Protein AF-A0A954YQR6-F1 (afdb_monomer_lite)

Sequence (458 aa):
KRAADSYFRGGKLDEAIRTYDRAYSIAIDGGDAASAFGLGFVAATIEHERERYGEAGRRYQELARKLSRHERAPQAHLLAIVDAAALARSGPSDERLQTIKVYETLLGEHLRTWPDTESAAQVAVWLGDLHRARRSWRMAIDAYRLVPLENSHLPEAARAAAECYARLIELEQAQDRASANVSAEAIAYVDQIIVGPQRQWPEEFSELQREMALASAKIRLGHRQGTLADAERLLREAIARSSGAPEDWRDEATILLVYNLAAQGRREDAARTLNDVASGSVDLLLSMLSSLAELSSQAEPAVRSELAELALGICSRLETQRPNLSPQAALQLDRMTAESLAAVGKRDSALEILNRLSKAFPQRGDIHEQRLNLLSQTEDRATLQLALAGWKTMEQKTRRGSERWFTARYAHAEALYRLGKSEETAKLIELTRVLYPGLGGDSMQRKFLRLLAAATEK

Radius of gyration: 31.02 Å; chains: 1; bounding box: 7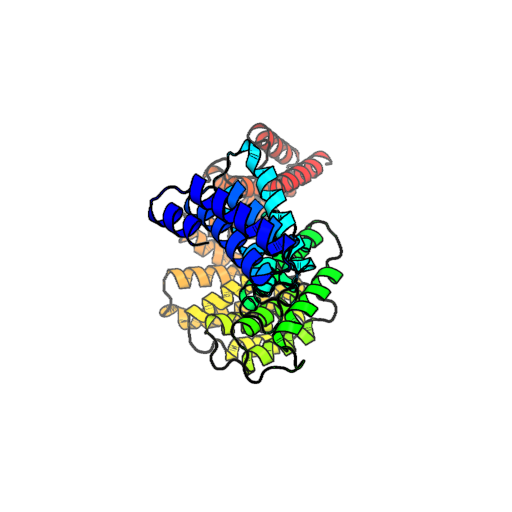4×51×88 Å

pLDDT: mean 91.06, std 6.48, range [57.0, 98.56]

Secondary structure (DSSP, 8-state):
-HHHHHHHHTT-HHHHHHHHHHHHHHHHHTT-HHHHHHHHHHHHHHHHHTT-HHHHHHHHHHHHHHTTTSTTHHHHHHHHHHHHHHHHHHS-TTTHHHHHHHHHHHHHHHHHH-TTSHHHHHHHHHHHHHHHHTT-HHHHHHHHTTS-TTSTTHHHHHHHHHHHHHHHHHHHHHTT--THHHHHHHHHHHHHHHHTTTTS--SS--HHHHHHHHHHHHHHHH-TTT-HHHHHHHHHHHHHT-TT--HHHHHHHHHHHHHHHHHTT-HHHHHHHHHHH-SS-HHHHHHHHHHHHHHHHHS-HHHHHHHHHHHHHHHHHHHHTGGGS-HHHHHHHHHHHHHHHHHTT-HHHHHHHHHHHHHH-TT-HHHHHHHHHHHHT---HHHHHHHHHHHHHHHHHSPTTSHHHHHHHHHHHHHHHHTT-HHHHHHHHHHHHHH-TTTTSHHHHHHHHHHHHHHH--

Foldseek 3Di:
DVVLVVCVVVVVLVSSLVVLVVQLVVCVVVVNLPSNLVSLLVSLVSCVVVLVLVSSLVSLQVNLVVSVVDPCSLVSLVSSLVSLVSCLVPPDPVCNVVSVVVSLVSLVVSCVSPLPDLCVQVSLCVNLVSCVVVLVLVSSLVSLVSHDLPHPCNLVSLVSNLVSLVVVLVVCVVVVHDSPVSLVVLLVSLLCSQCDPVNHHDLAGDPSNLVSLLSNLVSLLVPVPPCLVVNLVSLVVNLVRHPPDDLVSNLSSLLSNLLSCLSVVNLVVSLVSVCVSVPDDLVSLLVSLVSLVVVLVVDDLSSVLSSLVSSLVSLVVVVVVVVVDDPVSNLSSLQSNLVSCVSNVVLVVSLVSLVVVCVVCVPPVVSLVVNLVSLLVDLDLVSLVVSLVSLVVQLVVDDPPDLSNLVSLLSNLVSCVSNVNLVVSLVSLVVCCVVPVCSNHDVSVVSSVVSNVVSVVD

Structure (mmCIF, N/CA/C/O backbone):
data_AF-A0A954YQR6-F1
#
_entry.id   AF-A0A954YQR6-F1
#
loop_
_atom_site.group_PDB
_atom_site.id
_atom_site.type_symbol
_atom_site.label_atom_id
_atom_site.label_alt_id
_atom_site.label_comp_id
_atom_site.label_asym_id
_atom_site.label_entity_id
_atom_site.label_seq_id
_atom_site.pdbx_PDB_ins_code
_atom_site.Cartn_x
_atom_site.Cartn_y
_atom_site.Cartn_z
_atom_site.occupancy
_atom_site.B_iso_or_equiv
_atom_site.auth_seq_id
_atom_site.auth_comp_id
_atom_site.auth_asym_id
_atom_site.auth_atom_id
_atom_site.pdbx_PDB_model_num
ATOM 1 N N . LYS A 1 1 ? 28.429 7.579 -44.735 1.00 76.06 1 LYS A N 1
ATOM 2 C CA . LYS A 1 1 ? 29.009 7.634 -43.370 1.00 76.06 1 LYS A CA 1
ATOM 3 C C . LYS A 1 1 ? 30.037 8.760 -43.201 1.00 76.06 1 LYS A C 1
ATOM 5 O O . LYS A 1 1 ? 29.658 9.764 -42.630 1.00 76.06 1 LYS A O 1
ATOM 10 N N . ARG A 1 2 ? 31.246 8.705 -43.795 1.00 76.44 2 ARG A N 1
ATOM 11 C CA . ARG A 1 2 ? 32.307 9.733 -43.594 1.00 76.44 2 ARG A CA 1
ATOM 12 C C . ARG A 1 2 ? 31.860 11.197 -43.789 1.00 76.44 2 ARG A C 1
ATOM 14 O O . ARG A 1 2 ? 32.249 12.060 -43.014 1.00 76.44 2 ARG A O 1
ATOM 21 N N . ALA A 1 3 ? 31.022 11.473 -44.793 1.00 73.38 3 ALA A N 1
ATOM 22 C CA . ALA A 1 3 ? 30.461 12.812 -45.009 1.00 73.38 3 ALA A CA 1
ATOM 23 C C . ALA A 1 3 ? 29.491 13.249 -43.889 1.00 73.38 3 ALA A C 1
ATOM 25 O O . ALA A 1 3 ? 29.523 14.401 -43.472 1.00 73.38 3 ALA A O 1
ATOM 26 N N . ALA A 1 4 ? 28.677 12.329 -43.360 1.00 75.62 4 ALA A N 1
ATOM 27 C CA . ALA A 1 4 ? 27.760 12.598 -42.250 1.00 75.62 4 ALA A CA 1
ATOM 28 C C . ALA A 1 4 ? 28.525 12.866 -40.943 1.00 75.62 4 ALA A C 1
ATOM 30 O O . ALA A 1 4 ? 28.234 13.842 -40.258 1.00 75.62 4 ALA A O 1
ATOM 31 N N . ASP A 1 5 ? 29.569 12.075 -40.663 1.00 80.62 5 ASP A N 1
ATOM 32 C CA . ASP A 1 5 ? 30.450 12.278 -39.503 1.00 80.62 5 ASP A CA 1
ATOM 33 C C . ASP A 1 5 ? 31.134 13.657 -39.559 1.00 80.62 5 ASP A C 1
ATOM 35 O O . ASP A 1 5 ? 31.282 14.334 -38.542 1.00 80.62 5 ASP A O 1
ATOM 39 N N . SER A 1 6 ? 31.530 14.096 -40.761 1.00 80.88 6 SER A N 1
ATOM 40 C CA . SER A 1 6 ? 32.125 15.418 -40.977 1.00 80.88 6 SER A CA 1
ATOM 41 C C . SER A 1 6 ? 31.138 16.555 -40.707 1.00 80.88 6 SER A C 1
ATOM 43 O O . SER A 1 6 ? 31.533 17.562 -40.121 1.00 80.88 6 SER A O 1
ATOM 45 N N . TYR A 1 7 ? 29.873 16.420 -41.120 1.00 83.12 7 TYR A N 1
ATOM 46 C CA . TYR A 1 7 ? 28.843 17.421 -40.827 1.00 83.12 7 TYR A CA 1
ATOM 47 C C . TYR A 1 7 ? 28.494 17.465 -39.338 1.00 83.12 7 TYR A C 1
ATOM 49 O O . TYR A 1 7 ? 28.382 18.556 -38.783 1.00 83.12 7 TYR A O 1
ATOM 57 N N . PHE A 1 8 ? 28.415 16.303 -38.682 1.00 79.69 8 PHE A N 1
ATOM 58 C CA . PHE A 1 8 ? 28.152 16.208 -37.247 1.00 79.69 8 PHE A CA 1
ATOM 59 C C . PHE A 1 8 ? 29.244 16.906 -36.425 1.00 79.69 8 PHE A C 1
ATOM 61 O O . PHE A 1 8 ? 28.947 17.808 -35.646 1.00 79.69 8 PHE A O 1
ATOM 68 N N . ARG A 1 9 ? 30.524 16.592 -36.679 1.00 85.31 9 ARG A N 1
ATOM 69 C CA . ARG A 1 9 ? 31.660 17.259 -36.009 1.00 85.31 9 ARG A CA 1
ATOM 70 C C . ARG A 1 9 ? 31.736 18.759 -36.301 1.00 85.31 9 ARG A C 1
ATOM 72 O O . ARG A 1 9 ? 32.267 19.509 -35.494 1.00 85.31 9 ARG A O 1
ATOM 79 N N . GLY A 1 10 ? 31.226 19.186 -37.455 1.00 82.38 10 GLY A N 1
ATOM 80 C CA . GLY A 1 10 ? 31.158 20.590 -37.853 1.00 82.38 10 GLY A CA 1
ATOM 81 C C . GLY A 1 10 ? 29.941 21.353 -37.320 1.00 82.38 10 GLY A C 1
ATOM 82 O O . GLY A 1 10 ? 29.729 22.480 -37.760 1.00 82.38 10 GLY A O 1
ATOM 83 N N . GLY A 1 11 ? 29.111 20.754 -36.453 1.00 87.06 11 GLY A N 1
ATOM 84 C CA . GLY A 1 11 ? 27.898 21.376 -35.899 1.00 87.06 11 GLY A CA 1
ATOM 85 C C . GLY A 1 11 ? 26.746 21.548 -36.900 1.00 87.06 11 GLY A C 1
ATOM 86 O O . GLY A 1 11 ? 25.721 22.143 -36.576 1.00 87.06 11 GLY A O 1
ATOM 87 N N . LYS A 1 12 ? 26.887 21.020 -38.121 1.00 92.75 12 LYS A N 1
ATOM 88 C CA . LYS A 1 12 ? 25.884 21.084 -39.194 1.00 92.75 12 LYS A CA 1
ATOM 89 C C . LYS A 1 12 ? 24.901 19.922 -39.056 1.00 92.75 12 LYS A C 1
ATOM 91 O O . LYS A 1 12 ? 24.937 18.960 -39.824 1.00 92.75 12 LYS A O 1
ATOM 96 N N . LEU A 1 13 ? 24.085 19.973 -38.002 1.00 92.44 13 LEU A N 1
ATOM 97 C CA . LEU A 1 13 ? 23.265 18.839 -37.561 1.00 92.44 13 LEU A CA 1
ATOM 98 C C . LEU A 1 13 ? 22.175 18.456 -38.576 1.00 92.44 13 LEU A C 1
ATOM 100 O O . LEU A 1 13 ? 21.975 17.269 -38.824 1.00 92.44 13 LEU A O 1
ATOM 104 N N . ASP A 1 14 ? 21.533 19.424 -39.238 1.00 93.50 14 ASP A N 1
ATOM 105 C CA . ASP A 1 14 ? 20.493 19.141 -40.242 1.00 93.50 14 ASP A CA 1
ATOM 106 C C . ASP A 1 14 ? 21.082 18.513 -41.526 1.00 93.50 14 ASP A C 1
ATOM 108 O O . ASP A 1 14 ? 20.477 17.641 -42.156 1.00 93.50 14 ASP A O 1
ATOM 112 N N . GLU A 1 15 ? 22.288 18.915 -41.939 1.00 92.19 15 GLU A N 1
ATOM 113 C CA . GLU A 1 15 ? 23.043 18.267 -43.020 1.00 92.19 15 GLU A CA 1
ATOM 114 C C . GLU A 1 15 ? 23.508 16.863 -42.625 1.00 92.19 15 GLU A C 1
ATOM 116 O O . GLU A 1 15 ? 23.452 15.943 -43.450 1.00 92.19 15 GLU A O 1
ATOM 121 N N . ALA A 1 16 ? 23.943 16.687 -41.374 1.00 93.88 16 ALA A N 1
ATOM 122 C CA . ALA A 1 16 ? 24.349 15.393 -40.846 1.00 93.88 16 ALA A CA 1
ATOM 123 C C . ALA A 1 16 ? 23.179 14.404 -40.894 1.00 93.88 16 ALA A C 1
ATOM 125 O O . ALA A 1 16 ? 23.319 13.351 -41.517 1.00 93.88 16 ALA A O 1
ATOM 126 N N . ILE A 1 17 ? 22.014 14.772 -40.345 1.00 94.62 17 ILE A N 1
ATOM 127 C CA . ILE A 1 17 ? 20.798 13.942 -40.340 1.00 94.62 17 ILE A CA 1
ATOM 128 C C . ILE A 1 17 ? 20.392 13.555 -41.764 1.00 94.62 17 ILE A C 1
ATOM 130 O O . ILE A 1 17 ? 20.278 12.369 -42.058 1.00 94.62 17 ILE A O 1
ATOM 134 N N . ARG A 1 18 ? 20.278 14.515 -42.695 1.00 95.25 18 ARG A N 1
ATOM 135 C CA . ARG A 1 18 ? 19.928 14.215 -44.100 1.00 95.25 18 ARG A CA 1
ATOM 136 C C . ARG A 1 18 ? 20.916 13.251 -44.763 1.00 95.25 18 ARG A C 1
ATOM 138 O O . ARG A 1 18 ? 20.528 12.413 -45.579 1.00 95.25 18 ARG A O 1
ATOM 145 N N . THR A 1 19 ? 22.201 13.368 -44.430 1.00 94.06 19 THR A N 1
ATOM 146 C CA . THR A 1 19 ? 23.242 12.485 -44.970 1.00 94.06 19 THR A CA 1
ATOM 147 C C . THR A 1 19 ? 23.180 11.091 -44.340 1.00 94.06 19 THR A C 1
ATOM 149 O O . THR A 1 19 ? 23.392 10.101 -45.047 1.00 94.06 19 THR A O 1
ATOM 152 N N . TYR A 1 20 ? 22.862 10.992 -43.045 1.00 95.25 20 TYR A N 1
ATOM 153 C CA . TYR A 1 20 ? 22.583 9.720 -42.380 1.00 95.25 20 TYR A CA 1
ATOM 154 C C . TYR A 1 20 ? 21.331 9.048 -42.952 1.00 95.25 20 TYR A C 1
ATOM 156 O O . TYR A 1 20 ? 21.415 7.874 -43.291 1.00 95.25 20 TYR A O 1
ATOM 164 N N . ASP A 1 21 ? 20.237 9.781 -43.180 1.00 94.69 21 ASP A N 1
ATOM 165 C CA . ASP A 1 21 ? 18.980 9.259 -43.745 1.00 94.69 21 ASP A CA 1
ATOM 166 C C . ASP A 1 21 ? 19.170 8.693 -45.165 1.00 94.69 21 ASP A C 1
ATOM 168 O O . ASP A 1 21 ? 18.655 7.624 -45.514 1.00 94.69 21 ASP A O 1
ATOM 172 N N . ARG A 1 22 ? 19.979 9.366 -45.995 1.00 95.06 22 ARG A N 1
ATOM 173 C CA . ARG A 1 22 ? 20.337 8.852 -47.327 1.00 95.06 22 ARG A CA 1
ATOM 174 C C . ARG A 1 22 ? 21.170 7.577 -47.232 1.00 95.06 22 ARG A C 1
ATOM 176 O O . ARG A 1 22 ? 20.921 6.625 -47.964 1.00 95.06 22 ARG A O 1
ATOM 183 N N . ALA A 1 23 ? 22.162 7.555 -46.342 1.00 94.75 23 ALA A N 1
ATOM 184 C CA . ALA A 1 23 ? 23.005 6.381 -46.148 1.00 94.75 23 ALA A CA 1
ATOM 185 C C . ALA A 1 23 ? 22.215 5.201 -45.555 1.00 94.75 23 ALA A C 1
ATOM 187 O O . ALA A 1 23 ? 22.451 4.063 -45.948 1.00 94.75 23 ALA A O 1
ATOM 188 N N . TYR A 1 24 ? 21.268 5.479 -44.655 1.00 94.19 24 TYR A N 1
ATOM 189 C CA . TYR A 1 24 ? 20.311 4.518 -44.115 1.00 94.19 24 TYR A CA 1
ATOM 190 C C . TYR A 1 24 ? 19.497 3.867 -45.236 1.00 94.19 24 TYR A C 1
ATOM 192 O O . TYR A 1 24 ? 19.455 2.645 -45.319 1.00 94.19 24 TYR A O 1
ATOM 200 N N . SER A 1 25 ? 18.920 4.675 -46.131 1.00 94.44 25 SER A N 1
ATOM 201 C CA . SER A 1 25 ? 18.099 4.173 -47.243 1.00 94.44 25 SER A CA 1
ATOM 202 C C . SER A 1 25 ? 18.908 3.263 -48.174 1.00 94.44 25 SER A C 1
ATOM 204 O O . SER A 1 25 ? 18.486 2.151 -48.460 1.00 94.44 25 SER A O 1
ATOM 206 N N . ILE A 1 26 ? 20.130 3.676 -48.538 1.00 95.69 26 ILE A N 1
ATOM 207 C CA . ILE A 1 26 ? 21.046 2.855 -49.350 1.00 95.69 26 ILE A CA 1
ATOM 208 C C . ILE A 1 26 ? 21.383 1.527 -48.653 1.00 95.69 26 ILE A C 1
ATOM 210 O O . ILE A 1 26 ? 21.463 0.494 -49.310 1.00 95.69 26 ILE A O 1
ATOM 214 N N . ALA A 1 27 ? 21.592 1.539 -47.333 1.00 95.06 27 ALA A N 1
ATOM 215 C CA . ALA A 1 27 ? 21.898 0.326 -46.577 1.00 95.06 27 ALA A CA 1
ATOM 216 C C . ALA A 1 27 ? 20.695 -0.630 -46.494 1.00 95.06 27 ALA A C 1
ATOM 218 O O . ALA A 1 27 ? 20.882 -1.837 -46.622 1.00 95.06 27 ALA A O 1
ATOM 219 N N . ILE A 1 28 ? 19.472 -0.103 -46.345 1.00 93.75 28 ILE A N 1
ATOM 220 C CA . ILE A 1 28 ? 18.234 -0.896 -46.416 1.00 93.75 28 ILE A CA 1
ATOM 221 C C . ILE A 1 28 ? 18.082 -1.538 -47.798 1.00 93.75 28 ILE A C 1
ATOM 223 O O . ILE A 1 28 ? 17.898 -2.751 -47.877 1.00 93.75 28 ILE A O 1
ATOM 227 N N . ASP A 1 29 ? 18.216 -0.756 -48.872 1.00 94.06 29 ASP A N 1
ATOM 228 C CA . ASP A 1 29 ? 18.082 -1.249 -50.251 1.00 94.06 29 ASP A CA 1
ATOM 229 C C . ASP A 1 29 ? 19.167 -2.282 -50.599 1.00 94.06 29 ASP A C 1
ATOM 231 O O . ASP A 1 29 ? 18.933 -3.220 -51.359 1.00 94.06 29 ASP A O 1
ATOM 235 N N . GLY A 1 30 ? 20.356 -2.134 -50.008 1.00 93.75 30 GLY A N 1
ATOM 236 C CA . GLY A 1 30 ? 21.466 -3.079 -50.124 1.00 93.75 30 GLY A CA 1
ATOM 237 C C . GLY A 1 30 ? 21.364 -4.315 -49.223 1.00 93.75 30 GLY A C 1
ATOM 238 O O . GLY A 1 30 ? 22.257 -5.158 -49.277 1.00 93.75 30 GLY A O 1
ATOM 239 N N . GLY A 1 31 ? 20.326 -4.434 -48.385 1.00 92.94 31 GLY A N 1
ATOM 240 C CA . GLY A 1 31 ? 20.138 -5.558 -47.461 1.00 92.94 31 GLY A CA 1
ATOM 241 C C . GLY A 1 31 ? 21.072 -5.572 -46.240 1.00 92.94 31 GLY A C 1
ATOM 242 O O . GLY A 1 31 ? 21.092 -6.556 -45.500 1.00 92.94 31 GLY A O 1
ATOM 243 N N . ASP A 1 32 ? 21.829 -4.500 -45.990 1.00 94.81 32 ASP A N 1
ATOM 244 C CA . ASP A 1 32 ? 22.727 -4.377 -44.837 1.00 94.81 32 ASP A CA 1
ATOM 245 C C . ASP A 1 32 ? 21.977 -3.798 -43.628 1.00 94.81 32 ASP A C 1
ATOM 247 O O . ASP A 1 32 ? 22.041 -2.603 -43.313 1.00 94.81 32 ASP A O 1
ATOM 251 N N . ALA A 1 33 ? 21.243 -4.675 -42.938 1.00 93.56 33 ALA A N 1
ATOM 252 C CA . ALA A 1 33 ? 20.439 -4.314 -41.774 1.00 93.56 33 ALA A CA 1
ATOM 253 C C . ALA A 1 33 ? 21.269 -3.724 -40.620 1.00 93.56 33 ALA A C 1
ATOM 255 O O . ALA A 1 33 ? 20.771 -2.849 -39.913 1.00 93.56 33 ALA A O 1
ATOM 256 N N . ALA A 1 34 ? 22.521 -4.157 -40.435 1.00 94.25 34 ALA A N 1
ATOM 257 C CA . ALA A 1 34 ? 23.384 -3.677 -39.355 1.00 94.25 34 ALA A CA 1
ATOM 258 C C . ALA A 1 34 ? 23.853 -2.237 -39.612 1.00 94.25 34 ALA A C 1
ATOM 260 O O . ALA A 1 34 ? 23.730 -1.368 -38.740 1.00 94.25 34 ALA A O 1
ATOM 261 N N . SER A 1 35 ? 24.330 -1.946 -40.829 1.00 94.81 35 SER A N 1
ATOM 262 C CA . SER A 1 35 ? 24.693 -0.577 -41.208 1.00 94.81 35 SER A CA 1
ATOM 263 C C . SER A 1 35 ? 23.477 0.337 -41.232 1.00 94.81 35 SER A C 1
ATOM 265 O O . SER A 1 35 ? 23.560 1.463 -40.735 1.00 94.81 35 SER A O 1
ATOM 267 N N . ALA A 1 36 ? 22.344 -0.136 -41.762 1.00 96.00 36 ALA A N 1
ATOM 268 C CA . ALA A 1 36 ? 21.097 0.612 -41.726 1.00 96.00 36 ALA A CA 1
ATOM 269 C C . ALA A 1 36 ? 20.725 0.960 -40.280 1.00 96.00 36 ALA A C 1
ATOM 271 O O . ALA A 1 36 ? 20.540 2.134 -39.961 1.00 96.00 36 ALA A O 1
ATOM 272 N N . PHE A 1 37 ? 20.713 -0.023 -39.376 1.00 97.31 37 PHE A N 1
ATOM 273 C CA . PHE A 1 37 ? 20.375 0.222 -37.980 1.00 97.31 37 PHE A CA 1
ATOM 274 C C . PHE A 1 37 ? 21.282 1.282 -37.351 1.00 97.31 37 PHE A C 1
ATOM 276 O O . PHE A 1 37 ? 20.791 2.262 -36.795 1.00 97.31 37 PHE A O 1
ATOM 283 N N . GLY A 1 38 ? 22.604 1.141 -37.496 1.00 96.00 38 GLY A N 1
ATOM 284 C CA . GLY A 1 38 ? 23.563 2.093 -36.937 1.00 96.00 38 GLY A CA 1
ATOM 285 C C . GLY A 1 38 ? 23.389 3.523 -37.463 1.00 96.00 38 GLY A C 1
ATOM 286 O O . GLY A 1 38 ? 23.486 4.474 -36.692 1.00 96.00 38 GLY A O 1
ATOM 287 N N . LEU A 1 39 ? 23.107 3.691 -38.758 1.00 96.81 39 LEU A N 1
ATOM 288 C CA . LEU A 1 39 ? 22.925 5.009 -39.377 1.00 96.81 39 LEU A CA 1
ATOM 289 C C . LEU A 1 39 ? 21.614 5.676 -38.942 1.00 96.81 39 LEU A C 1
ATOM 291 O O . LEU A 1 39 ? 21.622 6.856 -38.593 1.00 96.81 39 LEU A O 1
ATOM 295 N N . GLY A 1 40 ? 20.512 4.920 -38.927 1.00 97.12 40 GLY A N 1
ATOM 296 C CA . GLY A 1 40 ? 19.219 5.419 -38.456 1.00 97.12 40 GLY A CA 1
ATOM 297 C C . GLY A 1 40 ? 19.243 5.761 -36.965 1.00 97.12 40 GLY A C 1
ATOM 298 O O . GLY A 1 40 ? 18.688 6.779 -36.558 1.00 97.12 40 GLY A O 1
ATOM 299 N N . PHE A 1 41 ? 19.946 4.955 -36.161 1.00 97.44 41 PHE A N 1
ATOM 300 C CA . PHE A 1 41 ? 20.087 5.180 -34.724 1.00 97.44 41 PHE A CA 1
ATOM 301 C C . PHE A 1 41 ? 20.802 6.504 -34.442 1.00 97.44 41 PHE A C 1
ATOM 303 O O . PHE A 1 41 ? 20.287 7.316 -33.685 1.00 97.44 41 PHE A O 1
ATOM 310 N N . VAL A 1 42 ? 21.934 6.769 -35.109 1.00 96.81 42 VAL A N 1
ATOM 311 C CA . VAL A 1 42 ? 22.672 8.035 -34.950 1.00 96.81 42 VAL A CA 1
ATOM 312 C C . VAL A 1 42 ? 21.818 9.236 -35.357 1.00 96.81 42 VAL A C 1
ATOM 314 O O . VAL A 1 42 ? 21.804 10.235 -34.645 1.00 96.81 42 VAL A O 1
ATOM 317 N N . ALA A 1 43 ? 21.072 9.149 -36.463 1.00 96.25 43 ALA A N 1
ATOM 318 C CA . ALA A 1 43 ? 20.182 10.234 -36.881 1.00 96.25 43 ALA A CA 1
ATOM 319 C C . ALA A 1 43 ? 19.110 10.550 -35.820 1.00 96.25 43 ALA A C 1
ATOM 321 O O . ALA A 1 43 ? 18.844 11.720 -35.554 1.00 96.25 43 ALA A O 1
ATOM 322 N N . ALA A 1 44 ? 18.529 9.524 -35.190 1.00 97.50 44 ALA A N 1
ATOM 323 C CA . ALA A 1 44 ? 17.581 9.694 -34.091 1.00 97.50 44 ALA A CA 1
ATOM 324 C C . ALA A 1 44 ? 18.245 10.282 -32.831 1.00 97.50 44 ALA A C 1
ATOM 326 O O . ALA A 1 44 ? 17.688 11.188 -32.214 1.00 97.50 44 ALA A O 1
ATOM 327 N N . THR A 1 45 ? 19.461 9.838 -32.487 1.00 96.69 45 THR A N 1
ATOM 328 C CA . THR A 1 45 ? 20.224 10.369 -31.345 1.00 96.69 45 THR A CA 1
ATOM 329 C C . THR A 1 45 ? 20.552 11.851 -31.500 1.00 96.69 45 THR A C 1
ATOM 331 O O . THR A 1 45 ? 20.421 12.591 -30.532 1.00 96.69 45 THR A O 1
ATOM 334 N N . ILE A 1 46 ? 20.887 12.317 -32.707 1.00 96.00 46 ILE A N 1
ATOM 335 C CA . ILE A 1 46 ? 21.128 13.749 -32.949 1.00 96.00 46 ILE A CA 1
ATOM 336 C C . ILE A 1 46 ? 19.875 14.580 -32.633 1.00 96.00 46 ILE A C 1
ATOM 338 O O . ILE A 1 46 ? 19.989 15.658 -32.058 1.00 96.00 46 ILE A O 1
ATOM 342 N N . GLU A 1 47 ? 18.676 14.107 -32.984 1.00 97.19 47 GLU A N 1
ATOM 343 C CA . GLU A 1 47 ? 17.438 14.831 -32.650 1.00 97.19 47 GLU A CA 1
ATOM 344 C C . GLU A 1 47 ? 17.119 14.773 -31.149 1.00 97.19 47 GLU A C 1
ATOM 346 O O . GLU A 1 47 ? 16.631 15.759 -30.594 1.00 97.19 47 GLU A O 1
ATOM 351 N N . HIS A 1 48 ? 17.449 13.664 -30.476 1.00 95.12 48 HIS A N 1
ATOM 352 C CA . HIS A 1 48 ? 17.332 13.542 -29.020 1.00 95.12 48 HIS A CA 1
ATOM 353 C C . HIS A 1 48 ? 18.231 14.558 -28.299 1.00 95.12 48 HIS A C 1
ATOM 355 O O . HIS A 1 48 ? 17.758 15.298 -27.442 1.00 95.12 48 HIS A O 1
ATOM 361 N N . GLU A 1 49 ? 19.503 14.664 -28.699 1.00 94.56 49 GLU A N 1
ATOM 362 C CA . GLU A 1 49 ? 20.468 15.628 -28.141 1.00 94.56 49 GLU A CA 1
ATOM 363 C C . GLU A 1 49 ? 20.059 17.092 -28.375 1.00 94.56 49 GLU A C 1
ATOM 365 O O . GLU A 1 49 ? 20.467 17.982 -27.632 1.00 94.56 49 GLU A O 1
ATOM 370 N N . ARG A 1 50 ? 19.229 17.356 -29.391 1.00 94.88 50 ARG A N 1
ATOM 371 C CA . ARG A 1 50 ? 18.644 18.678 -29.676 1.00 94.88 50 ARG A CA 1
ATOM 372 C C . ARG A 1 50 ? 17.345 18.945 -28.911 1.00 94.88 50 ARG A C 1
ATOM 374 O O . ARG A 1 50 ? 16.665 19.921 -29.225 1.00 94.88 50 ARG A O 1
ATOM 381 N N . GLU A 1 51 ? 16.964 18.061 -27.987 1.00 94.44 51 GLU A N 1
ATOM 382 C CA . GLU A 1 51 ? 15.702 18.090 -27.235 1.00 94.44 51 GLU A CA 1
ATOM 383 C C . GLU A 1 51 ? 14.451 18.086 -28.134 1.00 94.44 51 GLU A C 1
ATOM 385 O O . GLU A 1 51 ? 13.344 18.447 -27.724 1.00 94.44 51 GLU A O 1
ATOM 390 N N . ARG A 1 52 ? 14.592 17.633 -29.386 1.00 94.62 52 ARG A N 1
ATOM 391 C CA . ARG A 1 52 ? 13.485 17.474 -30.336 1.00 94.62 52 ARG A CA 1
ATOM 392 C C . ARG A 1 52 ? 12.817 16.119 -30.128 1.00 94.62 52 ARG A C 1
ATOM 394 O O . ARG A 1 52 ? 12.706 15.317 -31.055 1.00 94.62 52 ARG A O 1
ATOM 401 N N . TYR A 1 53 ? 12.342 15.880 -28.905 1.00 94.62 53 TYR A N 1
ATOM 402 C CA . TYR A 1 53 ? 11.840 14.582 -28.441 1.00 94.62 53 TYR A CA 1
ATOM 403 C C . TYR A 1 53 ? 10.756 13.978 -29.347 1.00 94.62 53 TYR A C 1
ATOM 405 O O . TYR A 1 53 ? 10.755 12.776 -29.590 1.00 94.62 53 TYR A O 1
ATOM 413 N N . GLY A 1 54 ? 9.861 14.796 -29.915 1.00 93.56 54 GLY A N 1
ATOM 414 C CA . GLY A 1 54 ? 8.835 14.301 -30.843 1.00 93.56 54 GLY A CA 1
ATOM 415 C C . GLY A 1 54 ? 9.413 13.674 -32.118 1.00 93.56 54 GLY A C 1
ATOM 416 O O . GLY A 1 54 ? 8.959 12.619 -32.555 1.00 93.56 54 GLY A O 1
ATOM 417 N N . GLU A 1 55 ? 10.445 14.293 -32.694 1.00 95.94 55 GLU A N 1
ATOM 418 C CA . GLU A 1 55 ? 11.094 13.805 -33.915 1.00 95.94 55 GLU A CA 1
ATOM 419 C C . GLU A 1 55 ? 12.058 12.650 -33.616 1.00 95.94 55 GLU A C 1
ATOM 421 O O . GLU A 1 55 ? 12.068 11.651 -34.338 1.00 95.94 55 GLU A O 1
ATOM 426 N N . ALA A 1 56 ? 12.817 12.750 -32.522 1.00 97.38 56 ALA A N 1
ATOM 427 C CA . ALA A 1 56 ? 13.695 11.685 -32.047 1.00 97.38 56 ALA A CA 1
ATOM 428 C C . ALA A 1 56 ? 12.911 10.393 -31.770 1.00 97.38 56 ALA A C 1
ATOM 430 O O . ALA A 1 56 ? 13.222 9.342 -32.340 1.00 97.38 56 ALA A O 1
ATOM 431 N N . GLY A 1 57 ? 11.820 10.494 -31.004 1.00 96.50 57 GLY A N 1
ATOM 432 C CA . GLY A 1 57 ? 10.974 9.357 -30.660 1.00 96.50 57 GLY A CA 1
ATOM 433 C C . GLY A 1 57 ? 10.346 8.697 -31.886 1.00 96.50 57 GLY A C 1
ATOM 434 O O . GLY A 1 57 ? 10.376 7.471 -32.008 1.00 96.50 57 GLY A O 1
ATOM 435 N N . ARG A 1 58 ? 9.863 9.492 -32.853 1.00 97.12 58 ARG A N 1
ATOM 436 C CA . ARG A 1 58 ? 9.343 8.981 -34.133 1.00 97.12 58 ARG A CA 1
ATOM 437 C C . ARG A 1 58 ? 10.410 8.201 -34.905 1.00 97.12 58 ARG A C 1
ATOM 439 O O . ARG A 1 58 ? 10.139 7.096 -35.373 1.00 97.12 58 ARG A O 1
ATOM 446 N N . ARG A 1 59 ? 11.628 8.742 -35.015 1.00 97.75 59 ARG A N 1
ATOM 447 C CA . ARG A 1 59 ? 12.745 8.095 -35.726 1.00 97.75 59 ARG A CA 1
ATOM 448 C C . ARG A 1 59 ? 13.163 6.786 -35.063 1.00 97.75 59 ARG A C 1
ATOM 450 O O . ARG A 1 59 ? 13.315 5.778 -35.753 1.00 97.75 59 ARG A O 1
ATOM 457 N N . TYR A 1 60 ? 13.298 6.773 -33.738 1.00 98.44 60 TYR A N 1
ATOM 458 C CA . TYR A 1 60 ? 13.599 5.558 -32.984 1.00 98.44 60 TYR A CA 1
ATOM 459 C C . TYR A 1 60 ? 12.508 4.489 -33.133 1.00 98.44 60 TYR A C 1
ATOM 461 O O . TYR A 1 60 ? 12.825 3.321 -33.369 1.00 98.44 60 TYR A O 1
ATOM 469 N N . GLN A 1 61 ? 11.231 4.880 -33.052 1.00 97.81 61 GLN A N 1
ATOM 470 C CA . GLN A 1 61 ? 10.099 3.969 -33.228 1.00 97.81 61 GLN A CA 1
ATOM 471 C C . GLN A 1 61 ? 10.085 3.361 -34.636 1.00 97.81 61 GLN A C 1
ATOM 473 O O . GLN A 1 61 ? 9.966 2.145 -34.786 1.00 97.81 61 GLN A O 1
ATOM 478 N N . GLU A 1 62 ? 10.222 4.185 -35.679 1.00 96.94 62 GLU A N 1
ATOM 479 C CA . GLU A 1 62 ? 10.259 3.717 -37.068 1.00 96.94 62 GLU A CA 1
ATOM 480 C C . GLU A 1 62 ? 11.425 2.759 -37.316 1.00 96.94 62 GLU A C 1
ATOM 482 O O . GLU A 1 62 ? 11.243 1.726 -37.967 1.00 96.94 62 GLU A O 1
ATOM 487 N N . LEU A 1 63 ? 12.604 3.073 -36.772 1.00 97.56 63 LEU A N 1
ATOM 488 C CA . LEU A 1 63 ? 13.786 2.225 -36.870 1.00 97.56 63 LEU A CA 1
ATOM 489 C C . LEU A 1 63 ? 13.547 0.857 -36.225 1.00 97.56 63 LEU A C 1
ATOM 491 O O . LEU A 1 63 ? 13.782 -0.173 -36.860 1.00 97.56 63 LEU A O 1
ATOM 495 N N . ALA A 1 64 ? 13.046 0.852 -34.988 1.00 97.62 64 ALA A N 1
ATOM 496 C CA . ALA A 1 64 ? 12.769 -0.369 -34.245 1.00 97.62 64 ALA A CA 1
ATOM 497 C C . ALA A 1 64 ? 11.676 -1.218 -34.909 1.00 97.62 64 ALA A C 1
ATOM 499 O O . ALA A 1 64 ? 11.802 -2.435 -34.961 1.00 97.62 64 ALA A O 1
ATOM 500 N N . ARG A 1 65 ? 10.633 -0.599 -35.478 1.00 96.56 65 ARG A N 1
ATOM 501 C CA . ARG A 1 65 ? 9.569 -1.311 -36.207 1.00 96.56 65 ARG A CA 1
ATOM 502 C C . ARG A 1 65 ? 10.069 -1.944 -37.500 1.00 96.56 65 ARG A C 1
ATOM 504 O O . ARG A 1 65 ? 9.801 -3.117 -37.752 1.00 96.56 65 ARG A O 1
ATOM 511 N N . LYS A 1 66 ? 10.786 -1.177 -38.329 1.00 96.00 66 LYS A N 1
ATOM 512 C CA . LYS A 1 66 ? 11.287 -1.652 -39.631 1.00 96.00 66 LYS A CA 1
ATOM 513 C C . LYS A 1 66 ? 12.307 -2.776 -39.478 1.00 96.00 66 LYS A C 1
ATOM 515 O O . LYS A 1 66 ? 12.339 -3.683 -40.302 1.00 96.00 66 LYS A O 1
ATOM 520 N N . LEU A 1 67 ? 13.126 -2.718 -38.430 1.00 96.12 67 LEU A N 1
ATOM 521 C CA . LEU A 1 67 ? 14.182 -3.688 -38.150 1.00 96.12 67 LEU A CA 1
ATOM 522 C C . LEU A 1 67 ? 13.918 -4.423 -36.828 1.00 96.12 67 LEU A C 1
ATOM 524 O O . LEU A 1 67 ? 14.823 -4.575 -36.015 1.00 96.12 67 LEU A O 1
ATOM 528 N N . SER A 1 68 ? 12.690 -4.905 -36.611 1.00 96.06 68 SER A N 1
ATOM 529 C CA . SER A 1 68 ? 12.237 -5.459 -35.319 1.00 96.06 68 SER A CA 1
ATOM 530 C C . SER A 1 68 ? 13.013 -6.671 -34.804 1.00 96.06 68 SER A C 1
ATOM 532 O O . SER A 1 68 ? 13.036 -6.913 -33.598 1.00 96.06 68 SER A O 1
ATOM 534 N N . ARG A 1 69 ? 13.677 -7.410 -35.700 1.00 94.44 69 ARG A N 1
ATOM 535 C CA . ARG A 1 69 ? 14.541 -8.557 -35.372 1.00 94.44 69 ARG A CA 1
ATOM 536 C C . ARG A 1 69 ? 16.002 -8.180 -35.110 1.00 94.44 69 ARG A C 1
ATOM 538 O O . ARG A 1 69 ? 16.801 -9.060 -34.809 1.00 94.44 69 ARG A O 1
ATOM 545 N N . HIS A 1 70 ? 16.375 -6.912 -35.273 1.00 95.94 70 HIS A N 1
ATOM 546 C CA . HIS A 1 70 ? 17.728 -6.455 -34.973 1.00 95.94 70 HIS A CA 1
ATOM 547 C C . HIS A 1 70 ? 17.965 -6.493 -33.457 1.00 95.94 70 HIS A C 1
ATOM 549 O O . HIS A 1 70 ? 17.101 -6.075 -32.690 1.00 95.94 70 HIS A O 1
ATOM 555 N N . GLU A 1 71 ? 19.149 -6.928 -33.018 1.00 95.19 71 GLU A N 1
ATOM 556 C CA . GLU A 1 71 ? 19.472 -7.134 -31.592 1.00 95.19 71 GLU A CA 1
ATOM 557 C C . GLU A 1 71 ? 19.252 -5.869 -30.733 1.00 95.19 71 GLU A C 1
ATOM 559 O O . GLU A 1 71 ? 18.819 -5.939 -29.588 1.00 95.19 71 GLU A O 1
ATOM 564 N N . ARG A 1 72 ? 19.491 -4.687 -31.318 1.00 96.31 72 ARG A N 1
ATOM 565 C CA . ARG A 1 72 ? 19.318 -3.371 -30.675 1.00 96.31 72 ARG A CA 1
ATOM 566 C C . ARG A 1 72 ? 17.947 -2.722 -30.902 1.00 96.31 72 ARG A C 1
ATOM 568 O O . ARG A 1 72 ? 17.726 -1.608 -30.429 1.00 96.31 72 ARG A O 1
ATOM 575 N N . ALA A 1 73 ? 17.022 -3.366 -31.617 1.00 97.56 73 ALA A N 1
ATOM 576 C CA . ALA A 1 73 ? 15.678 -2.821 -31.838 1.00 97.56 73 ALA A CA 1
ATOM 577 C C . ALA A 1 73 ? 14.900 -2.542 -30.534 1.00 97.56 73 ALA A C 1
ATOM 579 O O . ALA A 1 73 ? 14.324 -1.454 -30.444 1.00 97.56 73 ALA A O 1
ATOM 580 N N . PRO A 1 74 ? 14.947 -3.410 -29.497 1.00 97.81 74 PRO A N 1
ATOM 581 C CA . PRO A 1 74 ? 14.328 -3.113 -28.205 1.00 97.81 74 PRO A CA 1
ATOM 582 C C . PRO A 1 74 ? 14.902 -1.838 -27.578 1.00 97.81 74 PRO A C 1
ATOM 584 O O . PRO A 1 74 ? 14.147 -0.989 -27.112 1.00 97.81 74 PRO A O 1
ATOM 587 N N . GLN A 1 75 ? 16.226 -1.649 -27.649 1.00 97.44 75 GLN A N 1
ATOM 588 C CA . GLN A 1 75 ? 16.900 -0.453 -27.135 1.00 97.44 75 GLN A CA 1
ATOM 589 C C . GLN A 1 75 ? 16.446 0.819 -27.866 1.00 97.44 75 GLN A C 1
ATOM 591 O O . GLN A 1 75 ? 16.154 1.823 -27.221 1.00 97.44 75 GLN A O 1
ATOM 596 N N . ALA A 1 76 ? 16.363 0.795 -29.201 1.00 97.94 76 ALA A N 1
ATOM 597 C CA . ALA A 1 76 ? 15.842 1.934 -29.959 1.00 97.94 76 ALA A CA 1
ATOM 598 C C . ALA A 1 76 ? 14.387 2.231 -29.574 1.00 97.94 76 ALA A C 1
ATOM 600 O O . ALA A 1 76 ? 14.042 3.376 -29.305 1.00 97.94 76 ALA A O 1
ATOM 601 N N . HIS A 1 77 ? 13.540 1.207 -29.461 1.00 98.50 77 HIS A N 1
ATOM 602 C CA . HIS A 1 77 ? 12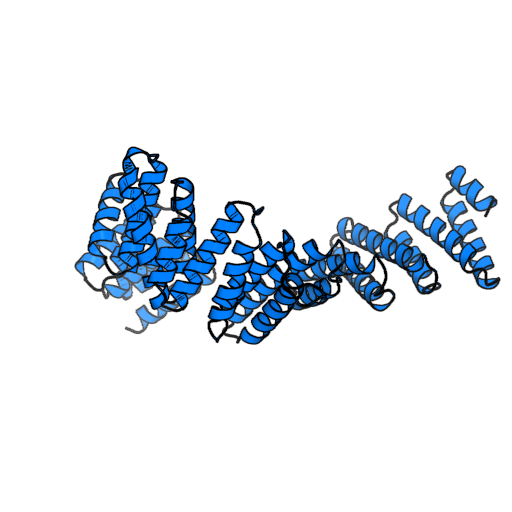.154 1.413 -29.056 1.00 98.50 77 HIS A CA 1
ATOM 603 C C . HIS A 1 77 ? 12.020 1.941 -27.618 1.00 98.50 77 HIS A C 1
ATOM 605 O O . HIS A 1 77 ? 11.137 2.749 -27.337 1.00 98.50 77 HIS A O 1
ATOM 611 N N . LEU A 1 78 ? 12.900 1.524 -26.706 1.00 98.06 78 LEU A N 1
ATOM 612 C CA . LEU A 1 78 ? 12.955 2.059 -25.347 1.00 98.06 78 LEU A CA 1
ATOM 613 C C . LEU A 1 78 ? 13.282 3.559 -25.352 1.00 98.06 78 LEU A C 1
ATOM 615 O O . LEU A 1 78 ? 12.644 4.323 -24.636 1.00 98.06 78 LEU A O 1
ATOM 619 N N . LEU A 1 79 ? 14.212 4.003 -26.202 1.00 98.12 79 LEU A N 1
ATOM 620 C CA . LEU A 1 79 ? 14.511 5.431 -26.361 1.00 98.12 79 LEU A CA 1
ATOM 621 C C . LEU A 1 79 ? 13.314 6.208 -26.925 1.00 98.12 79 LEU A C 1
ATOM 623 O O . LEU A 1 79 ? 13.021 7.295 -26.437 1.00 98.12 79 LEU A O 1
ATOM 627 N N . ALA A 1 80 ? 12.549 5.620 -27.851 1.00 98.38 80 ALA A N 1
ATOM 628 C CA . ALA A 1 80 ? 11.293 6.219 -28.308 1.00 98.38 80 ALA A CA 1
ATOM 629 C C . ALA A 1 80 ? 10.280 6.416 -27.165 1.00 98.38 80 ALA A C 1
ATOM 631 O O . ALA A 1 80 ? 9.609 7.447 -27.098 1.00 98.38 80 ALA A O 1
ATOM 632 N N . ILE A 1 81 ? 10.184 5.446 -26.249 1.00 98.44 81 ILE A N 1
ATOM 633 C CA . ILE A 1 81 ? 9.347 5.535 -25.043 1.00 98.44 81 ILE A CA 1
ATOM 634 C C . ILE A 1 81 ? 9.839 6.661 -24.123 1.00 98.44 81 ILE A C 1
ATOM 636 O O . ILE A 1 81 ? 9.027 7.455 -23.645 1.00 98.44 81 ILE A O 1
ATOM 640 N N . VAL A 1 82 ? 11.153 6.760 -23.893 1.00 97.75 82 VAL A N 1
ATOM 641 C CA . VAL A 1 82 ? 11.763 7.815 -23.064 1.00 97.75 82 VAL A CA 1
ATOM 642 C C . VAL A 1 82 ? 11.486 9.204 -23.643 1.00 97.75 82 VAL A C 1
ATOM 644 O O . VAL A 1 82 ? 11.069 10.097 -22.903 1.00 97.75 82 VAL A O 1
ATOM 647 N N . ASP A 1 83 ? 11.636 9.372 -24.957 1.00 97.12 83 ASP A N 1
ATOM 648 C CA . ASP A 1 83 ? 11.342 10.625 -25.657 1.00 97.12 83 ASP A CA 1
ATOM 649 C C . ASP A 1 83 ? 9.855 10.993 -25.576 1.00 97.12 83 ASP A C 1
ATOM 651 O O . ASP A 1 83 ? 9.504 12.139 -25.285 1.00 97.12 83 ASP A O 1
ATOM 655 N N . ALA A 1 84 ? 8.958 10.017 -25.747 1.00 96.38 84 ALA A N 1
ATOM 656 C CA . ALA A 1 84 ? 7.524 10.235 -25.573 1.00 96.38 84 ALA A CA 1
ATOM 657 C C . ALA A 1 84 ? 7.173 10.643 -24.131 1.00 96.38 84 ALA A C 1
ATOM 659 O O . ALA A 1 84 ? 6.335 11.523 -23.923 1.00 96.38 84 ALA A O 1
ATOM 660 N N . ALA A 1 85 ? 7.842 10.061 -23.130 1.00 95.06 85 ALA A N 1
ATOM 661 C CA . ALA A 1 85 ? 7.675 10.442 -21.731 1.00 95.06 85 ALA A CA 1
ATOM 662 C C . ALA A 1 85 ? 8.189 11.865 -21.456 1.00 95.06 85 ALA A C 1
ATOM 664 O O . ALA A 1 85 ? 7.544 12.623 -20.728 1.00 95.06 85 ALA A O 1
ATOM 665 N N . ALA A 1 86 ? 9.332 12.245 -22.037 1.00 93.69 86 ALA A N 1
ATOM 666 C CA . ALA A 1 86 ? 9.871 13.599 -21.939 1.00 93.69 86 ALA A CA 1
ATOM 667 C C . ALA A 1 86 ? 8.892 14.617 -22.536 1.00 93.69 86 ALA A C 1
ATOM 669 O O . ALA A 1 86 ? 8.537 15.582 -21.861 1.00 93.69 86 ALA A O 1
ATOM 670 N N . LEU A 1 87 ? 8.366 14.337 -23.731 1.00 92.12 87 LEU A N 1
ATOM 671 C CA . LEU A 1 87 ? 7.371 15.174 -24.398 1.00 92.12 87 LEU A CA 1
ATOM 672 C C . LEU A 1 87 ? 6.059 15.279 -23.603 1.00 92.12 87 LEU A C 1
ATOM 674 O O . LEU A 1 87 ? 5.462 16.350 -23.534 1.00 92.12 87 LEU A O 1
ATOM 678 N N . ALA A 1 88 ? 5.613 14.200 -22.955 1.00 91.50 88 ALA A N 1
ATOM 679 C CA . ALA A 1 88 ? 4.434 14.235 -22.089 1.00 91.50 88 ALA A CA 1
ATOM 680 C C . ALA A 1 88 ? 4.632 15.113 -20.839 1.00 91.50 88 ALA A C 1
ATOM 682 O O . ALA A 1 88 ? 3.678 15.741 -20.371 1.00 91.50 88 ALA A O 1
ATOM 683 N N . ARG A 1 89 ? 5.862 15.187 -20.311 1.00 90.19 89 ARG A N 1
ATOM 684 C CA . ARG A 1 89 ? 6.209 16.029 -19.154 1.00 90.19 89 ARG A CA 1
ATOM 685 C C . ARG A 1 89 ? 6.406 17.500 -19.522 1.00 90.19 89 ARG A C 1
ATOM 687 O O . ARG A 1 89 ? 5.954 18.360 -18.771 1.00 90.19 89 ARG A O 1
ATOM 694 N N . SER A 1 90 ? 7.074 17.788 -20.640 1.00 87.94 90 SER A N 1
ATOM 695 C CA . SER A 1 90 ? 7.433 19.155 -21.052 1.00 87.94 90 SER A CA 1
ATOM 696 C C . SER A 1 90 ? 6.421 19.817 -21.991 1.00 87.94 90 SER A C 1
ATOM 698 O O . SER A 1 90 ? 6.471 21.031 -22.179 1.00 87.94 90 SER A O 1
ATOM 700 N N . GLY A 1 91 ? 5.504 19.045 -22.579 1.00 78.56 91 GLY A N 1
ATOM 701 C CA . GLY A 1 91 ? 4.569 19.528 -23.588 1.00 78.56 91 GLY A CA 1
ATOM 702 C C . GLY A 1 91 ? 3.506 20.509 -23.061 1.00 78.56 91 GLY A C 1
ATOM 703 O O . GLY A 1 91 ? 3.173 20.491 -21.862 1.00 78.56 91 GLY A O 1
ATOM 704 N N . PRO A 1 92 ? 2.925 21.335 -23.959 1.00 81.00 92 PRO A N 1
ATOM 705 C CA . PRO A 1 92 ? 1.809 22.222 -23.638 1.00 81.00 92 PRO A CA 1
ATOM 706 C C . PRO A 1 92 ? 0.644 21.452 -23.009 1.00 81.00 92 PRO A C 1
ATOM 708 O O . PRO A 1 92 ? 0.350 20.320 -23.402 1.00 81.00 92 PRO A O 1
ATOM 711 N N . SER A 1 93 ? -0.049 22.069 -22.047 1.00 80.31 93 SER A N 1
ATOM 712 C CA . SER A 1 93 ? -1.174 21.436 -21.338 1.00 80.31 93 SER A CA 1
ATOM 713 C C . SER A 1 93 ? -2.256 20.906 -22.287 1.00 80.31 93 SER A C 1
ATOM 715 O O . SER A 1 93 ? -2.799 19.831 -22.034 1.00 80.31 93 SER A O 1
ATOM 717 N N . ASP A 1 94 ? -2.506 21.609 -23.394 1.00 83.69 94 ASP A N 1
ATOM 718 C CA . ASP A 1 94 ? -3.564 21.284 -24.359 1.00 83.69 94 ASP A CA 1
ATOM 719 C C . ASP A 1 94 ? -3.261 20.014 -25.177 1.00 83.69 94 ASP A C 1
ATOM 721 O O . ASP A 1 94 ? -4.174 19.300 -25.587 1.00 83.69 94 ASP A O 1
ATOM 725 N N . GLU A 1 95 ? -1.981 19.665 -25.351 1.00 86.69 95 GLU A N 1
ATOM 726 C CA . GLU A 1 95 ? -1.540 18.478 -26.102 1.00 86.69 95 GLU A CA 1
ATOM 727 C C . GLU A 1 95 ? -1.150 17.303 -25.193 1.00 86.69 95 GLU A C 1
ATOM 729 O O . GLU A 1 95 ? -0.959 16.175 -25.656 1.00 86.69 95 GLU A O 1
ATOM 734 N N . ARG A 1 96 ? -1.072 17.535 -23.878 1.00 86.94 96 ARG A N 1
ATOM 735 C CA . ARG A 1 96 ? -0.577 16.562 -22.896 1.00 86.94 96 ARG A CA 1
ATOM 736 C C . ARG A 1 96 ? -1.342 15.241 -22.909 1.00 86.94 96 ARG A C 1
ATOM 738 O O . ARG A 1 96 ? -0.752 14.173 -22.788 1.00 86.94 96 ARG A O 1
ATOM 745 N N . LEU A 1 97 ? -2.663 15.277 -23.075 1.00 87.81 97 LEU A N 1
ATOM 746 C CA . LEU A 1 97 ? -3.458 14.046 -23.151 1.00 87.81 97 LEU A CA 1
ATOM 747 C C . LEU A 1 97 ? -3.089 13.203 -24.376 1.00 87.81 97 LEU A C 1
ATOM 749 O O . LEU A 1 97 ? -3.083 11.975 -24.297 1.00 87.81 97 LEU A O 1
ATOM 753 N N . GLN A 1 98 ? -2.770 13.849 -25.498 1.00 90.31 98 GLN A N 1
ATOM 754 C CA . GLN A 1 98 ? -2.392 13.157 -26.723 1.00 90.31 98 GLN A CA 1
ATOM 755 C C . GLN A 1 98 ? -0.991 12.553 -26.606 1.00 90.31 98 GLN A C 1
ATOM 757 O O . GLN A 1 98 ? -0.795 11.398 -26.980 1.00 90.31 98 GLN A O 1
ATOM 762 N N . THR A 1 99 ? -0.035 13.280 -26.028 1.00 91.50 99 THR A N 1
ATOM 763 C CA . THR A 1 99 ? 1.329 12.769 -25.818 1.00 91.50 99 THR A CA 1
ATOM 764 C C . THR A 1 99 ? 1.356 11.612 -24.818 1.00 91.50 99 THR A C 1
ATOM 766 O O . THR A 1 99 ? 2.037 10.618 -25.062 1.00 91.50 99 THR A O 1
ATOM 769 N N . ILE A 1 100 ? 0.531 11.650 -23.764 1.00 93.31 100 ILE A N 1
ATOM 770 C CA . ILE A 1 100 ? 0.370 10.509 -22.848 1.00 93.31 100 ILE A CA 1
ATOM 771 C C . ILE A 1 100 ? -0.218 9.285 -23.579 1.00 93.31 100 ILE A C 1
ATOM 773 O O . ILE A 1 100 ? 0.232 8.168 -23.335 1.00 93.31 100 ILE A O 1
ATOM 777 N N . LYS A 1 101 ? -1.190 9.453 -24.489 1.00 94.44 101 LYS A N 1
ATOM 778 C CA . LYS A 1 101 ? -1.722 8.327 -25.290 1.00 94.44 101 LYS A CA 1
ATOM 779 C C . LYS A 1 101 ? -0.659 7.707 -26.200 1.00 94.44 101 LYS A C 1
ATOM 781 O O . LYS A 1 101 ? -0.627 6.487 -26.358 1.00 94.44 101 LYS A O 1
ATOM 786 N N . VAL A 1 102 ? 0.207 8.531 -26.795 1.00 94.88 102 VAL A N 1
ATOM 787 C CA . VAL A 1 102 ? 1.344 8.046 -27.596 1.00 94.88 102 VAL A CA 1
ATOM 788 C C . VAL A 1 102 ? 2.301 7.243 -26.718 1.00 94.88 102 VAL A C 1
ATOM 790 O O . VAL A 1 102 ? 2.650 6.121 -27.076 1.00 94.88 102 VAL A O 1
ATOM 793 N N . TYR A 1 103 ? 2.656 7.772 -25.547 1.00 97.25 103 TYR A N 1
ATOM 794 C CA . TYR A 1 103 ? 3.496 7.080 -24.571 1.00 97.25 103 TYR A CA 1
ATOM 795 C C . TYR A 1 103 ? 2.913 5.716 -24.164 1.00 97.25 103 TYR A C 1
ATOM 797 O O . TYR A 1 103 ? 3.591 4.699 -24.278 1.00 97.25 103 TYR A O 1
ATOM 805 N N . GLU A 1 104 ? 1.633 5.664 -23.795 1.00 97.38 104 GLU A N 1
ATOM 806 C CA . GLU A 1 104 ? 0.922 4.420 -23.461 1.00 97.38 104 GLU A CA 1
ATOM 807 C C . GLU A 1 104 ? 0.933 3.401 -24.606 1.00 97.38 104 GLU A C 1
ATOM 809 O O . GLU A 1 104 ? 1.181 2.214 -24.396 1.00 97.38 104 GLU A O 1
ATOM 814 N N . THR A 1 105 ? 0.710 3.874 -25.835 1.00 97.62 105 THR A N 1
ATOM 815 C CA . THR A 1 105 ? 0.724 3.024 -27.032 1.00 97.62 105 THR A CA 1
ATOM 816 C C . THR A 1 105 ? 2.100 2.398 -27.244 1.00 97.62 105 THR A C 1
ATOM 818 O O . THR A 1 105 ? 2.187 1.206 -27.535 1.00 97.62 105 THR A O 1
ATOM 821 N N . LEU A 1 106 ? 3.171 3.177 -27.066 1.00 98.31 106 LEU A N 1
ATOM 822 C CA . LEU A 1 106 ? 4.544 2.692 -27.190 1.00 98.31 106 LEU A CA 1
ATOM 823 C C . LEU A 1 106 ? 4.883 1.664 -26.104 1.00 98.31 106 LEU A C 1
ATOM 825 O O . LEU A 1 106 ? 5.455 0.622 -26.414 1.00 98.31 106 LEU A O 1
ATOM 829 N N . LEU A 1 107 ? 4.495 1.908 -24.850 1.00 98.44 107 LEU A N 1
ATOM 830 C CA . LEU A 1 107 ? 4.694 0.940 -23.766 1.00 98.44 107 LEU A CA 1
ATOM 831 C C . LEU A 1 107 ? 4.046 -0.414 -24.110 1.00 98.44 107 LEU A C 1
ATOM 833 O O . LEU A 1 107 ? 4.711 -1.451 -24.094 1.00 98.44 107 LEU A O 1
ATOM 837 N N . GLY A 1 108 ? 2.768 -0.402 -24.503 1.00 97.88 108 GLY A N 1
ATOM 838 C CA . GLY A 1 108 ? 2.043 -1.620 -24.876 1.00 97.88 108 GLY A CA 1
ATOM 839 C C . GLY A 1 108 ? 2.540 -2.275 -26.171 1.00 97.88 108 GLY A C 1
ATOM 840 O O . GLY A 1 108 ? 2.427 -3.486 -26.346 1.00 97.88 108 GLY A O 1
ATOM 841 N N . GLU A 1 109 ? 3.088 -1.508 -27.111 1.00 97.94 109 GLU A N 1
ATOM 842 C CA . GLU A 1 109 ? 3.736 -2.050 -28.308 1.00 97.94 109 GLU A CA 1
ATOM 843 C C . GLU A 1 109 ? 5.032 -2.790 -27.978 1.00 97.94 109 GLU A C 1
ATOM 845 O O . GLU A 1 109 ? 5.251 -3.891 -28.490 1.00 97.94 109 GLU A O 1
ATOM 850 N N . HIS A 1 110 ? 5.862 -2.218 -27.106 1.00 98.56 110 HIS A N 1
ATOM 851 C CA . HIS A 1 110 ? 7.138 -2.813 -26.734 1.00 98.56 110 HIS A CA 1
ATOM 852 C C . HIS A 1 110 ? 6.945 -4.169 -26.055 1.00 98.56 110 HIS A C 1
ATOM 854 O O . HIS A 1 110 ? 7.564 -5.146 -26.465 1.00 98.56 110 HIS A O 1
ATOM 860 N N . LEU A 1 111 ? 6.017 -4.252 -25.096 1.00 97.81 111 LEU A N 1
ATOM 861 C CA . LEU A 1 111 ? 5.713 -5.495 -24.378 1.00 97.81 111 LEU A CA 1
ATOM 862 C C . LEU A 1 111 ? 5.138 -6.590 -25.285 1.00 97.81 111 LEU A C 1
ATOM 864 O O . LEU A 1 111 ? 5.359 -7.769 -25.037 1.00 97.81 111 LEU A O 1
ATOM 868 N N . ARG A 1 112 ? 4.425 -6.224 -26.359 1.00 97.38 112 ARG A N 1
ATOM 869 C CA . ARG A 1 112 ? 3.920 -7.198 -27.344 1.00 97.38 112 ARG A CA 1
ATOM 870 C C . ARG A 1 112 ? 4.988 -7.667 -28.328 1.00 97.38 112 ARG A C 1
ATOM 872 O O . ARG A 1 112 ? 4.896 -8.785 -28.820 1.00 97.38 112 ARG A O 1
ATOM 879 N N . THR A 1 113 ? 5.945 -6.804 -28.662 1.00 97.50 113 THR A N 1
ATOM 880 C CA . THR A 1 113 ? 6.924 -7.064 -29.732 1.00 97.50 113 THR A CA 1
ATOM 881 C C . THR A 1 113 ? 8.211 -7.687 -29.196 1.00 97.50 113 THR A C 1
ATOM 883 O O . THR A 1 113 ? 8.801 -8.533 -29.864 1.00 97.50 113 THR A O 1
ATOM 886 N N . TRP A 1 114 ? 8.629 -7.302 -27.988 1.00 97.44 114 TRP A N 1
ATOM 887 C CA . TRP A 1 114 ? 9.871 -7.740 -27.349 1.00 97.44 114 TRP A CA 1
ATOM 888 C C . TRP A 1 114 ? 9.654 -8.186 -25.888 1.00 97.44 114 TRP A C 1
ATOM 890 O O . TRP A 1 114 ? 10.311 -7.650 -24.993 1.00 97.44 114 TRP A O 1
ATOM 900 N N . PRO A 1 115 ? 8.753 -9.156 -25.624 1.00 96.00 115 PRO A N 1
ATOM 901 C CA . PRO A 1 115 ? 8.400 -9.572 -24.261 1.00 96.00 115 PRO A CA 1
ATOM 902 C C . PRO A 1 115 ? 9.580 -10.157 -23.470 1.00 96.00 115 PRO A C 1
ATOM 904 O O . PRO A 1 115 ? 9.657 -9.954 -22.264 1.00 96.00 115 PRO A O 1
ATOM 907 N N . ASP A 1 116 ? 10.521 -10.824 -24.144 1.00 93.38 116 ASP A N 1
ATOM 908 C CA . ASP A 1 116 ? 11.622 -11.564 -23.503 1.00 93.38 116 ASP A CA 1
ATOM 909 C C . ASP A 1 116 ? 12.926 -10.753 -23.399 1.00 93.38 116 ASP A C 1
ATOM 911 O O . ASP A 1 116 ? 14.013 -11.308 -23.240 1.00 93.38 116 ASP A O 1
ATOM 915 N N . THR A 1 117 ? 12.849 -9.429 -23.551 1.00 94.38 117 THR A N 1
ATOM 916 C CA . THR A 1 117 ? 14.031 -8.556 -23.523 1.00 94.38 117 THR A CA 1
ATOM 917 C C . THR A 1 117 ? 14.260 -7.950 -22.148 1.00 94.38 117 THR A C 1
ATOM 919 O O . THR A 1 117 ? 13.323 -7.754 -21.379 1.00 94.38 117 THR A O 1
ATOM 922 N N . GLU A 1 118 ? 15.509 -7.592 -21.842 1.00 90.12 118 GLU A N 1
ATOM 923 C CA . GLU A 1 118 ? 15.872 -6.964 -20.563 1.00 90.12 118 GLU A CA 1
ATOM 924 C C . GLU A 1 118 ? 15.062 -5.681 -20.292 1.00 90.12 118 GLU A C 1
ATOM 926 O O . GLU A 1 118 ? 14.653 -5.419 -19.162 1.00 90.12 118 GLU A O 1
ATOM 931 N N . SER A 1 119 ? 14.739 -4.921 -21.346 1.00 95.38 119 SER A N 1
ATOM 932 C CA . SER A 1 119 ? 13.929 -3.703 -21.255 1.00 95.38 119 SER A CA 1
ATOM 933 C C . SER A 1 119 ? 12.444 -3.950 -20.977 1.00 95.38 119 SER A C 1
ATOM 935 O O . SER A 1 119 ? 11.762 -3.030 -20.524 1.00 95.38 119 SER A O 1
ATOM 937 N N . ALA A 1 120 ? 11.923 -5.159 -21.216 1.00 97.50 120 ALA A N 1
ATOM 938 C CA . ALA A 1 120 ? 10.500 -5.453 -21.059 1.00 97.50 120 ALA A CA 1
ATOM 939 C C . ALA A 1 120 ? 10.032 -5.268 -19.610 1.00 97.50 120 ALA A C 1
ATOM 941 O O . ALA A 1 120 ? 8.984 -4.670 -19.377 1.00 97.50 120 ALA A O 1
ATOM 942 N N . ALA A 1 121 ? 10.836 -5.694 -18.632 1.00 97.31 121 ALA A N 1
ATOM 943 C CA . ALA A 1 121 ? 10.500 -5.543 -17.219 1.00 97.31 121 ALA A CA 1
ATOM 944 C C . ALA A 1 121 ? 10.378 -4.067 -16.803 1.00 97.31 121 ALA A C 1
ATOM 946 O O . ALA A 1 121 ? 9.391 -3.676 -16.181 1.00 97.31 121 ALA A O 1
ATOM 947 N N . GLN A 1 122 ? 11.325 -3.219 -17.215 1.00 97.38 122 GLN A N 1
ATOM 948 C CA . GLN A 1 122 ? 11.260 -1.783 -16.938 1.00 97.38 122 GLN A CA 1
ATOM 949 C C . GLN A 1 122 ? 10.036 -1.128 -17.599 1.00 97.38 122 GLN A C 1
ATOM 951 O O . GLN A 1 122 ? 9.366 -0.293 -16.987 1.00 97.38 122 GLN A O 1
ATOM 956 N N . VAL A 1 123 ? 9.720 -1.514 -18.839 1.00 98.44 123 VAL A N 1
ATOM 957 C CA . VAL A 1 123 ? 8.547 -1.010 -19.567 1.00 98.44 123 VAL A CA 1
ATOM 958 C C . VAL A 1 123 ? 7.239 -1.455 -18.905 1.00 98.44 123 VAL A C 1
ATOM 960 O O . VAL A 1 123 ? 6.289 -0.674 -18.848 1.00 98.44 123 VAL A O 1
ATOM 963 N N . ALA A 1 124 ? 7.186 -2.675 -18.368 1.00 98.56 124 ALA A N 1
ATOM 964 C CA . ALA A 1 124 ? 6.041 -3.182 -17.620 1.00 98.56 124 ALA A CA 1
ATOM 965 C C . ALA A 1 124 ? 5.784 -2.357 -16.349 1.00 98.56 124 ALA A C 1
ATOM 967 O O . ALA A 1 124 ? 4.643 -1.962 -16.102 1.00 98.56 124 ALA A O 1
ATOM 968 N N . VAL A 1 125 ? 6.841 -2.010 -15.603 1.00 98.44 125 VAL A N 1
ATOM 969 C CA . VAL A 1 125 ? 6.752 -1.090 -14.454 1.00 98.44 125 VAL A CA 1
ATOM 970 C C . VAL A 1 125 ? 6.193 0.267 -14.879 1.00 98.44 125 VAL A C 1
ATOM 972 O O . VAL A 1 125 ? 5.223 0.741 -14.290 1.00 98.44 125 VAL A O 1
ATOM 975 N N . TRP A 1 126 ? 6.728 0.865 -15.947 1.00 98.50 126 TRP A N 1
ATOM 976 C CA . TRP A 1 126 ? 6.263 2.166 -16.440 1.00 98.50 126 TRP A CA 1
ATOM 977 C C . TRP A 1 126 ? 4.801 2.165 -16.895 1.00 98.50 126 TRP A C 1
ATOM 979 O O . TRP A 1 126 ? 4.084 3.148 -16.686 1.00 98.50 126 TRP A O 1
ATOM 989 N N . LEU A 1 127 ? 4.342 1.073 -17.511 1.00 98.56 127 LEU A N 1
ATOM 990 C CA . LEU A 1 127 ? 2.936 0.895 -17.868 1.00 98.56 127 LEU A CA 1
ATOM 991 C C . LEU A 1 127 ? 2.058 0.750 -16.621 1.00 98.56 127 LEU A C 1
ATOM 993 O O . LEU A 1 127 ? 1.006 1.389 -16.534 1.00 98.56 127 LEU A O 1
ATOM 997 N N . GLY A 1 128 ? 2.521 -0.023 -15.638 1.00 98.38 128 GLY A N 1
ATOM 998 C CA . GLY A 1 128 ? 1.880 -0.144 -14.334 1.00 98.38 128 GLY A CA 1
ATOM 999 C C . GLY A 1 128 ? 1.717 1.211 -13.647 1.00 98.38 128 GLY A C 1
ATOM 1000 O O . GLY A 1 128 ? 0.608 1.564 -13.246 1.00 98.38 128 GLY A O 1
ATOM 1001 N N . ASP A 1 129 ? 2.775 2.024 -13.604 1.00 98.12 129 ASP A N 1
ATOM 1002 C CA . ASP A 1 129 ? 2.756 3.355 -12.991 1.00 98.12 129 ASP A CA 1
ATOM 1003 C C . ASP A 1 129 ? 1.795 4.315 -13.688 1.00 98.12 129 ASP A C 1
ATOM 1005 O O . ASP A 1 129 ? 1.064 5.057 -13.025 1.00 98.12 129 ASP A O 1
ATOM 1009 N N . LEU A 1 130 ? 1.740 4.278 -15.022 1.00 97.12 130 LEU A N 1
ATOM 1010 C CA . LEU A 1 130 ? 0.792 5.081 -15.786 1.00 97.12 130 LEU A CA 1
ATOM 1011 C C . LEU A 1 130 ? -0.660 4.716 -15.439 1.00 97.12 130 LEU A C 1
ATOM 1013 O O . LEU A 1 130 ? -1.492 5.602 -15.213 1.00 97.12 130 LEU A O 1
ATOM 1017 N N . HIS A 1 131 ? -0.976 3.421 -15.369 1.00 98.00 131 HIS A N 1
ATOM 1018 C CA . HIS A 1 131 ? -2.309 2.956 -14.988 1.00 98.00 131 HIS A CA 1
ATOM 1019 C C . HIS A 1 131 ? -2.627 3.245 -13.517 1.00 98.00 131 HIS A C 1
ATOM 1021 O O . HIS A 1 131 ? -3.747 3.668 -13.210 1.00 98.00 131 HIS A O 1
ATOM 1027 N N . ARG A 1 132 ? -1.645 3.104 -12.619 1.00 97.56 132 ARG A N 1
ATOM 1028 C CA . ARG A 1 132 ? -1.759 3.430 -11.192 1.00 97.56 132 ARG A CA 1
ATOM 1029 C C . ARG A 1 132 ? -2.065 4.914 -10.989 1.00 97.56 132 ARG A C 1
ATOM 1031 O O . ARG A 1 132 ? -3.011 5.246 -10.276 1.00 97.56 132 ARG A O 1
ATOM 1038 N N . ALA A 1 133 ? -1.367 5.809 -11.692 1.00 95.25 133 ALA A N 1
ATOM 1039 C CA . ALA A 1 133 ? -1.619 7.254 -11.653 1.00 95.25 133 ALA A CA 1
ATOM 1040 C C . ALA A 1 133 ? -3.039 7.627 -12.121 1.00 95.25 133 ALA A C 1
ATOM 1042 O O . ALA A 1 133 ? -3.655 8.555 -11.595 1.00 95.25 133 ALA A O 1
ATOM 1043 N N . ARG A 1 134 ? -3.599 6.865 -13.068 1.00 94.75 134 ARG A N 1
ATOM 1044 C CA . ARG A 1 134 ? -4.988 7.004 -13.540 1.00 94.75 134 ARG A CA 1
ATOM 1045 C C . ARG A 1 134 ? -6.013 6.257 -12.680 1.00 94.75 134 ARG A C 1
ATOM 1047 O O . ARG A 1 134 ? -7.183 6.206 -13.055 1.00 94.75 134 ARG A O 1
ATOM 1054 N N . ARG A 1 135 ? -5.595 5.654 -11.559 1.00 96.12 135 ARG A N 1
ATOM 1055 C CA . ARG A 1 135 ? -6.427 4.806 -10.680 1.00 96.12 135 ARG A CA 1
ATOM 1056 C C . ARG A 1 135 ? -7.081 3.626 -11.409 1.00 96.12 135 ARG A C 1
ATOM 1058 O O . ARG A 1 135 ? -8.110 3.108 -10.985 1.00 96.12 135 ARG A O 1
ATOM 1065 N N . SER A 1 136 ? -6.485 3.192 -12.516 1.00 96.31 136 SER A N 1
ATOM 1066 C CA . SER A 1 136 ? -6.900 2.012 -13.275 1.00 96.31 136 SER A CA 1
ATOM 1067 C C . SER A 1 136 ? -6.252 0.771 -12.657 1.00 96.31 136 SER A C 1
ATOM 1069 O O . SER A 1 136 ? -5.396 0.140 -13.272 1.00 96.31 136 SER A O 1
ATOM 1071 N N . TRP A 1 137 ? -6.631 0.452 -11.412 1.00 97.19 137 TRP A N 1
ATOM 1072 C CA . TRP A 1 137 ? -5.937 -0.526 -10.558 1.00 97.19 137 TRP A CA 1
ATOM 1073 C C . TRP A 1 137 ? -5.732 -1.881 -11.229 1.00 97.19 137 TRP A C 1
ATOM 1075 O O . TRP A 1 137 ? -4.647 -2.444 -11.154 1.00 97.19 137 TRP A O 1
ATOM 1085 N N . ARG A 1 138 ? -6.753 -2.375 -11.939 1.00 96.62 138 ARG A N 1
ATOM 1086 C CA . ARG A 1 138 ? -6.691 -3.666 -12.626 1.00 96.62 138 ARG A CA 1
ATOM 1087 C C . ARG A 1 138 ? -5.631 -3.692 -13.727 1.00 96.62 138 ARG A C 1
ATOM 1089 O O . ARG A 1 138 ? -4.793 -4.579 -13.741 1.00 96.62 138 ARG A O 1
ATOM 1096 N N . MET A 1 139 ? -5.622 -2.669 -14.579 1.00 97.69 139 MET A N 1
ATOM 1097 C CA . MET A 1 139 ? -4.628 -2.546 -15.648 1.00 97.69 139 MET A CA 1
ATOM 1098 C C . MET A 1 139 ? -3.212 -2.366 -15.088 1.00 97.69 139 MET A C 1
ATOM 1100 O O . MET A 1 139 ? -2.256 -2.871 -15.667 1.00 97.69 139 MET A O 1
ATOM 1104 N N . ALA A 1 140 ? -3.073 -1.673 -13.952 1.00 98.44 140 ALA A N 1
ATOM 1105 C CA . ALA A 1 140 ? -1.786 -1.523 -13.280 1.00 98.44 140 ALA A CA 1
ATOM 1106 C C . ALA A 1 140 ? -1.256 -2.873 -12.775 1.00 98.44 140 ALA A C 1
ATOM 1108 O O . ALA A 1 140 ? -0.112 -3.222 -13.049 1.00 98.44 140 ALA A O 1
ATOM 1109 N N . ILE A 1 141 ? -2.108 -3.653 -12.100 1.00 98.31 141 ILE A N 1
ATOM 1110 C CA . ILE A 1 141 ? -1.794 -5.012 -11.640 1.00 98.31 141 ILE A CA 1
ATOM 1111 C C . ILE A 1 141 ? -1.367 -5.894 -12.814 1.00 98.31 141 ILE A C 1
ATOM 1113 O O . ILE A 1 141 ? -0.322 -6.538 -12.738 1.00 98.31 141 ILE A O 1
ATOM 1117 N N . ASP A 1 142 ? -2.147 -5.906 -13.897 1.00 97.69 142 ASP A N 1
ATOM 1118 C CA . ASP A 1 142 ? -1.857 -6.728 -15.074 1.00 97.69 142 ASP A CA 1
ATOM 1119 C C . ASP A 1 142 ? -0.490 -6.375 -15.678 1.00 97.69 142 ASP A C 1
ATOM 1121 O O . ASP A 1 142 ? 0.266 -7.274 -16.038 1.00 97.69 142 ASP A O 1
ATOM 1125 N N . ALA A 1 143 ? -0.134 -5.086 -15.723 1.00 98.12 143 ALA A N 1
ATOM 1126 C CA . ALA A 1 143 ? 1.169 -4.635 -16.200 1.00 98.12 143 ALA A CA 1
ATOM 1127 C C . ALA A 1 143 ? 2.317 -5.035 -15.258 1.00 98.12 143 ALA A C 1
ATOM 1129 O O . ALA A 1 143 ? 3.293 -5.621 -15.717 1.00 98.12 143 ALA A O 1
ATOM 1130 N N . TYR A 1 144 ? 2.207 -4.791 -13.946 1.00 98.38 144 TYR A N 1
ATOM 1131 C CA . TYR A 1 144 ? 3.261 -5.159 -12.988 1.00 98.38 144 TYR A CA 1
ATOM 1132 C C . TYR A 1 144 ? 3.531 -6.671 -12.959 1.00 98.38 144 TYR A C 1
ATOM 1134 O O . TYR A 1 144 ? 4.675 -7.090 -12.795 1.00 98.38 144 TYR A O 1
ATOM 1142 N N . ARG A 1 145 ? 2.504 -7.499 -13.188 1.00 97.19 145 ARG A N 1
ATOM 1143 C CA . ARG A 1 145 ? 2.625 -8.967 -13.254 1.00 97.19 145 ARG A CA 1
ATOM 1144 C C . ARG A 1 145 ? 3.396 -9.486 -14.466 1.00 97.19 145 ARG A C 1
ATOM 1146 O O . ARG A 1 145 ? 3.723 -10.669 -14.494 1.00 97.19 145 ARG A O 1
ATOM 1153 N N . LEU A 1 146 ? 3.681 -8.638 -15.455 1.00 96.56 146 LEU A N 1
ATOM 1154 C CA . LEU A 1 146 ? 4.544 -9.000 -16.580 1.00 96.56 146 LEU A CA 1
ATOM 1155 C C . LEU A 1 146 ? 6.028 -9.028 -16.189 1.00 96.56 146 LEU A C 1
ATOM 1157 O O . LEU A 1 146 ? 6.835 -9.558 -16.948 1.00 96.56 146 LEU A O 1
ATOM 1161 N N . VAL A 1 147 ? 6.403 -8.476 -15.029 1.00 96.94 147 VAL A N 1
ATOM 1162 C CA . VAL A 1 147 ? 7.788 -8.500 -14.547 1.00 96.94 147 VAL A CA 1
ATOM 1163 C C . VAL A 1 147 ? 8.152 -9.913 -14.062 1.00 96.94 147 VAL A C 1
ATOM 1165 O O . VAL A 1 147 ? 7.490 -10.433 -13.161 1.00 96.94 147 VAL A O 1
ATOM 1168 N N . PRO A 1 148 ? 9.200 -10.554 -14.619 1.00 94.50 148 PRO A N 1
ATOM 1169 C CA . PRO A 1 148 ? 9.611 -11.893 -14.197 1.00 94.50 148 PRO A CA 1
ATOM 1170 C C . PRO A 1 148 ? 10.075 -11.948 -12.735 1.00 94.50 148 PRO A C 1
ATOM 1172 O O . PRO A 1 148 ? 10.684 -11.005 -12.234 1.00 94.50 148 PRO A O 1
ATOM 1175 N N . LEU A 1 149 ? 9.879 -13.099 -12.078 1.00 92.38 149 LEU A N 1
ATOM 1176 C CA . LEU A 1 149 ? 10.233 -13.310 -10.662 1.00 92.38 149 LEU A CA 1
ATOM 1177 C C . LEU A 1 149 ? 11.737 -13.206 -10.348 1.00 92.38 149 LEU A C 1
ATOM 1179 O O . LEU A 1 149 ? 12.118 -13.071 -9.192 1.00 92.38 149 LEU A O 1
ATOM 1183 N N . GLU A 1 150 ? 12.598 -13.306 -11.355 1.00 91.25 150 GLU A N 1
ATOM 1184 C CA . GLU A 1 150 ? 14.056 -13.217 -11.189 1.00 91.25 150 GLU A CA 1
ATOM 1185 C C . GLU A 1 150 ? 14.606 -11.852 -11.642 1.00 91.25 150 GLU A C 1
ATOM 1187 O O . GLU A 1 150 ? 15.813 -11.621 -11.615 1.00 91.25 150 GLU A O 1
ATOM 1192 N N . ASN A 1 151 ? 13.738 -10.929 -12.073 1.00 94.38 151 ASN A N 1
ATOM 1193 C CA . ASN A 1 151 ? 14.150 -9.632 -12.596 1.00 94.38 151 ASN A CA 1
ATOM 1194 C C . ASN A 1 151 ? 14.429 -8.613 -11.475 1.00 94.38 151 ASN A C 1
ATOM 1196 O O . ASN A 1 151 ? 13.717 -8.557 -10.472 1.00 94.38 151 ASN A O 1
ATOM 1200 N N . SER A 1 152 ? 15.420 -7.741 -11.678 1.00 95.12 152 SER A N 1
ATOM 1201 C CA . SER A 1 152 ? 15.803 -6.685 -10.727 1.00 95.12 152 SER A CA 1
ATOM 1202 C C . SER A 1 152 ? 14.705 -5.648 -10.457 1.00 95.12 152 SER A C 1
ATOM 1204 O O . SER A 1 152 ? 14.717 -5.025 -9.398 1.00 95.12 152 SER A O 1
ATOM 1206 N N . HIS A 1 153 ? 13.740 -5.480 -11.367 1.00 95.88 153 HIS A N 1
ATOM 1207 C CA . HIS A 1 153 ? 12.579 -4.600 -11.199 1.00 95.88 153 HIS A CA 1
ATOM 1208 C C . HIS A 1 153 ? 11.416 -5.248 -10.435 1.00 95.88 153 HIS A C 1
ATOM 1210 O O . HIS A 1 153 ? 10.435 -4.567 -10.125 1.00 95.88 153 HIS A O 1
ATOM 1216 N N . LEU A 1 154 ? 11.495 -6.545 -10.102 1.00 96.81 154 LEU A N 1
ATOM 1217 C CA . LEU A 1 154 ? 10.423 -7.228 -9.377 1.00 96.81 154 LEU A CA 1
ATOM 1218 C C . LEU A 1 154 ? 10.069 -6.550 -8.045 1.00 96.81 154 LEU A C 1
ATOM 1220 O O . LEU A 1 154 ? 8.874 -6.397 -7.801 1.00 96.81 154 LEU A O 1
ATOM 1224 N N . PRO A 1 155 ? 11.017 -6.120 -7.183 1.00 97.25 155 PRO A N 1
ATOM 1225 C CA . PRO A 1 155 ? 10.650 -5.520 -5.902 1.00 97.25 155 PRO A CA 1
ATOM 1226 C C . PRO A 1 155 ? 9.768 -4.277 -6.051 1.00 97.25 155 PRO A C 1
ATOM 1228 O O . PRO A 1 155 ? 8.793 -4.119 -5.320 1.00 97.25 155 PRO A O 1
ATOM 1231 N N . GLU A 1 156 ? 10.071 -3.420 -7.026 1.00 97.44 156 GLU A N 1
ATOM 1232 C CA . GLU A 1 156 ? 9.270 -2.233 -7.337 1.00 97.44 156 GLU A CA 1
ATOM 1233 C C . GLU A 1 156 ? 7.870 -2.621 -7.839 1.00 97.44 156 GLU A C 1
ATOM 1235 O O . GLU A 1 156 ? 6.862 -2.160 -7.297 1.00 97.44 156 GLU A O 1
ATOM 1240 N N . ALA A 1 157 ? 7.803 -3.527 -8.818 1.00 97.94 157 ALA A N 1
ATOM 1241 C CA . ALA A 1 157 ? 6.547 -3.987 -9.406 1.00 97.94 157 ALA A CA 1
ATOM 1242 C C . ALA A 1 157 ? 5.643 -4.701 -8.388 1.00 97.94 157 ALA A C 1
ATOM 1244 O O . ALA A 1 157 ? 4.436 -4.470 -8.343 1.00 97.94 157 ALA A O 1
ATOM 1245 N N . ALA A 1 158 ? 6.220 -5.557 -7.545 1.00 97.88 158 ALA A N 1
ATOM 1246 C CA . ALA A 1 158 ? 5.513 -6.332 -6.535 1.00 97.88 158 ALA A CA 1
ATOM 1247 C C . ALA A 1 158 ? 4.882 -5.445 -5.457 1.00 97.88 158 ALA A C 1
ATOM 1249 O O . ALA A 1 158 ? 3.699 -5.612 -5.155 1.00 97.88 158 ALA A O 1
ATOM 1250 N N . ARG A 1 159 ? 5.631 -4.463 -4.936 1.00 97.38 159 ARG A N 1
ATOM 1251 C CA . ARG A 1 159 ? 5.115 -3.472 -3.978 1.00 97.38 159 ARG A CA 1
ATOM 1252 C C . ARG A 1 159 ? 3.959 -2.679 -4.578 1.00 97.38 159 ARG A C 1
ATOM 1254 O O . ARG A 1 159 ? 2.878 -2.622 -3.993 1.00 97.38 159 ARG A O 1
ATOM 1261 N N . ALA A 1 160 ? 4.147 -2.143 -5.784 1.00 97.69 160 ALA A N 1
ATOM 1262 C CA . ALA A 1 160 ? 3.117 -1.360 -6.457 1.00 97.69 160 ALA A CA 1
ATOM 1263 C C . ALA A 1 160 ? 1.868 -2.197 -6.799 1.00 97.69 160 ALA A C 1
ATOM 1265 O O . ALA A 1 160 ? 0.740 -1.712 -6.672 1.00 97.69 160 ALA A O 1
ATOM 1266 N N . ALA A 1 161 ? 2.038 -3.466 -7.178 1.00 98.12 161 ALA A N 1
ATOM 1267 C CA . ALA A 1 161 ? 0.930 -4.391 -7.398 1.00 98.12 161 ALA A CA 1
ATOM 1268 C C . ALA A 1 161 ? 0.167 -4.694 -6.099 1.00 98.12 161 ALA A C 1
ATOM 1270 O O . ALA A 1 161 ? -1.063 -4.651 -6.104 1.00 98.12 161 ALA A O 1
ATOM 1271 N N . ALA A 1 162 ? 0.865 -4.952 -4.987 1.00 96.56 162 ALA A N 1
ATOM 1272 C CA . ALA A 1 162 ? 0.245 -5.186 -3.681 1.00 96.56 162 ALA A CA 1
ATOM 1273 C C . ALA A 1 162 ? -0.581 -3.972 -3.213 1.00 96.56 162 ALA A C 1
ATOM 1275 O O . ALA A 1 162 ? -1.722 -4.134 -2.777 1.00 96.56 162 ALA A O 1
ATOM 1276 N N . GLU A 1 163 ? -0.062 -2.752 -3.391 1.00 95.94 163 GLU A N 1
ATOM 1277 C CA . GLU A 1 163 ? -0.813 -1.513 -3.149 1.00 95.94 163 GLU A CA 1
ATOM 1278 C C . GLU A 1 163 ? -2.068 -1.419 -4.029 1.00 95.94 163 GLU A C 1
ATOM 1280 O O . GLU A 1 163 ? -3.153 -1.093 -3.541 1.00 95.94 163 GLU A O 1
ATOM 1285 N N . CYS A 1 164 ? -1.948 -1.720 -5.327 1.00 97.62 164 CYS A N 1
ATOM 1286 C CA . CYS A 1 164 ? -3.083 -1.688 -6.249 1.00 97.62 164 CYS A CA 1
ATOM 1287 C C . CYS A 1 164 ? -4.159 -2.715 -5.872 1.00 97.62 164 CYS A C 1
ATOM 1289 O O . CYS A 1 164 ? -5.346 -2.393 -5.944 1.00 97.62 164 CYS A O 1
ATOM 1291 N N . TYR A 1 165 ? -3.770 -3.919 -5.439 1.00 96.38 165 TYR A N 1
ATOM 1292 C CA . TYR A 1 165 ? -4.710 -4.917 -4.924 1.00 96.38 165 TYR A CA 1
ATOM 1293 C C . TYR A 1 165 ? -5.432 -4.414 -3.677 1.00 96.38 165 TYR A C 1
ATOM 1295 O O . TYR A 1 165 ? -6.658 -4.492 -3.632 1.00 96.38 165 TYR A O 1
ATOM 1303 N N . ALA A 1 166 ? -4.712 -3.842 -2.706 1.00 92.44 166 ALA A N 1
ATOM 1304 C CA . ALA A 1 166 ? -5.323 -3.280 -1.503 1.00 92.44 166 ALA A CA 1
ATOM 1305 C C . ALA A 1 166 ? -6.373 -2.208 -1.851 1.00 92.44 166 ALA A C 1
ATOM 1307 O O . ALA A 1 166 ? -7.507 -2.277 -1.381 1.00 92.44 166 ALA A O 1
ATOM 1308 N N . ARG A 1 167 ? -6.048 -1.282 -2.767 1.00 94.00 167 ARG A N 1
ATOM 1309 C CA . ARG A 1 167 ? -6.995 -0.257 -3.243 1.00 94.00 167 ARG A CA 1
ATOM 1310 C C . ARG A 1 167 ? -8.197 -0.832 -3.981 1.00 94.00 167 ARG A C 1
ATOM 1312 O O . ARG A 1 167 ? -9.300 -0.301 -3.855 1.00 94.00 167 ARG A O 1
ATOM 1319 N N . LEU A 1 168 ? -8.001 -1.888 -4.766 1.00 93.25 168 LEU A N 1
ATOM 1320 C CA . LEU A 1 168 ? -9.091 -2.542 -5.483 1.00 93.25 168 LEU A CA 1
ATOM 1321 C C . LEU A 1 168 ? -10.040 -3.265 -4.514 1.00 93.25 168 LEU A C 1
ATOM 1323 O O . LEU A 1 168 ? -11.252 -3.134 -4.658 1.00 93.25 168 LEU A O 1
ATOM 1327 N N . ILE A 1 169 ? -9.499 -3.944 -3.499 1.00 90.50 169 ILE A N 1
ATOM 1328 C CA . ILE A 1 169 ? -10.278 -4.601 -2.439 1.00 90.50 169 ILE A CA 1
ATOM 1329 C C . ILE A 1 169 ? -11.090 -3.566 -1.651 1.00 90.50 169 ILE A C 1
ATOM 1331 O O . ILE A 1 169 ? -12.299 -3.735 -1.504 1.00 90.50 169 ILE A O 1
ATOM 1335 N N . GLU A 1 170 ? -10.462 -2.469 -1.210 1.00 88.56 170 GLU A N 1
ATOM 1336 C CA . GLU A 1 170 ? -11.145 -1.358 -0.525 1.00 88.56 170 GLU A CA 1
ATOM 1337 C C . GLU A 1 170 ? -12.312 -0.806 -1.361 1.00 88.56 170 GLU A C 1
ATOM 1339 O O . GLU A 1 170 ? -13.404 -0.561 -0.844 1.00 88.56 170 GLU A O 1
ATOM 1344 N N . LEU A 1 171 ? -12.096 -0.621 -2.669 1.00 88.94 171 LEU A N 1
ATOM 1345 C CA . LEU A 1 171 ? -13.109 -0.097 -3.582 1.00 88.94 171 LEU A CA 1
ATOM 1346 C C . LEU A 1 171 ? -14.290 -1.060 -3.756 1.00 88.94 171 LEU A C 1
ATOM 1348 O O . LEU A 1 171 ? -15.435 -0.610 -3.781 1.00 88.94 171 LEU A O 1
ATOM 1352 N N . GLU A 1 172 ? -14.032 -2.361 -3.892 1.00 87.56 172 GLU A N 1
ATOM 1353 C CA . GLU A 1 172 ? -15.091 -3.366 -4.025 1.00 87.56 172 GLU A CA 1
ATOM 1354 C C . GLU A 1 172 ? -15.906 -3.499 -2.738 1.00 87.56 172 GLU A C 1
ATOM 1356 O O . GLU A 1 172 ? -17.136 -3.496 -2.802 1.00 87.56 172 GLU A O 1
ATOM 1361 N N . GLN A 1 173 ? -15.245 -3.501 -1.578 1.00 84.19 173 GLN A N 1
ATOM 1362 C CA . GLN A 1 173 ? -15.909 -3.500 -0.273 1.00 84.19 173 GLN A CA 1
ATOM 1363 C C . GLN A 1 173 ? -16.779 -2.254 -0.077 1.00 84.19 173 GLN A C 1
ATOM 1365 O O . GLN A 1 173 ? -17.923 -2.362 0.353 1.00 84.19 173 GLN A O 1
ATOM 1370 N N . ALA A 1 174 ? -16.284 -1.069 -0.449 1.00 81.44 174 ALA A N 1
ATOM 1371 C CA . ALA A 1 174 ? -17.050 0.175 -0.360 1.00 81.44 174 ALA A CA 1
ATOM 1372 C C . ALA A 1 174 ? -18.274 0.219 -1.297 1.00 81.44 174 ALA A C 1
ATOM 1374 O O . ALA A 1 174 ? -19.162 1.051 -1.105 1.00 81.44 174 ALA A O 1
ATOM 1375 N N . GLN A 1 175 ? -18.311 -0.640 -2.319 1.00 82.94 175 GLN A N 1
ATOM 1376 C CA . GLN A 1 175 ? -19.421 -0.780 -3.265 1.00 82.94 175 GLN A CA 1
ATOM 1377 C C . GLN A 1 175 ? -20.324 -1.984 -2.952 1.00 82.94 175 GLN A C 1
ATOM 1379 O O . GLN A 1 175 ? -21.128 -2.359 -3.807 1.00 82.94 175 GLN A O 1
ATOM 1384 N N . ASP A 1 176 ? -20.176 -2.603 -1.774 1.00 76.06 176 ASP A N 1
ATOM 1385 C CA . ASP A 1 176 ? -20.864 -3.839 -1.372 1.00 76.06 176 ASP A CA 1
ATOM 1386 C C . ASP A 1 176 ? -20.713 -4.978 -2.405 1.00 76.06 176 ASP A C 1
ATOM 1388 O O . ASP A 1 176 ? -21.580 -5.843 -2.557 1.00 76.06 176 ASP A O 1
ATOM 1392 N N . ARG A 1 177 ? -19.600 -4.987 -3.152 1.00 78.62 177 ARG A N 1
ATOM 1393 C CA . ARG A 1 177 ? -19.261 -6.049 -4.104 1.00 78.62 177 ARG A CA 1
ATOM 1394 C C . ARG A 1 177 ? -18.421 -7.117 -3.418 1.00 78.62 177 ARG A C 1
ATOM 1396 O O . ARG A 1 177 ? -17.622 -6.842 -2.527 1.00 78.62 177 ARG A O 1
ATOM 1403 N N . ALA A 1 178 ? -18.580 -8.356 -3.871 1.00 76.75 178 ALA A N 1
ATOM 1404 C CA . ALA A 1 178 ? -17.804 -9.475 -3.359 1.00 76.75 178 ALA A CA 1
ATOM 1405 C C . ALA A 1 178 ? -16.328 -9.357 -3.780 1.00 76.75 178 ALA A C 1
ATOM 1407 O O . ALA A 1 178 ? -15.977 -9.713 -4.902 1.00 76.75 178 ALA A O 1
ATOM 1408 N N . SER A 1 179 ? -15.460 -8.943 -2.854 1.00 83.31 179 SER A N 1
ATOM 1409 C CA . SER A 1 179 ? -14.011 -8.820 -3.085 1.00 83.31 179 SER A CA 1
ATOM 1410 C C . SER A 1 179 ? -13.233 -10.138 -2.989 1.00 83.31 179 SER A C 1
ATOM 1412 O O . SER A 1 179 ? -12.007 -10.158 -3.068 1.00 83.31 179 SER A O 1
ATOM 1414 N N . ALA A 1 180 ? -13.929 -11.269 -2.820 1.00 84.06 180 ALA A N 1
ATOM 1415 C CA . ALA A 1 180 ? -13.310 -12.578 -2.609 1.00 84.06 180 ALA A CA 1
ATOM 1416 C C . ALA A 1 180 ? -12.399 -13.005 -3.773 1.00 84.06 180 ALA A C 1
ATOM 1418 O O . ALA A 1 180 ? -11.316 -13.536 -3.536 1.00 84.06 180 ALA A O 1
ATOM 1419 N N . ASN A 1 181 ? -12.805 -12.731 -5.018 1.00 87.62 181 ASN A N 1
ATOM 1420 C CA . ASN A 1 181 ? -12.019 -13.093 -6.200 1.00 87.62 181 ASN A CA 1
ATOM 1421 C C . ASN A 1 181 ? -10.728 -12.272 -6.299 1.00 87.62 181 ASN A C 1
ATOM 1423 O O . ASN A 1 181 ? -9.664 -12.838 -6.537 1.00 87.62 181 ASN A O 1
ATOM 1427 N N . VAL A 1 182 ? -10.811 -10.955 -6.074 1.00 91.56 182 VAL A N 1
ATOM 1428 C CA . VAL A 1 182 ? -9.640 -10.067 -6.105 1.00 91.56 182 VAL A CA 1
ATOM 1429 C C . VAL A 1 182 ? -8.661 -10.430 -4.994 1.00 91.56 182 VAL A C 1
ATOM 1431 O O . VAL A 1 182 ? -7.461 -10.501 -5.237 1.00 91.56 182 VAL A O 1
ATOM 1434 N N . SER A 1 183 ? -9.158 -10.733 -3.795 1.00 90.69 183 SER A N 1
ATOM 1435 C CA . SER A 1 183 ? -8.313 -11.155 -2.677 1.00 90.69 183 SER A CA 1
ATOM 1436 C C . SER A 1 183 ? -7.641 -12.501 -2.919 1.00 90.69 183 SER A C 1
ATOM 1438 O O . SER A 1 183 ? -6.453 -12.636 -2.643 1.00 90.69 183 SER A O 1
ATOM 1440 N N . ALA A 1 184 ? -8.356 -13.487 -3.472 1.00 90.88 184 ALA A N 1
ATOM 1441 C CA . ALA A 1 184 ? -7.770 -14.779 -3.825 1.00 90.88 184 ALA A CA 1
ATOM 1442 C C . ALA A 1 184 ? -6.657 -14.633 -4.874 1.00 90.88 184 ALA A C 1
ATOM 1444 O O . ALA A 1 184 ? -5.608 -15.265 -4.765 1.00 90.88 184 ALA A O 1
ATOM 1445 N N . GLU A 1 185 ? -6.859 -13.766 -5.865 1.00 94.19 185 GLU A N 1
ATOM 1446 C CA . GLU A 1 185 ? -5.848 -13.463 -6.874 1.00 94.19 185 GLU A CA 1
ATOM 1447 C C . GLU A 1 185 ? -4.635 -12.728 -6.294 1.00 94.19 185 GLU A C 1
ATOM 1449 O O . GLU A 1 185 ? -3.498 -13.088 -6.602 1.00 94.19 185 GLU A O 1
ATOM 1454 N N . ALA A 1 186 ? -4.865 -11.736 -5.430 1.00 94.81 186 ALA A N 1
ATOM 1455 C CA . ALA A 1 186 ? -3.804 -11.008 -4.745 1.00 94.81 186 ALA A CA 1
ATOM 1456 C C . ALA A 1 186 ? -2.948 -11.954 -3.893 1.00 94.81 186 ALA A C 1
ATOM 1458 O O . ALA A 1 186 ? -1.725 -11.941 -3.997 1.00 94.81 186 ALA A O 1
ATOM 1459 N N . ILE A 1 187 ? -3.595 -12.827 -3.114 1.00 93.81 187 ILE A N 1
ATOM 1460 C CA . ILE A 1 187 ? -2.929 -13.868 -2.326 1.00 93.81 187 ILE A CA 1
ATOM 1461 C C . ILE A 1 187 ? -2.105 -14.778 -3.238 1.00 93.81 187 ILE A C 1
ATOM 1463 O O . ILE A 1 187 ? -0.930 -14.986 -2.969 1.00 93.81 187 ILE A O 1
ATOM 1467 N N . ALA A 1 188 ? -2.677 -15.280 -4.336 1.00 93.88 188 ALA A N 1
ATOM 1468 C CA . ALA A 1 188 ? -1.962 -16.170 -5.250 1.00 93.88 188 ALA A CA 1
ATOM 1469 C C . ALA A 1 188 ? -0.711 -15.510 -5.855 1.00 93.88 188 ALA A C 1
ATOM 1471 O O . ALA A 1 188 ? 0.336 -16.148 -5.954 1.00 93.88 188 ALA A O 1
ATOM 1472 N N . TYR A 1 189 ? -0.809 -14.233 -6.235 1.00 95.62 189 TYR A N 1
ATOM 1473 C CA . TYR A 1 189 ? 0.317 -13.468 -6.767 1.00 95.62 189 TYR A CA 1
ATOM 1474 C C . TYR A 1 189 ? 1.421 -13.261 -5.723 1.00 95.62 189 TYR A C 1
ATOM 1476 O O . TYR A 1 189 ? 2.591 -13.535 -5.985 1.00 95.62 189 TYR A O 1
ATOM 1484 N N . VAL A 1 190 ? 1.052 -12.802 -4.529 1.00 95.12 190 VAL A N 1
ATOM 1485 C CA . VAL A 1 190 ? 2.002 -12.513 -3.451 1.00 95.12 190 VAL A CA 1
ATOM 1486 C C . VAL A 1 190 ? 2.650 -13.803 -2.935 1.00 95.12 190 VAL A C 1
ATOM 1488 O O . VAL A 1 190 ? 3.866 -13.852 -2.752 1.00 95.12 190 VAL A O 1
ATOM 1491 N N . ASP A 1 191 ? 1.875 -14.880 -2.792 1.00 94.38 191 ASP A N 1
ATOM 1492 C CA . ASP A 1 191 ? 2.376 -16.191 -2.379 1.00 94.38 191 ASP A CA 1
ATOM 1493 C C . ASP A 1 191 ? 3.386 -16.748 -3.392 1.00 94.38 191 ASP A C 1
ATOM 1495 O O . ASP A 1 191 ? 4.398 -17.310 -2.978 1.00 94.38 191 ASP A O 1
ATOM 1499 N N . GLN A 1 192 ? 3.178 -16.535 -4.699 1.00 95.56 192 GLN A N 1
ATOM 1500 C CA . GLN A 1 192 ? 4.137 -16.924 -5.739 1.00 95.56 192 GLN A CA 1
ATOM 1501 C C . GLN A 1 192 ? 5.501 -16.235 -5.565 1.00 95.56 192 GLN A C 1
ATOM 1503 O O . GLN A 1 192 ? 6.534 -16.861 -5.801 1.00 95.56 192 GLN A O 1
ATOM 1508 N N . ILE A 1 193 ? 5.522 -14.973 -5.128 1.00 95.88 193 ILE A N 1
ATOM 1509 C CA . ILE A 1 193 ? 6.765 -14.239 -4.848 1.00 95.88 193 ILE A CA 1
ATOM 1510 C C . ILE A 1 193 ? 7.429 -14.777 -3.575 1.00 95.88 193 ILE A C 1
ATOM 1512 O O . ILE A 1 193 ? 8.645 -14.957 -3.542 1.00 95.88 193 ILE A O 1
ATOM 1516 N N . ILE A 1 194 ? 6.639 -15.083 -2.541 1.00 94.94 194 ILE A N 1
ATOM 1517 C CA . ILE A 1 194 ? 7.144 -15.625 -1.271 1.00 94.94 194 ILE A CA 1
ATOM 1518 C C . ILE A 1 194 ? 7.873 -16.954 -1.496 1.00 94.94 194 ILE A C 1
ATOM 1520 O O . ILE A 1 194 ? 8.995 -17.118 -1.025 1.00 94.94 194 ILE A O 1
ATOM 1524 N N . VAL A 1 195 ? 7.266 -17.886 -2.236 1.00 93.12 195 VAL A N 1
ATOM 1525 C CA . VAL A 1 195 ? 7.830 -19.233 -2.456 1.00 93.12 195 VAL A CA 1
ATOM 1526 C C . VAL A 1 195 ? 8.799 -19.327 -3.639 1.00 93.12 195 VAL A C 1
ATOM 1528 O O . VAL A 1 195 ? 9.385 -20.385 -3.882 1.00 93.12 195 VAL A O 1
ATOM 1531 N N . GLY A 1 196 ? 8.934 -18.248 -4.411 1.00 89.75 196 GLY A N 1
ATOM 1532 C CA . GLY A 1 196 ? 9.800 -18.185 -5.582 1.00 89.75 196 GLY A CA 1
ATOM 1533 C C . GLY A 1 196 ? 9.476 -19.220 -6.678 1.00 89.75 196 GLY A C 1
ATOM 1534 O O . GLY A 1 196 ? 8.448 -19.910 -6.645 1.00 89.75 196 GLY A O 1
ATOM 1535 N N . PRO A 1 197 ? 10.360 -19.360 -7.682 1.00 84.75 197 PRO A N 1
ATOM 1536 C CA . PRO A 1 197 ? 10.139 -20.259 -8.815 1.00 84.75 197 PRO A CA 1
ATOM 1537 C C . PRO A 1 197 ? 10.136 -21.747 -8.424 1.00 84.75 197 PRO A C 1
ATOM 1539 O O . PRO A 1 197 ? 9.440 -22.542 -9.058 1.00 84.75 197 PRO A O 1
ATOM 1542 N N . GLN A 1 198 ? 10.842 -22.134 -7.355 1.00 84.75 198 GLN A N 1
ATOM 1543 C CA . GLN A 1 198 ? 10.892 -23.518 -6.860 1.00 84.75 198 GLN A CA 1
ATOM 1544 C C . GLN A 1 198 ? 9.628 -23.939 -6.094 1.00 84.75 198 GLN A C 1
ATOM 1546 O O . GLN A 1 198 ? 9.479 -25.120 -5.779 1.00 84.75 198 GLN A O 1
ATOM 1551 N N . ARG A 1 199 ? 8.706 -23.007 -5.807 1.00 88.31 199 ARG A N 1
ATOM 1552 C CA . ARG A 1 199 ? 7.482 -23.252 -5.022 1.00 88.31 199 ARG A CA 1
ATOM 1553 C C . ARG A 1 199 ? 7.759 -23.850 -3.642 1.00 88.31 199 ARG A C 1
ATOM 1555 O O . ARG A 1 199 ? 6.992 -24.674 -3.143 1.00 88.31 199 ARG A O 1
ATOM 1562 N N . GLN A 1 200 ? 8.857 -23.429 -3.030 1.00 91.25 200 GLN A N 1
ATOM 1563 C CA . GLN A 1 200 ? 9.276 -23.859 -1.704 1.00 91.25 200 GLN A CA 1
ATOM 1564 C C . GLN A 1 200 ? 9.568 -22.643 -0.846 1.00 91.25 200 GLN A C 1
ATOM 1566 O O . GLN A 1 200 ? 9.921 -21.577 -1.337 1.00 91.25 200 GLN A O 1
ATOM 1571 N N . TRP A 1 201 ? 9.390 -22.793 0.458 1.00 90.69 201 TRP A N 1
ATOM 1572 C CA . TRP A 1 201 ? 9.687 -21.700 1.367 1.00 90.69 201 TRP A CA 1
ATOM 1573 C C . TRP A 1 201 ? 11.192 -21.489 1.411 1.00 90.69 201 TRP A C 1
ATOM 1575 O O . TRP A 1 201 ? 11.915 -22.480 1.557 1.00 90.69 201 TRP A O 1
ATOM 1585 N N . PRO A 1 202 ? 11.664 -20.238 1.297 1.00 91.69 202 PRO A N 1
ATOM 1586 C CA . PRO A 1 202 ? 13.088 -19.975 1.328 1.00 91.69 202 PRO A CA 1
ATOM 1587 C C . PRO A 1 202 ? 13.660 -20.376 2.693 1.00 91.69 202 PRO A C 1
ATOM 1589 O O . PRO A 1 202 ? 12.938 -20.435 3.697 1.00 91.69 202 PRO A O 1
ATOM 1592 N N . GLU A 1 203 ? 14.956 -20.676 2.727 1.00 91.19 203 GLU A N 1
ATOM 1593 C CA . GLU A 1 203 ? 15.674 -20.905 3.987 1.00 91.19 203 GLU A CA 1
ATOM 1594 C C . GLU A 1 203 ? 15.688 -19.628 4.837 1.00 91.19 203 GLU A C 1
ATOM 1596 O O . GLU A 1 203 ? 15.443 -19.690 6.039 1.00 91.19 203 GLU A O 1
ATOM 1601 N N . GLU A 1 204 ? 15.870 -18.475 4.186 1.00 93.81 204 GLU A N 1
ATOM 1602 C CA . GLU A 1 204 ? 15.774 -17.145 4.782 1.00 93.81 204 GLU A CA 1
ATOM 1603 C C . GLU A 1 204 ? 14.927 -16.224 3.894 1.00 93.81 204 GLU A C 1
ATOM 1605 O O . GLU A 1 204 ? 15.125 -16.153 2.680 1.00 93.81 204 GLU A O 1
ATOM 1610 N N . PHE A 1 205 ? 13.968 -15.511 4.488 1.00 94.19 205 PHE A N 1
ATOM 1611 C CA . PHE A 1 205 ? 13.126 -14.577 3.742 1.00 94.19 205 PHE A CA 1
ATOM 1612 C C . PHE A 1 205 ? 13.911 -13.301 3.421 1.00 94.19 205 PHE A C 1
ATOM 1614 O O . PHE A 1 205 ? 14.336 -12.570 4.320 1.00 94.19 205 PHE A O 1
ATOM 1621 N N . SER A 1 206 ? 14.021 -12.978 2.132 1.00 93.88 206 SER A N 1
ATOM 1622 C CA . SER A 1 206 ? 14.511 -11.678 1.655 1.00 93.88 206 SER A CA 1
ATOM 1623 C C . SER A 1 206 ? 13.598 -10.516 2.077 1.00 93.88 206 SER A C 1
ATOM 1625 O O . SER A 1 206 ? 12.453 -10.719 2.480 1.00 93.88 206 SER A O 1
ATOM 1627 N N . GLU A 1 207 ? 14.080 -9.276 1.941 1.00 94.94 207 GLU A N 1
ATOM 1628 C CA . GLU A 1 207 ? 13.295 -8.061 2.223 1.00 94.94 207 GLU A CA 1
ATOM 1629 C C . GLU A 1 207 ? 11.950 -8.048 1.487 1.00 94.94 207 GLU A C 1
ATOM 1631 O O . GLU A 1 207 ? 10.904 -7.900 2.117 1.00 94.94 207 GLU A O 1
ATOM 1636 N N . LEU A 1 208 ? 11.962 -8.311 0.177 1.00 95.00 208 LEU A N 1
ATOM 1637 C CA . LEU A 1 208 ? 10.736 -8.362 -0.612 1.00 95.00 208 LEU A CA 1
ATOM 1638 C C . LEU A 1 208 ? 9.787 -9.463 -0.119 1.00 95.00 208 LEU A C 1
ATOM 1640 O O . LEU A 1 208 ? 8.593 -9.223 0.034 1.00 95.00 208 LEU A O 1
ATOM 1644 N N . GLN A 1 209 ? 10.294 -10.669 0.152 1.00 95.88 209 GLN A N 1
ATOM 1645 C CA . GLN A 1 209 ? 9.457 -11.783 0.617 1.00 95.88 209 GLN A CA 1
ATOM 1646 C C . GLN A 1 209 ? 8.832 -11.497 1.985 1.00 95.88 209 GLN A C 1
ATOM 1648 O O . GLN A 1 209 ? 7.690 -11.881 2.228 1.00 95.88 209 GLN A O 1
ATOM 1653 N N . ARG A 1 210 ? 9.548 -10.793 2.866 1.00 96.12 210 ARG A N 1
ATOM 1654 C CA . ARG A 1 210 ? 9.043 -10.338 4.165 1.00 96.12 210 ARG A CA 1
ATOM 1655 C C . ARG A 1 210 ? 7.906 -9.328 4.027 1.00 96.12 210 ARG A C 1
ATOM 1657 O O . ARG A 1 210 ? 6.893 -9.457 4.713 1.00 96.12 210 ARG A O 1
ATOM 1664 N N . GLU A 1 211 ? 8.035 -8.355 3.132 1.00 95.69 211 GLU A N 1
ATOM 1665 C CA . GLU A 1 211 ? 6.958 -7.399 2.840 1.00 95.69 211 GLU A CA 1
ATOM 1666 C C . GLU A 1 211 ? 5.742 -8.083 2.208 1.00 95.69 211 GLU A C 1
ATOM 1668 O O . GLU A 1 211 ? 4.600 -7.840 2.602 1.00 95.69 211 GLU A O 1
ATOM 1673 N N . MET A 1 212 ? 5.985 -8.990 1.261 1.00 96.94 212 MET A N 1
ATOM 1674 C CA . MET A 1 212 ? 4.944 -9.793 0.627 1.00 96.94 212 MET A CA 1
ATOM 1675 C C . MET A 1 212 ? 4.229 -10.689 1.648 1.00 96.94 212 MET A C 1
ATOM 1677 O O . MET A 1 212 ? 3.005 -10.793 1.620 1.00 96.94 212 MET A O 1
ATOM 1681 N N . ALA A 1 213 ? 4.943 -11.265 2.619 1.00 96.31 213 ALA A N 1
ATOM 1682 C CA . ALA A 1 213 ? 4.326 -12.039 3.694 1.00 96.31 213 ALA A CA 1
ATOM 1683 C C . ALA A 1 213 ? 3.351 -11.195 4.535 1.00 96.31 213 ALA A C 1
ATOM 1685 O O . ALA A 1 213 ? 2.235 -11.645 4.804 1.00 96.31 213 ALA A O 1
ATOM 1686 N N . LEU A 1 214 ? 3.721 -9.955 4.883 1.00 94.88 214 LEU A N 1
ATOM 1687 C CA . LEU A 1 214 ? 2.822 -9.027 5.580 1.00 94.88 214 LEU A CA 1
ATOM 1688 C C . LEU A 1 214 ? 1.602 -8.666 4.722 1.00 94.88 214 LEU A C 1
ATOM 1690 O O . LEU A 1 214 ? 0.476 -8.674 5.222 1.00 94.88 214 LEU A O 1
ATOM 1694 N N . ALA A 1 215 ? 1.801 -8.387 3.431 1.00 94.50 215 ALA A N 1
ATOM 1695 C CA . ALA A 1 215 ? 0.710 -8.076 2.509 1.00 94.50 215 ALA A CA 1
ATOM 1696 C C . ALA A 1 215 ? -0.279 -9.251 2.371 1.00 94.50 215 ALA A C 1
ATOM 1698 O O . ALA A 1 215 ? -1.486 -9.058 2.535 1.00 94.50 215 ALA A O 1
ATOM 1699 N N . SER A 1 216 ? 0.221 -10.474 2.152 1.00 94.75 216 SER A N 1
ATOM 1700 C CA . SER A 1 216 ? -0.600 -11.695 2.068 1.00 94.75 216 SER A CA 1
ATOM 1701 C C . SER A 1 216 ? -1.357 -11.939 3.378 1.00 94.75 216 SER A C 1
ATOM 1703 O O . SER A 1 216 ? -2.568 -12.171 3.361 1.00 94.75 216 SER A O 1
ATOM 1705 N N . ALA A 1 217 ? -0.695 -11.787 4.532 1.00 94.12 217 ALA A N 1
ATOM 1706 C CA . ALA A 1 217 ? -1.338 -11.919 5.837 1.00 94.12 217 ALA A CA 1
ATOM 1707 C C . ALA A 1 217 ? -2.475 -10.904 6.038 1.00 94.12 217 ALA A C 1
ATOM 1709 O O . ALA A 1 217 ? -3.576 -11.300 6.421 1.00 94.12 217 ALA A O 1
ATOM 1710 N N . LYS A 1 218 ? -2.260 -9.618 5.727 1.00 90.94 218 LYS A N 1
ATOM 1711 C CA . LYS A 1 218 ? -3.296 -8.572 5.839 1.00 90.94 218 LYS A CA 1
ATOM 1712 C C . LYS A 1 218 ? -4.520 -8.883 4.972 1.00 90.94 218 LYS A C 1
ATOM 1714 O O . LYS A 1 218 ? -5.648 -8.799 5.456 1.00 90.94 218 LYS A O 1
ATOM 1719 N N . ILE A 1 219 ? -4.312 -9.313 3.725 1.00 89.94 219 ILE A N 1
ATOM 1720 C CA . ILE A 1 219 ? -5.410 -9.672 2.811 1.00 89.94 219 ILE A CA 1
ATOM 1721 C C . ILE A 1 219 ? -6.196 -10.875 3.353 1.00 89.94 219 ILE A C 1
ATOM 1723 O O . ILE A 1 219 ? -7.429 -10.851 3.387 1.00 89.94 219 ILE A O 1
ATOM 1727 N N . ARG A 1 220 ? -5.496 -11.913 3.831 1.00 90.44 220 ARG A N 1
ATOM 1728 C CA . ARG A 1 220 ? -6.116 -13.108 4.428 1.00 90.44 220 ARG A CA 1
ATOM 1729 C C . ARG A 1 220 ? -6.923 -12.763 5.682 1.00 90.44 220 ARG A C 1
ATOM 1731 O O . ARG A 1 220 ? -8.034 -13.253 5.843 1.00 90.44 220 ARG A O 1
ATOM 1738 N N . LEU A 1 221 ? -6.416 -11.873 6.532 1.00 85.62 221 LEU A N 1
ATOM 1739 C CA . LEU A 1 221 ? -7.101 -11.416 7.744 1.00 85.62 221 LEU A CA 1
ATOM 1740 C C . LEU A 1 221 ? -8.374 -10.605 7.463 1.00 85.62 221 LEU A C 1
ATOM 1742 O O . LEU A 1 221 ? -9.328 -10.687 8.239 1.00 85.62 221 LEU A O 1
ATOM 1746 N N . GLY A 1 222 ? -8.414 -9.867 6.350 1.00 79.06 222 GLY A N 1
ATOM 1747 C CA . GLY A 1 222 ? -9.623 -9.184 5.882 1.00 79.06 222 GLY A CA 1
ATOM 1748 C C . GLY A 1 222 ? -10.704 -10.137 5.351 1.00 79.06 222 GLY A C 1
ATOM 1749 O O . GLY A 1 222 ? -11.887 -9.807 5.385 1.00 79.06 222 GLY A O 1
ATOM 1750 N N . HIS A 1 223 ? -10.327 -11.340 4.903 1.00 72.31 223 HIS A N 1
ATOM 1751 C CA . HIS A 1 223 ? -11.223 -12.337 4.311 1.00 72.31 223 HIS A CA 1
ATOM 1752 C C . HIS A 1 223 ? -11.322 -13.601 5.172 1.00 72.31 223 HIS A C 1
ATOM 1754 O O . HIS A 1 223 ? -10.606 -14.570 4.959 1.00 72.31 223 HIS A O 1
ATOM 1760 N N . ARG A 1 224 ? -12.272 -13.637 6.114 1.00 62.41 224 ARG A N 1
ATOM 1761 C CA . ARG A 1 224 ? -12.390 -14.705 7.133 1.00 62.41 224 ARG A CA 1
ATOM 1762 C C . ARG A 1 224 ? -12.748 -16.109 6.623 1.00 62.41 224 ARG A C 1
ATOM 1764 O O . ARG A 1 224 ? -12.753 -17.049 7.416 1.00 62.41 224 ARG A O 1
ATOM 1771 N N . GLN A 1 225 ? -13.064 -16.295 5.341 1.00 58.34 225 GLN A N 1
ATOM 1772 C CA . GLN A 1 225 ? -13.416 -17.620 4.819 1.00 58.34 225 GLN A CA 1
ATOM 1773 C C . GLN A 1 225 ? -12.163 -18.487 4.623 1.00 58.34 225 GLN A C 1
ATOM 1775 O O . GLN A 1 225 ? -11.536 -18.463 3.571 1.00 58.34 225 GLN A O 1
ATOM 1780 N N . GLY A 1 226 ? -11.804 -19.265 5.648 1.00 64.75 226 GLY A N 1
ATOM 1781 C CA . GLY A 1 226 ? -10.861 -20.389 5.545 1.00 64.75 226 GLY A CA 1
ATOM 1782 C C . GLY A 1 226 ? -9.370 -20.042 5.452 1.00 64.75 226 GLY A C 1
ATOM 1783 O O . GLY A 1 226 ? -8.549 -20.951 5.430 1.00 64.75 226 GLY A O 1
ATOM 1784 N N . THR A 1 227 ? -8.990 -18.764 5.441 1.00 82.81 227 THR A N 1
ATOM 1785 C CA . THR A 1 227 ? -7.595 -18.319 5.235 1.00 82.81 227 THR A CA 1
ATOM 1786 C C . THR A 1 227 ? -6.830 -18.003 6.524 1.00 82.81 227 THR A C 1
ATOM 1788 O O . THR A 1 227 ? -5.623 -17.764 6.464 1.00 82.81 227 THR A O 1
ATOM 1791 N N . LEU A 1 228 ? -7.493 -17.991 7.690 1.00 86.44 228 LEU A N 1
ATOM 1792 C CA . LEU A 1 228 ? -6.858 -17.611 8.960 1.00 86.44 228 LEU A CA 1
ATOM 1793 C C . LEU A 1 228 ? -5.714 -18.563 9.335 1.00 86.44 228 LEU A C 1
ATOM 1795 O O . LEU A 1 228 ? -4.638 -18.089 9.690 1.00 86.44 228 LEU A O 1
ATOM 1799 N N . ALA A 1 229 ? -5.912 -19.875 9.180 1.00 90.00 229 ALA A N 1
ATOM 1800 C CA . ALA A 1 229 ? -4.884 -20.880 9.459 1.00 90.00 229 ALA A CA 1
ATOM 1801 C C . ALA A 1 229 ? -3.672 -20.759 8.516 1.00 90.00 229 ALA A C 1
ATOM 1803 O O . ALA A 1 229 ? -2.527 -20.924 8.935 1.00 90.00 229 ALA A O 1
ATOM 1804 N N . ASP A 1 230 ? -3.907 -20.419 7.246 1.00 91.06 230 ASP A N 1
ATOM 1805 C CA . ASP A 1 230 ? -2.823 -20.159 6.297 1.00 91.06 230 ASP A CA 1
ATOM 1806 C C . ASP A 1 230 ? -2.023 -18.911 6.668 1.00 91.06 230 ASP A C 1
ATOM 1808 O O . ASP A 1 230 ? -0.797 -18.928 6.582 1.00 91.06 230 ASP A O 1
ATOM 1812 N N . ALA A 1 231 ? -2.700 -17.838 7.090 1.00 93.56 231 ALA A N 1
ATOM 1813 C CA . ALA A 1 231 ? -2.035 -16.617 7.531 1.00 93.56 231 ALA A CA 1
ATOM 1814 C C . ALA A 1 231 ? -1.211 -16.852 8.805 1.00 93.56 231 ALA A C 1
ATOM 1816 O O . ALA A 1 231 ? -0.093 -16.353 8.894 1.00 93.56 231 ALA A O 1
ATOM 1817 N N . GLU A 1 232 ? -1.708 -17.659 9.751 1.00 94.50 232 GLU A N 1
ATOM 1818 C CA . GLU A 1 232 ? -0.925 -18.078 10.919 1.00 94.50 232 GLU A CA 1
ATOM 1819 C C . GLU A 1 232 ? 0.357 -18.796 10.496 1.00 94.50 232 GLU A C 1
ATOM 1821 O O . GLU A 1 232 ? 1.449 -18.425 10.927 1.00 94.50 232 GLU A O 1
ATOM 1826 N N . ARG A 1 233 ? 0.222 -19.815 9.639 1.00 94.38 233 ARG A N 1
ATOM 1827 C CA . ARG A 1 233 ? 1.350 -20.611 9.149 1.00 94.38 233 ARG A CA 1
ATOM 1828 C C . ARG A 1 233 ? 2.383 -19.721 8.456 1.00 94.38 233 ARG A C 1
ATOM 1830 O O . ARG A 1 233 ? 3.567 -19.825 8.761 1.00 94.38 233 ARG A O 1
ATOM 1837 N N . LEU A 1 234 ? 1.930 -18.831 7.571 1.00 95.50 234 LEU A N 1
ATOM 1838 C CA . LEU A 1 234 ? 2.785 -17.881 6.862 1.00 95.50 234 LEU A CA 1
ATOM 1839 C C . LEU A 1 234 ? 3.542 -16.962 7.827 1.00 95.50 234 LEU A C 1
ATOM 1841 O O . LEU A 1 234 ? 4.760 -16.853 7.726 1.00 95.50 234 LEU A O 1
ATOM 1845 N N . LEU A 1 235 ? 2.843 -16.323 8.769 1.00 95.50 235 LEU A N 1
ATOM 1846 C CA . LEU A 1 235 ? 3.457 -15.378 9.705 1.00 95.50 235 LEU A CA 1
ATOM 1847 C C . LEU A 1 235 ? 4.473 -16.060 10.621 1.00 95.50 235 LEU A C 1
ATOM 1849 O O . LEU A 1 235 ? 5.575 -15.544 10.792 1.00 95.50 235 LEU A O 1
ATOM 1853 N N . ARG A 1 236 ? 4.141 -17.235 11.173 1.00 94.94 236 ARG A N 1
ATOM 1854 C CA . ARG A 1 236 ? 5.055 -17.981 12.054 1.00 94.94 236 ARG A CA 1
ATOM 1855 C C . ARG A 1 236 ? 6.379 -18.284 11.374 1.00 94.94 236 ARG A C 1
ATOM 1857 O O . ARG A 1 236 ? 7.430 -18.157 11.993 1.00 94.94 236 ARG A O 1
ATOM 1864 N N . GLU A 1 237 ? 6.336 -18.665 10.109 1.00 95.19 237 GLU A N 1
ATOM 1865 C CA . GLU A 1 237 ? 7.549 -19.060 9.406 1.00 95.19 237 GLU A CA 1
ATOM 1866 C C . GLU A 1 237 ? 8.277 -17.920 8.736 1.00 95.19 237 GLU A C 1
ATOM 1868 O O . GLU A 1 237 ? 9.503 -17.952 8.712 1.00 95.19 237 GLU A O 1
ATOM 1873 N N . ALA A 1 238 ? 7.570 -16.872 8.316 1.00 95.25 238 ALA A N 1
ATOM 1874 C CA . ALA A 1 238 ? 8.221 -15.614 7.999 1.00 95.25 238 ALA A CA 1
ATOM 1875 C C . ALA A 1 238 ? 9.043 -15.139 9.209 1.00 95.25 238 ALA A C 1
ATOM 1877 O O . ALA A 1 238 ? 10.220 -14.831 9.050 1.00 95.25 238 ALA A O 1
ATOM 1878 N N . ILE A 1 239 ? 8.474 -15.144 10.423 1.00 93.31 239 ILE A N 1
ATOM 1879 C CA . ILE A 1 239 ? 9.183 -14.755 11.656 1.00 93.31 239 ILE A CA 1
ATOM 1880 C C . ILE A 1 239 ? 10.362 -15.699 11.937 1.00 93.31 239 ILE A C 1
ATOM 1882 O O . ILE A 1 239 ? 11.480 -15.233 12.155 1.00 93.31 239 ILE A O 1
ATOM 1886 N N . ALA A 1 240 ? 10.139 -17.018 11.904 1.00 92.75 240 ALA A N 1
ATOM 1887 C CA . ALA A 1 240 ? 11.171 -18.008 12.220 1.00 92.75 240 ALA A CA 1
ATOM 1888 C C . ALA A 1 240 ? 12.359 -17.980 11.243 1.00 92.75 240 ALA A C 1
ATOM 1890 O O . ALA A 1 240 ? 13.499 -18.191 11.653 1.00 92.75 240 ALA A O 1
ATOM 1891 N N . ARG A 1 241 ? 12.104 -17.692 9.961 1.00 93.88 241 ARG A N 1
ATOM 1892 C CA . ARG A 1 241 ? 13.103 -17.675 8.880 1.00 93.88 241 ARG A CA 1
ATOM 1893 C C . ARG A 1 241 ? 13.577 -16.264 8.521 1.00 93.88 241 ARG A C 1
ATOM 1895 O O . ARG A 1 241 ? 13.977 -16.013 7.388 1.00 93.88 241 ARG A O 1
ATOM 1902 N N . SER A 1 242 ? 13.512 -15.338 9.478 1.00 92.25 242 SER A N 1
ATOM 1903 C CA . SER A 1 242 ? 13.948 -13.944 9.319 1.00 92.25 242 SER A CA 1
ATOM 1904 C C . SER A 1 242 ? 14.785 -13.474 10.511 1.00 92.25 242 SER A C 1
ATOM 1906 O O . SER A 1 242 ? 14.495 -12.453 11.144 1.00 92.25 242 SER A O 1
ATOM 1908 N N . SER A 1 243 ? 15.839 -14.222 10.845 1.00 83.38 243 SER A N 1
ATOM 1909 C CA . SER A 1 243 ? 16.716 -13.905 11.981 1.00 83.38 243 SER A CA 1
ATOM 1910 C C . SER A 1 243 ? 17.356 -12.514 11.850 1.00 83.38 243 SER A C 1
ATOM 1912 O O . SER A 1 243 ? 17.441 -11.797 12.847 1.00 83.38 243 SER A O 1
ATOM 1914 N N . GLY A 1 244 ? 17.697 -12.077 10.632 1.00 84.44 244 GLY A N 1
ATOM 1915 C CA . GLY A 1 244 ? 18.267 -10.756 10.335 1.00 84.44 244 GLY A CA 1
ATOM 1916 C C . GLY A 1 244 ? 17.271 -9.613 10.085 1.00 84.44 244 GLY A C 1
ATOM 1917 O O . GLY A 1 244 ? 17.697 -8.535 9.676 1.00 84.44 244 GLY A O 1
ATOM 1918 N N . ALA A 1 245 ? 15.959 -9.803 10.278 1.00 88.00 245 ALA A N 1
ATOM 1919 C CA . ALA A 1 245 ? 14.980 -8.756 9.965 1.00 88.00 245 ALA A CA 1
ATOM 1920 C C . ALA A 1 245 ? 15.081 -7.503 10.868 1.00 88.00 245 ALA A C 1
ATOM 1922 O O . ALA A 1 245 ? 15.514 -7.599 12.019 1.00 88.00 245 ALA A O 1
ATOM 1923 N N . PRO A 1 246 ? 14.636 -6.326 10.387 1.00 88.81 246 PRO A N 1
ATOM 1924 C CA . PRO A 1 246 ? 14.427 -5.154 11.239 1.00 88.81 246 PRO A CA 1
ATOM 1925 C C . PRO A 1 246 ? 13.447 -5.443 12.388 1.00 88.81 246 PRO A C 1
ATOM 1927 O O . PRO A 1 246 ? 12.528 -6.248 12.225 1.00 88.81 246 PRO A O 1
ATOM 1930 N N . GLU A 1 247 ? 13.632 -4.782 13.534 1.00 84.38 247 GLU A N 1
ATOM 1931 C CA . GLU A 1 247 ? 12.757 -4.923 14.713 1.00 84.38 247 GLU A CA 1
ATOM 1932 C C . GLU A 1 247 ? 11.312 -4.535 14.380 1.00 84.38 247 GLU A C 1
ATOM 1934 O O . GLU A 1 247 ? 10.430 -5.379 14.508 1.00 84.38 247 GLU A O 1
ATOM 1939 N N . ASP A 1 248 ? 11.111 -3.364 13.766 1.00 83.44 248 ASP A N 1
ATOM 1940 C CA . ASP A 1 248 ? 9.795 -2.873 13.335 1.00 83.44 248 ASP A CA 1
ATOM 1941 C C . ASP A 1 248 ? 9.021 -3.891 12.476 1.00 83.44 248 ASP A C 1
ATOM 1943 O O . ASP A 1 248 ? 7.811 -4.065 12.629 1.00 83.44 248 ASP A O 1
ATOM 1947 N N . TRP A 1 249 ? 9.716 -4.615 11.588 1.00 90.44 249 TRP A N 1
ATOM 1948 C CA . TRP A 1 249 ? 9.086 -5.656 10.773 1.00 90.44 249 TRP A CA 1
ATOM 1949 C C . TRP A 1 249 ? 8.663 -6.866 11.614 1.00 90.44 249 TRP A C 1
ATOM 1951 O O . TRP A 1 249 ? 7.577 -7.413 11.406 1.00 90.44 249 TRP A O 1
ATOM 1961 N N . ARG A 1 250 ? 9.510 -7.305 12.559 1.00 88.69 250 ARG A N 1
ATOM 1962 C CA . ARG A 1 250 ? 9.172 -8.429 13.449 1.00 88.69 250 ARG A CA 1
ATOM 1963 C C . ARG A 1 250 ? 7.987 -8.073 14.336 1.00 88.69 250 ARG A C 1
ATOM 1965 O O . ARG A 1 250 ? 7.127 -8.929 14.554 1.00 88.69 250 ARG A O 1
ATOM 1972 N N . ASP A 1 251 ? 7.924 -6.833 14.804 1.00 84.06 251 ASP A N 1
ATOM 1973 C CA . ASP A 1 251 ? 6.822 -6.336 15.619 1.00 84.06 251 ASP A CA 1
ATOM 1974 C C . ASP A 1 251 ? 5.519 -6.359 14.831 1.00 84.06 251 ASP A C 1
ATOM 1976 O O . ASP A 1 251 ? 4.537 -6.949 15.282 1.00 84.06 251 ASP A O 1
ATOM 1980 N N . GLU A 1 252 ? 5.522 -5.812 13.613 1.00 86.94 252 GLU A N 1
ATOM 1981 C CA . GLU A 1 252 ? 4.351 -5.825 12.738 1.00 86.94 252 GLU A CA 1
ATOM 1982 C C . GLU A 1 252 ? 3.880 -7.258 12.435 1.00 86.94 252 GLU A C 1
ATOM 1984 O O . GLU A 1 252 ? 2.695 -7.571 12.590 1.00 86.94 252 GLU A O 1
ATOM 1989 N N . ALA A 1 253 ? 4.798 -8.162 12.075 1.00 92.25 253 ALA A N 1
ATOM 1990 C CA . ALA A 1 253 ? 4.480 -9.569 11.822 1.00 92.25 253 ALA A CA 1
ATOM 1991 C C . ALA A 1 253 ? 3.890 -10.260 13.064 1.00 92.25 253 ALA A C 1
ATOM 1993 O O . ALA A 1 253 ? 2.910 -11.007 12.965 1.00 92.25 253 ALA A O 1
ATOM 1994 N N . THR A 1 254 ? 4.452 -9.986 14.242 1.00 90.19 254 THR A N 1
ATOM 1995 C CA . THR A 1 254 ? 3.973 -10.527 15.520 1.00 90.19 254 THR A CA 1
ATOM 1996 C C . THR A 1 254 ? 2.582 -10.001 15.848 1.00 90.19 254 THR A C 1
ATOM 1998 O O . THR A 1 254 ? 1.711 -10.774 16.242 1.00 90.19 254 THR A O 1
ATOM 2001 N N . ILE A 1 255 ? 2.329 -8.707 15.658 1.00 87.88 255 ILE A N 1
ATOM 2002 C CA . ILE A 1 255 ? 1.024 -8.094 15.925 1.00 87.88 255 ILE A CA 1
ATOM 2003 C C . ILE A 1 255 ? -0.045 -8.684 15.000 1.00 87.88 255 ILE A C 1
ATOM 2005 O O . ILE A 1 255 ? -1.138 -9.017 15.463 1.00 87.88 255 ILE A O 1
ATOM 2009 N N . LEU A 1 256 ? 0.272 -8.898 13.718 1.00 91.12 256 LEU A N 1
ATOM 2010 C CA . LEU A 1 256 ? -0.630 -9.593 12.795 1.00 91.12 256 LEU A CA 1
ATOM 2011 C C . LEU A 1 256 ? -0.885 -11.045 13.223 1.00 91.12 256 LEU A C 1
ATOM 2013 O O . LEU A 1 256 ? -2.007 -11.530 13.071 1.00 91.12 256 LEU A O 1
ATOM 2017 N N . LEU A 1 257 ? 0.110 -11.733 13.793 1.00 93.69 257 LEU A N 1
ATOM 2018 C CA . LEU A 1 257 ? -0.050 -13.092 14.316 1.00 93.69 257 LEU A CA 1
ATOM 2019 C C . LEU A 1 257 ? -0.944 -13.111 15.565 1.00 93.69 257 LEU A C 1
ATOM 2021 O O . LEU A 1 257 ? -1.845 -13.942 15.660 1.00 93.69 257 LEU A O 1
ATOM 2025 N N . VAL A 1 258 ? -0.755 -12.168 16.490 1.00 90.75 258 VAL A N 1
ATOM 2026 C CA . VAL A 1 258 ? -1.620 -11.983 17.668 1.00 90.75 258 VAL A CA 1
ATOM 2027 C C . VAL A 1 258 ? -3.058 -11.704 17.232 1.00 90.75 258 VAL A C 1
ATOM 2029 O O . VAL A 1 258 ? -3.986 -12.342 17.731 1.00 90.75 258 VAL A O 1
ATOM 2032 N N . TYR A 1 259 ? -3.249 -10.814 16.254 1.00 88.81 259 TYR A N 1
ATOM 2033 C CA . TYR A 1 259 ? -4.561 -10.540 15.674 1.00 88.81 259 TYR A CA 1
ATOM 2034 C C . TYR A 1 259 ? -5.178 -11.788 15.043 1.00 88.81 259 TYR A C 1
ATOM 2036 O O . TYR A 1 259 ? -6.347 -12.083 15.277 1.00 88.81 259 TYR A O 1
ATOM 2044 N N . ASN A 1 260 ? -4.396 -12.544 14.271 1.00 91.81 260 ASN A N 1
ATOM 2045 C CA . ASN A 1 260 ? -4.849 -13.775 13.641 1.00 91.81 260 ASN A CA 1
ATOM 2046 C C . ASN A 1 260 ? -5.337 -14.803 14.676 1.00 91.81 260 ASN A C 1
ATOM 2048 O O . ASN A 1 260 ? -6.429 -15.349 14.529 1.00 91.81 260 ASN A O 1
ATOM 2052 N N . LEU A 1 261 ? -4.568 -15.016 15.746 1.00 92.00 261 LEU A N 1
ATOM 2053 C CA . LEU A 1 261 ? -4.923 -15.926 16.835 1.00 92.00 261 LEU A CA 1
ATOM 2054 C C . LEU A 1 261 ? -6.189 -15.461 17.569 1.00 92.00 261 LEU A C 1
ATOM 2056 O O . LEU A 1 261 ? -7.079 -16.272 17.824 1.00 92.00 261 LEU A O 1
ATOM 2060 N N . ALA A 1 262 ? -6.319 -14.158 17.839 1.00 88.19 262 ALA A N 1
ATOM 2061 C CA . ALA A 1 262 ? -7.531 -13.582 18.421 1.00 88.19 262 ALA A CA 1
ATOM 2062 C C . ALA A 1 262 ? -8.751 -13.753 17.495 1.00 88.19 262 ALA A C 1
ATOM 2064 O O . ALA A 1 262 ? -9.826 -14.133 17.952 1.00 88.19 262 ALA A O 1
ATOM 2065 N N . ALA A 1 263 ? -8.584 -13.556 16.183 1.00 86.06 263 ALA A N 1
ATOM 2066 C CA . ALA A 1 263 ? -9.638 -13.763 15.189 1.00 86.06 263 ALA A CA 1
ATOM 2067 C C . ALA A 1 263 ? -10.087 -15.232 15.080 1.00 86.06 263 ALA A C 1
ATOM 2069 O O . ALA A 1 263 ? -11.232 -15.495 14.718 1.00 86.06 263 ALA A O 1
ATOM 2070 N N . GLN A 1 264 ? -9.212 -16.181 15.427 1.00 88.81 264 GLN A N 1
ATOM 2071 C CA . GLN A 1 264 ? -9.538 -17.604 15.564 1.00 88.81 264 GLN A CA 1
ATOM 2072 C C . GLN A 1 264 ? -10.149 -17.969 16.937 1.00 88.81 264 GLN A C 1
ATOM 2074 O O . GLN A 1 264 ? -10.444 -19.138 17.176 1.00 88.81 264 GLN A O 1
ATOM 2079 N N . GLY A 1 265 ? -10.310 -17.015 17.863 1.00 86.50 265 GLY A N 1
ATOM 2080 C CA . GLY A 1 265 ? -10.759 -17.270 19.240 1.00 86.50 265 GLY A CA 1
ATOM 2081 C C . GLY A 1 265 ? -9.695 -17.913 20.143 1.00 86.50 265 GLY A C 1
ATOM 2082 O O . GLY A 1 265 ? -9.997 -18.355 21.249 1.00 86.50 265 GLY A O 1
ATOM 2083 N N . ARG A 1 266 ? -8.432 -17.972 19.702 1.00 90.19 266 ARG A N 1
ATOM 2084 C CA . ARG A 1 266 ? -7.304 -18.581 20.429 1.00 90.19 266 ARG A CA 1
ATOM 2085 C C . ARG A 1 266 ? -6.604 -17.557 21.323 1.00 90.19 266 ARG A C 1
ATOM 2087 O O . ARG A 1 266 ? -5.413 -17.279 21.177 1.00 90.19 266 ARG A O 1
ATOM 2094 N N . ARG A 1 267 ? -7.353 -16.984 22.267 1.00 86.44 267 ARG A N 1
ATOM 2095 C CA . ARG A 1 267 ? -6.895 -15.888 23.137 1.00 86.44 267 ARG A CA 1
ATOM 2096 C C . ARG A 1 267 ? -5.618 -16.206 23.913 1.00 86.44 267 ARG A C 1
ATOM 2098 O O . ARG A 1 267 ? -4.719 -15.374 23.985 1.00 86.44 267 ARG A O 1
ATOM 2105 N N . GLU A 1 268 ? -5.522 -17.397 24.495 1.00 88.19 268 GLU A N 1
ATOM 2106 C CA . GLU A 1 268 ? -4.352 -17.787 25.293 1.00 88.19 268 GLU A CA 1
ATOM 2107 C C . GLU A 1 268 ? -3.079 -17.882 24.444 1.00 88.19 268 GLU A C 1
ATOM 2109 O O . GLU A 1 268 ? -1.997 -17.508 24.893 1.00 88.19 268 GLU A O 1
ATOM 2114 N N . ASP A 1 269 ? -3.201 -18.339 23.196 1.00 91.19 269 ASP A N 1
ATOM 2115 C CA . ASP A 1 269 ? -2.082 -18.374 22.253 1.00 91.19 269 ASP A CA 1
ATOM 2116 C C . ASP A 1 269 ? -1.682 -16.965 21.815 1.00 91.19 269 ASP A C 1
ATOM 2118 O O . ASP A 1 269 ? -0.489 -16.666 21.723 1.00 91.19 269 ASP A O 1
ATOM 2122 N N . ALA A 1 270 ? -2.665 -16.089 21.589 1.00 90.38 270 ALA A N 1
ATOM 2123 C CA . ALA A 1 270 ? -2.428 -14.685 21.277 1.00 90.38 270 ALA A CA 1
ATOM 2124 C C . ALA A 1 270 ? -1.682 -13.984 22.427 1.00 90.38 270 ALA A C 1
ATOM 2126 O O . ALA A 1 270 ? -0.677 -13.316 22.195 1.00 90.38 270 ALA A O 1
ATOM 2127 N N . ALA A 1 271 ? -2.111 -14.206 23.674 1.00 86.50 271 ALA A N 1
ATOM 2128 C CA . ALA A 1 271 ? -1.475 -13.650 24.866 1.00 86.50 271 ALA A CA 1
ATOM 2129 C C . ALA A 1 271 ? -0.046 -14.176 25.077 1.00 86.50 271 ALA A C 1
ATOM 2131 O O . ALA A 1 271 ? 0.845 -13.400 25.417 1.00 86.50 271 ALA A O 1
ATOM 2132 N N . ARG A 1 272 ? 0.196 -15.476 24.855 1.00 88.50 272 ARG A N 1
ATOM 2133 C CA . ARG A 1 272 ? 1.549 -16.058 24.914 1.00 88.50 272 ARG A CA 1
ATOM 2134 C C . ARG A 1 272 ? 2.473 -15.450 23.862 1.00 88.50 272 ARG A C 1
ATOM 2136 O O . ARG A 1 272 ? 3.510 -14.910 24.222 1.00 88.50 272 ARG A O 1
ATOM 2143 N N . THR A 1 273 ? 2.038 -15.440 22.602 1.00 89.00 273 THR A N 1
ATOM 2144 C CA . THR A 1 273 ? 2.798 -14.859 21.480 1.00 89.00 273 THR A CA 1
ATOM 2145 C C . THR A 1 273 ? 3.155 -13.394 21.740 1.00 89.00 273 THR A C 1
ATOM 2147 O O . THR A 1 273 ? 4.277 -12.963 21.497 1.00 89.00 273 THR A O 1
ATOM 2150 N N . LEU A 1 274 ? 2.205 -12.630 22.282 1.00 83.19 274 LEU A N 1
ATOM 2151 C CA . LEU A 1 274 ? 2.408 -11.238 22.661 1.00 83.19 274 LEU A CA 1
ATOM 2152 C C . LEU A 1 274 ? 3.452 -11.084 23.780 1.00 83.19 274 LEU A C 1
ATOM 2154 O O . LEU A 1 274 ? 4.298 -10.194 23.716 1.00 83.19 274 LEU A O 1
ATOM 2158 N N . ASN A 1 275 ? 3.416 -11.949 24.796 1.00 79.62 275 ASN A N 1
ATOM 2159 C CA . ASN A 1 275 ? 4.338 -11.894 25.932 1.00 79.62 275 ASN A CA 1
ATOM 2160 C C . ASN A 1 275 ? 5.785 -12.237 25.562 1.00 79.62 275 ASN A C 1
ATOM 2162 O O . ASN A 1 275 ? 6.694 -11.641 26.144 1.00 79.62 275 ASN A O 1
ATOM 2166 N N . ASP A 1 276 ? 5.980 -13.150 24.609 1.00 78.50 276 ASP A N 1
ATOM 2167 C CA . ASP A 1 276 ? 7.304 -13.587 24.151 1.00 78.50 276 ASP A CA 1
ATOM 2168 C C . ASP A 1 276 ? 8.080 -12.461 23.443 1.00 78.50 276 ASP A C 1
ATOM 2170 O O . ASP A 1 276 ? 9.306 -12.429 23.500 1.00 78.50 276 ASP A O 1
ATOM 2174 N N . VAL A 1 277 ? 7.375 -11.507 22.820 1.00 71.12 277 VAL A N 1
ATOM 2175 C CA . VAL A 1 277 ? 7.975 -10.351 22.120 1.00 71.12 277 VAL A CA 1
ATOM 2176 C C . VAL A 1 277 ? 8.064 -9.115 23.019 1.00 71.12 277 VAL A C 1
ATOM 2178 O O . VAL A 1 277 ? 9.033 -8.362 22.983 1.00 71.12 277 VAL A O 1
ATOM 2181 N N . ALA A 1 278 ? 7.097 -8.940 23.917 1.00 62.44 278 ALA A N 1
ATOM 2182 C CA . ALA A 1 278 ? 6.981 -7.810 24.838 1.00 62.44 278 ALA A CA 1
ATOM 2183 C C . ALA A 1 278 ? 8.033 -7.763 25.974 1.00 62.44 278 ALA A C 1
ATOM 2185 O O . ALA A 1 278 ? 7.854 -7.048 26.966 1.00 62.44 278 ALA A O 1
ATOM 2186 N N . SER A 1 279 ? 9.105 -8.554 25.922 1.00 58.75 279 SER A N 1
ATOM 2187 C CA . SER A 1 279 ? 9.941 -8.865 27.086 1.00 58.75 279 SER A CA 1
ATOM 2188 C C . SER A 1 279 ? 10.913 -7.774 27.569 1.00 58.75 279 SER A C 1
ATOM 2190 O O . SER A 1 279 ? 11.650 -8.054 28.512 1.00 58.75 279 SER A O 1
ATOM 2192 N N . GLY A 1 280 ? 10.903 -6.528 27.066 1.00 60.12 280 GLY A N 1
ATOM 2193 C CA . GLY A 1 280 ? 11.823 -5.524 27.638 1.00 60.12 280 GLY A CA 1
ATOM 2194 C C . GLY A 1 280 ? 11.608 -4.033 27.379 1.00 60.12 280 GLY A C 1
ATOM 2195 O O . GLY A 1 280 ? 11.925 -3.249 28.271 1.00 60.12 280 GLY A O 1
ATOM 2196 N N . SER A 1 281 ? 11.086 -3.608 26.226 1.00 77.19 281 SER A N 1
ATOM 2197 C CA . SER A 1 281 ? 11.039 -2.174 25.888 1.00 77.19 281 SER A CA 1
ATOM 2198 C C . SER A 1 281 ? 9.661 -1.548 26.133 1.00 77.19 281 SER A C 1
ATOM 2200 O O . SER A 1 281 ? 8.643 -2.036 25.643 1.00 77.19 281 SER A O 1
ATOM 2202 N N . VAL A 1 282 ? 9.630 -0.437 26.878 1.00 82.75 282 VAL A N 1
ATOM 2203 C CA . VAL A 1 282 ? 8.430 0.397 27.084 1.00 82.75 282 VAL A CA 1
ATOM 2204 C C . VAL A 1 282 ? 7.893 0.929 25.755 1.00 82.75 282 VAL A C 1
ATOM 2206 O O . VAL A 1 282 ? 6.682 0.911 25.532 1.00 82.75 282 VAL A O 1
ATOM 2209 N N . ASP A 1 283 ? 8.785 1.382 24.875 1.00 81.06 283 ASP A N 1
ATOM 2210 C CA . ASP A 1 283 ? 8.405 1.979 23.593 1.00 81.06 283 ASP A CA 1
ATOM 2211 C C . ASP A 1 283 ? 7.784 0.932 22.666 1.00 81.06 283 ASP A C 1
ATOM 2213 O O . ASP A 1 283 ? 6.758 1.194 22.035 1.00 81.06 283 ASP A O 1
ATOM 2217 N N . LEU A 1 284 ? 8.326 -0.290 22.682 1.00 79.31 284 LEU A N 1
ATOM 2218 C CA . LEU A 1 284 ? 7.752 -1.429 21.971 1.00 79.31 284 LEU A CA 1
ATOM 2219 C C . LEU A 1 284 ? 6.328 -1.722 22.460 1.00 79.31 284 LEU A C 1
ATOM 2221 O O . LEU A 1 284 ? 5.402 -1.812 21.660 1.00 79.31 284 LEU A O 1
ATOM 2225 N N . LEU A 1 285 ? 6.115 -1.790 23.776 1.00 84.19 285 LEU A N 1
ATOM 2226 C CA . LEU A 1 285 ? 4.789 -2.041 24.349 1.00 84.19 285 LEU A CA 1
ATOM 2227 C C . LEU A 1 285 ? 3.758 -0.964 23.967 1.00 84.19 285 LEU A C 1
ATOM 2229 O O . LEU A 1 285 ? 2.600 -1.287 23.694 1.00 84.19 285 LEU A O 1
ATOM 2233 N N . LEU A 1 286 ? 4.162 0.308 23.923 1.00 84.75 286 LEU A N 1
ATOM 2234 C CA . LEU A 1 286 ? 3.300 1.413 23.485 1.00 84.75 286 LEU A CA 1
ATOM 2235 C C . LEU A 1 286 ? 3.013 1.369 21.976 1.00 84.75 286 LEU A C 1
ATOM 2237 O O . LEU A 1 286 ? 1.885 1.650 21.553 1.00 84.75 286 LEU A O 1
ATOM 2241 N N . SER A 1 287 ? 4.004 0.989 21.167 1.00 83.88 287 SER A N 1
ATOM 2242 C CA . SER A 1 287 ? 3.843 0.769 19.726 1.00 83.88 287 SER A CA 1
ATOM 2243 C C . SER A 1 287 ? 2.867 -0.381 19.443 1.00 83.88 287 SER A C 1
ATOM 2245 O O . SER A 1 287 ? 1.906 -0.225 18.681 1.00 83.88 287 SER A O 1
ATOM 2247 N N . MET A 1 288 ? 3.020 -1.502 20.155 1.00 82.56 288 MET A N 1
ATOM 2248 C CA . MET A 1 288 ? 2.119 -2.654 20.067 1.00 82.56 288 MET A CA 1
ATOM 2249 C C . MET A 1 288 ? 0.688 -2.292 20.468 1.00 82.56 288 MET A C 1
ATOM 2251 O O . MET A 1 288 ? -0.249 -2.651 19.758 1.00 82.56 288 MET A O 1
ATOM 2255 N N . LEU A 1 289 ? 0.497 -1.542 21.561 1.00 87.12 289 LEU A N 1
ATOM 2256 C CA . LEU A 1 289 ? -0.830 -1.053 21.949 1.00 87.12 289 LEU A CA 1
ATOM 2257 C C . LEU A 1 289 ? -1.477 -0.211 20.844 1.00 87.12 289 LEU A C 1
ATOM 2259 O O . LEU A 1 289 ? -2.678 -0.331 20.606 1.00 87.12 289 LEU A O 1
ATOM 2263 N N . SER A 1 290 ? -0.692 0.633 20.171 1.00 85.81 290 SER A N 1
ATOM 2264 C CA . SER A 1 290 ? -1.202 1.541 19.133 1.00 85.81 290 SER A CA 1
ATOM 2265 C C . SER A 1 290 ? -1.667 0.745 17.922 1.00 85.81 290 SER A C 1
ATOM 2267 O O . SER A 1 290 ? -2.773 0.948 17.425 1.00 85.81 290 SER A O 1
ATOM 2269 N N . SER A 1 291 ? -0.863 -0.239 17.534 1.00 82.81 291 SER A N 1
ATOM 2270 C CA . SER A 1 291 ? -1.158 -1.147 16.431 1.00 82.81 291 SER A CA 1
ATOM 2271 C C . SER A 1 291 ? -2.363 -2.052 16.726 1.00 82.81 291 SER A C 1
ATOM 2273 O O . SER A 1 291 ? -3.223 -2.251 15.870 1.00 82.81 291 SER A O 1
ATOM 2275 N N . LEU A 1 292 ? -2.487 -2.567 17.957 1.00 85.81 292 LEU A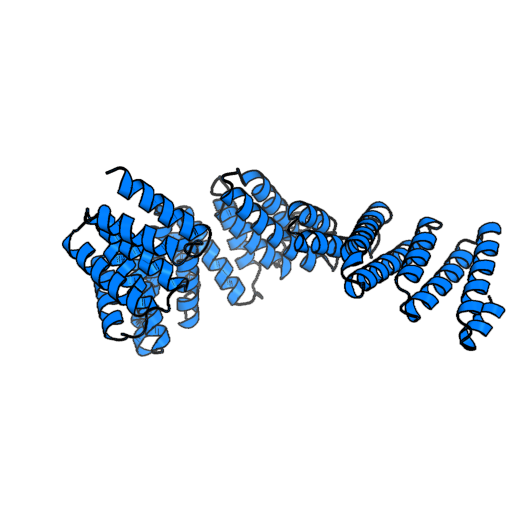 N 1
ATOM 2276 C CA . LEU A 1 292 ? -3.656 -3.348 18.377 1.00 85.81 292 LEU A CA 1
ATOM 2277 C C . LEU A 1 292 ? -4.934 -2.503 18.378 1.00 85.81 292 LEU A C 1
ATOM 2279 O O . LEU A 1 292 ? -5.978 -2.989 17.946 1.00 85.81 292 LEU A O 1
ATOM 2283 N N . ALA A 1 293 ? -4.866 -1.249 18.833 1.00 83.81 293 ALA A N 1
ATOM 2284 C CA . ALA A 1 293 ? -6.003 -0.332 18.802 1.00 83.81 293 ALA A CA 1
ATOM 2285 C C . ALA A 1 293 ? -6.453 -0.036 17.360 1.00 83.81 293 ALA A C 1
ATOM 2287 O O . ALA A 1 293 ? -7.653 -0.053 17.073 1.00 83.81 293 ALA A O 1
ATOM 2288 N N . GLU A 1 294 ? -5.504 0.164 16.440 1.00 83.31 294 GLU A N 1
ATOM 2289 C CA . GLU A 1 294 ? -5.792 0.357 15.018 1.00 83.31 294 GLU A CA 1
ATOM 2290 C C . GLU A 1 294 ? -6.501 -0.863 14.413 1.00 83.31 294 GLU A C 1
ATOM 2292 O O . GLU A 1 294 ? -7.592 -0.723 13.854 1.00 83.31 294 GLU A O 1
ATOM 2297 N N . LEU A 1 295 ? -5.962 -2.070 14.611 1.00 81.25 295 LEU A N 1
ATOM 2298 C CA . LEU A 1 295 ? -6.583 -3.312 14.132 1.00 81.25 295 LEU A CA 1
ATOM 2299 C C . LEU A 1 295 ? -7.964 -3.557 14.761 1.00 81.25 295 LEU A C 1
ATOM 2301 O O . LEU A 1 295 ? -8.910 -3.956 14.082 1.00 81.25 295 LEU A O 1
ATOM 2305 N N . SER A 1 296 ? -8.108 -3.269 16.054 1.00 83.56 296 SER A N 1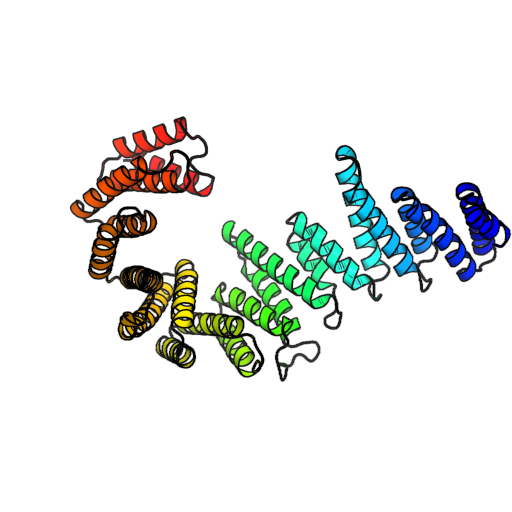
ATOM 2306 C CA . SER A 1 296 ? -9.362 -3.408 16.802 1.00 83.56 296 SER A CA 1
ATOM 2307 C C . SER A 1 296 ? -10.475 -2.498 16.259 1.00 83.56 296 SER A C 1
ATOM 2309 O O . SER A 1 296 ? -11.647 -2.893 16.212 1.00 83.56 296 SER A O 1
ATOM 2311 N N . SER A 1 297 ? -10.120 -1.306 15.763 1.00 81.50 297 SER A N 1
ATOM 2312 C CA . SER A 1 297 ? -11.077 -0.364 15.165 1.00 81.50 297 SER A CA 1
ATOM 2313 C C . SER A 1 297 ? -11.745 -0.903 13.891 1.00 81.50 297 SER A C 1
ATOM 2315 O O . SER A 1 297 ? -12.908 -0.588 13.626 1.00 81.50 297 SER A O 1
ATOM 2317 N N . GLN A 1 298 ? -11.042 -1.763 13.149 1.00 76.62 298 GLN A N 1
ATOM 2318 C CA . GLN A 1 298 ? -11.503 -2.379 11.901 1.00 76.62 298 GLN A CA 1
ATOM 2319 C C . GLN A 1 298 ? -12.108 -3.776 12.122 1.00 76.62 298 GLN A C 1
ATOM 2321 O O . GLN A 1 298 ? -12.758 -4.327 11.235 1.00 76.62 298 GLN A O 1
ATOM 2326 N N . ALA A 1 299 ? -11.927 -4.349 13.314 1.00 80.00 299 ALA A N 1
ATOM 2327 C CA . ALA A 1 299 ? -12.402 -5.681 13.654 1.00 80.00 299 ALA A CA 1
ATOM 2328 C C . ALA A 1 299 ? -13.911 -5.724 13.959 1.00 80.00 299 ALA A C 1
ATOM 2330 O O . ALA A 1 299 ? -14.511 -4.761 14.455 1.00 80.00 299 ALA A O 1
ATOM 2331 N N . GLU A 1 300 ? -14.519 -6.891 13.728 1.00 81.38 300 GLU A N 1
ATOM 2332 C CA . GLU A 1 300 ? -15.870 -7.210 14.203 1.00 81.38 300 GLU A CA 1
ATOM 2333 C C . GLU A 1 300 ? -15.957 -7.199 15.741 1.00 81.38 300 GLU A C 1
ATOM 2335 O O . GLU A 1 300 ? -14.950 -7.454 16.405 1.00 81.38 300 GLU A O 1
ATOM 2340 N N . PRO A 1 301 ? -17.154 -6.996 16.328 1.00 83.44 301 PRO A N 1
ATOM 2341 C CA . PRO A 1 301 ? -17.317 -6.827 17.774 1.00 83.44 301 PRO A CA 1
ATOM 2342 C C . PRO A 1 301 ? -16.694 -7.927 18.647 1.00 83.44 301 PRO A C 1
ATOM 2344 O O . PRO A 1 301 ? -16.079 -7.606 19.661 1.00 83.44 301 PRO A O 1
ATOM 2347 N N . ALA A 1 302 ? -16.807 -9.202 18.256 1.00 83.25 302 ALA A N 1
ATOM 2348 C CA . ALA A 1 302 ? -16.240 -10.313 19.026 1.00 83.25 302 ALA A CA 1
ATOM 2349 C C . ALA A 1 302 ? -14.702 -10.248 19.073 1.00 83.25 302 ALA A C 1
ATOM 2351 O O . ALA A 1 302 ? -14.112 -10.231 20.148 1.00 83.25 302 ALA A O 1
ATOM 2352 N N . VAL A 1 303 ? -14.058 -10.104 17.911 1.00 85.06 303 VAL A N 1
ATOM 2353 C CA . VAL A 1 303 ? -12.591 -9.987 17.807 1.00 85.06 303 VAL A CA 1
ATOM 2354 C C . VAL A 1 303 ? -12.094 -8.692 18.452 1.00 85.06 303 VAL A C 1
ATOM 2356 O O . VAL A 1 303 ? -11.059 -8.685 19.108 1.00 85.06 303 VAL A O 1
ATOM 2359 N N . ARG A 1 304 ? -12.852 -7.597 18.328 1.00 86.75 304 ARG A N 1
ATOM 2360 C CA . ARG A 1 304 ? -12.560 -6.322 18.994 1.00 86.75 304 ARG A CA 1
ATOM 2361 C C . ARG A 1 304 ? -12.465 -6.479 20.512 1.00 86.75 304 ARG A C 1
ATOM 2363 O O . ARG A 1 304 ? -11.555 -5.915 21.113 1.00 86.75 304 ARG A O 1
ATOM 2370 N N . SER A 1 305 ? -13.381 -7.239 21.115 1.00 86.62 305 SER A N 1
ATOM 2371 C CA . SER A 1 305 ? -13.355 -7.529 22.552 1.00 86.62 305 SER A CA 1
ATOM 2372 C C . SER A 1 305 ? -12.101 -8.316 22.937 1.00 86.62 305 SER A C 1
ATOM 2374 O O . SER A 1 305 ? -11.394 -7.910 23.853 1.00 86.62 305 SER A O 1
ATOM 2376 N N . GLU A 1 306 ? -11.775 -9.378 22.194 1.00 87.88 306 GLU A N 1
ATOM 2377 C CA . GLU A 1 306 ? -10.572 -10.193 22.430 1.00 87.88 306 GLU A CA 1
ATOM 2378 C C . GLU A 1 306 ? -9.284 -9.353 22.359 1.00 87.88 306 GLU A C 1
ATOM 2380 O O . GLU A 1 306 ? -8.432 -9.406 23.248 1.00 87.88 306 GLU A O 1
ATOM 2385 N N . LEU A 1 307 ? -9.154 -8.506 21.331 1.00 88.94 307 LEU A N 1
ATOM 2386 C CA . LEU A 1 307 ? -8.007 -7.604 21.172 1.00 88.94 307 LEU A CA 1
ATOM 2387 C C . LEU A 1 307 ? -7.927 -6.561 22.288 1.00 88.94 307 LEU A C 1
ATOM 2389 O O . LEU A 1 307 ? -6.834 -6.249 22.760 1.00 88.94 307 LEU A O 1
ATOM 2393 N N . ALA A 1 308 ? -9.067 -6.023 22.721 1.00 90.19 308 ALA A N 1
ATOM 2394 C CA . ALA A 1 308 ? -9.111 -5.065 23.816 1.00 90.19 308 ALA A CA 1
ATOM 2395 C C . ALA A 1 308 ? -8.690 -5.700 25.149 1.00 90.19 308 ALA A C 1
ATOM 2397 O O . ALA A 1 308 ? -8.014 -5.063 25.954 1.00 90.19 308 ALA A O 1
ATOM 2398 N N . GLU A 1 309 ? -9.018 -6.969 25.382 1.00 90.31 309 GLU A N 1
ATOM 2399 C CA . GLU A 1 309 ? -8.536 -7.686 26.560 1.00 90.31 309 GLU A CA 1
ATOM 2400 C C . GLU A 1 309 ? -7.027 -7.951 26.519 1.00 90.31 309 GLU A C 1
ATOM 2402 O O . GLU A 1 309 ? -6.358 -7.814 27.546 1.00 90.31 309 GLU A O 1
ATOM 2407 N N . LEU A 1 310 ? -6.476 -8.282 25.347 1.00 90.50 310 LEU A N 1
ATOM 2408 C CA . LEU A 1 310 ? -5.026 -8.389 25.156 1.00 90.50 310 LEU A CA 1
ATOM 2409 C C . LEU A 1 310 ? -4.336 -7.042 25.417 1.00 90.50 310 LEU A C 1
ATOM 2411 O O . LEU A 1 310 ? -3.348 -6.987 26.153 1.00 90.50 310 LEU A O 1
ATOM 2415 N N . ALA A 1 311 ? -4.900 -5.947 24.897 1.00 91.44 311 ALA A N 1
ATOM 2416 C CA . ALA A 1 311 ? -4.414 -4.593 25.146 1.00 91.44 311 ALA A CA 1
ATOM 2417 C C . ALA A 1 311 ? -4.449 -4.235 26.642 1.00 91.44 311 ALA A C 1
ATOM 2419 O O . ALA A 1 311 ? -3.470 -3.704 27.164 1.00 91.44 311 ALA A O 1
ATOM 2420 N N . LEU A 1 312 ? -5.506 -4.604 27.377 1.00 91.69 312 LEU A N 1
ATOM 2421 C CA . LEU A 1 312 ? -5.551 -4.419 28.834 1.00 91.69 312 LEU A CA 1
ATOM 2422 C C . LEU A 1 312 ? -4.438 -5.175 29.566 1.00 91.69 312 LEU A C 1
ATOM 2424 O O . LEU A 1 312 ? -3.917 -4.665 30.562 1.00 91.69 312 LEU A O 1
ATOM 2428 N N . GLY A 1 313 ? -4.048 -6.358 29.085 1.00 89.31 313 GLY A N 1
ATOM 2429 C CA . GLY A 1 313 ? -2.896 -7.088 29.616 1.00 89.31 313 GLY A CA 1
ATOM 2430 C C . GLY A 1 313 ? -1.600 -6.282 29.489 1.00 89.31 313 GLY A C 1
ATOM 2431 O O . GLY A 1 313 ? -0.869 -6.129 30.470 1.00 89.31 313 GLY A O 1
ATOM 2432 N N . ILE A 1 314 ? -1.359 -5.686 28.315 1.00 89.75 314 ILE A N 1
ATOM 2433 C CA . ILE A 1 314 ? -0.198 -4.810 28.083 1.00 89.75 314 ILE A CA 1
ATOM 2434 C C . ILE A 1 314 ? -0.276 -3.552 28.954 1.00 89.75 314 ILE A C 1
ATOM 2436 O O . ILE A 1 314 ? 0.707 -3.204 29.609 1.00 89.75 314 ILE A O 1
ATOM 2440 N N . CYS A 1 315 ? -1.436 -2.887 29.009 1.00 91.94 315 CYS A N 1
ATOM 2441 C CA . CYS A 1 315 ? -1.638 -1.708 29.851 1.00 91.94 315 CYS A CA 1
ATOM 2442 C C . CYS A 1 315 ? -1.322 -2.009 31.321 1.00 91.94 315 CYS A C 1
ATOM 2444 O O . CYS A 1 315 ? -0.598 -1.254 31.963 1.00 91.94 315 CYS A O 1
ATOM 2446 N N . SER A 1 316 ? -1.796 -3.146 31.839 1.00 90.75 316 SER A N 1
ATOM 2447 C CA . SER A 1 316 ? -1.529 -3.570 33.219 1.00 90.75 316 SER A CA 1
ATOM 2448 C C . SER A 1 316 ? -0.032 -3.756 33.477 1.00 90.75 316 SER A C 1
ATOM 2450 O O . SER A 1 316 ? 0.466 -3.377 34.534 1.00 90.75 316 SER A O 1
ATOM 2452 N N . ARG A 1 317 ? 0.711 -4.290 32.501 1.00 87.44 317 ARG A N 1
ATOM 2453 C CA . ARG A 1 317 ? 2.167 -4.441 32.593 1.00 87.44 317 ARG A CA 1
ATOM 2454 C C . ARG A 1 317 ? 2.872 -3.084 32.579 1.00 87.44 317 ARG A C 1
ATOM 2456 O O . ARG A 1 317 ? 3.714 -2.830 33.437 1.00 87.44 317 ARG A O 1
ATOM 2463 N N . LEU A 1 318 ? 2.515 -2.201 31.651 1.00 90.38 318 LEU A N 1
ATOM 2464 C CA . LEU A 1 318 ? 3.073 -0.848 31.578 1.00 90.38 318 LEU A CA 1
ATOM 2465 C C . LEU A 1 318 ? 2.777 -0.028 32.839 1.00 90.38 318 LEU A C 1
ATOM 2467 O O . LEU A 1 318 ? 3.633 0.737 33.276 1.00 90.38 318 LEU A O 1
ATOM 2471 N N . GLU A 1 319 ? 1.623 -0.234 33.476 1.00 91.50 319 GLU A N 1
ATOM 2472 C CA . GLU A 1 319 ? 1.282 0.423 34.741 1.00 91.50 319 GLU A CA 1
ATOM 2473 C C . GLU A 1 319 ? 2.265 0.042 35.862 1.00 91.50 319 GLU A C 1
ATOM 2475 O O . GLU A 1 319 ? 2.643 0.895 36.663 1.00 91.50 319 GLU A O 1
ATOM 2480 N N . THR A 1 320 ? 2.785 -1.194 35.882 1.00 90.38 320 THR A N 1
ATOM 2481 C CA . THR A 1 320 ? 3.838 -1.583 36.848 1.00 90.38 320 THR A CA 1
ATOM 2482 C C . THR A 1 320 ? 5.165 -0.855 36.611 1.00 90.38 320 THR A C 1
ATOM 2484 O O . THR A 1 320 ? 5.954 -0.686 37.537 1.00 90.38 320 THR A O 1
ATOM 2487 N N . GLN A 1 321 ? 5.396 -0.378 35.385 1.00 89.00 321 GLN A N 1
ATOM 2488 C CA . GLN A 1 321 ? 6.577 0.390 34.988 1.00 89.00 321 GLN A CA 1
ATOM 2489 C C . GLN A 1 321 ? 6.315 1.900 34.954 1.00 89.00 321 GLN A C 1
ATOM 2491 O O . GLN A 1 321 ? 7.186 2.666 34.542 1.00 89.00 321 GLN A O 1
ATOM 2496 N N . ARG A 1 322 ? 5.144 2.353 35.420 1.00 90.88 322 ARG A N 1
ATOM 2497 C CA . ARG A 1 322 ? 4.721 3.756 35.357 1.00 90.88 322 ARG A CA 1
ATOM 2498 C C . ARG A 1 322 ? 5.732 4.777 35.889 1.00 90.88 322 ARG A C 1
ATOM 2500 O O . ARG A 1 322 ? 5.851 5.823 35.253 1.00 90.88 322 ARG A O 1
ATOM 2507 N N . PRO A 1 323 ? 6.486 4.518 36.978 1.00 91.00 323 PRO A N 1
ATOM 2508 C CA . PRO A 1 323 ? 7.510 5.452 37.452 1.00 91.00 323 PRO A CA 1
ATOM 2509 C C . PRO A 1 323 ? 8.609 5.757 36.424 1.00 91.00 323 PRO A C 1
ATOM 2511 O O . PRO A 1 323 ? 9.236 6.808 36.502 1.00 91.00 323 PRO A O 1
ATOM 2514 N N . ASN A 1 324 ? 8.821 4.857 35.461 1.00 87.44 324 ASN A N 1
ATOM 2515 C CA . ASN A 1 324 ? 9.836 4.984 34.417 1.00 87.44 324 ASN A CA 1
ATOM 2516 C C . ASN A 1 324 ? 9.277 5.584 33.116 1.00 87.44 324 ASN A C 1
ATOM 2518 O O . ASN A 1 324 ? 10.025 5.777 32.160 1.00 87.44 324 ASN A O 1
ATOM 2522 N N . LEU A 1 325 ? 7.972 5.866 33.052 1.00 91.25 325 LEU A N 1
ATOM 2523 C CA . LEU A 1 325 ? 7.337 6.427 31.865 1.00 91.25 325 LEU A CA 1
ATOM 2524 C C . LEU A 1 325 ? 7.517 7.943 31.817 1.00 91.25 325 LEU A C 1
ATOM 2526 O O . LEU A 1 325 ? 7.350 8.649 32.813 1.00 91.25 325 LEU A O 1
ATOM 2530 N N . SER A 1 326 ? 7.763 8.467 30.617 1.00 92.62 326 SER A N 1
ATOM 2531 C CA . SER A 1 326 ? 7.647 9.905 30.381 1.00 92.62 326 SER A CA 1
ATOM 2532 C C . SER A 1 326 ? 6.199 10.375 30.621 1.00 92.62 326 SER A C 1
ATOM 2534 O O . SER A 1 326 ? 5.257 9.591 30.467 1.00 92.62 326 SER A O 1
ATOM 2536 N N . PRO A 1 327 ? 5.959 11.664 30.933 1.00 91.06 327 PRO A N 1
ATOM 2537 C CA . PRO A 1 327 ? 4.597 12.184 31.090 1.00 91.06 327 PRO A CA 1
ATOM 2538 C C . PRO A 1 327 ? 3.706 11.954 29.859 1.00 91.06 327 PRO A C 1
ATOM 2540 O O . PRO A 1 327 ? 2.501 11.739 29.990 1.00 91.06 327 PRO A O 1
ATOM 2543 N N . GLN A 1 328 ? 4.296 11.972 28.660 1.00 89.94 328 GLN A N 1
ATOM 2544 C CA . GLN A 1 328 ? 3.591 11.685 27.413 1.00 89.94 328 GLN A CA 1
ATOM 2545 C C . GLN A 1 328 ? 3.229 10.199 27.294 1.00 89.94 328 GLN A C 1
ATOM 2547 O O . GLN A 1 328 ? 2.084 9.890 26.965 1.00 89.94 328 GLN A O 1
ATOM 2552 N N . ALA A 1 329 ? 4.160 9.298 27.616 1.00 90.44 329 ALA A N 1
ATOM 2553 C CA . ALA A 1 329 ? 3.916 7.857 27.641 1.00 90.44 329 ALA A CA 1
ATOM 2554 C C . ALA A 1 329 ? 2.850 7.477 28.683 1.00 90.44 329 ALA A C 1
ATOM 2556 O O . ALA A 1 329 ? 1.940 6.709 28.385 1.00 90.44 329 ALA A O 1
ATOM 2557 N N . ALA A 1 330 ? 2.893 8.076 29.876 1.00 92.81 330 ALA A N 1
ATOM 2558 C CA . ALA A 1 330 ? 1.885 7.867 30.915 1.00 92.81 330 ALA A CA 1
ATOM 2559 C C . ALA A 1 330 ? 0.488 8.346 30.479 1.00 92.81 330 ALA A C 1
ATOM 2561 O O . ALA A 1 330 ? -0.512 7.684 30.756 1.00 92.81 330 ALA A O 1
ATOM 2562 N N . LEU A 1 331 ? 0.406 9.475 29.763 1.00 92.00 331 LEU A N 1
ATOM 2563 C CA . LEU A 1 331 ? -0.853 9.955 29.191 1.00 92.00 331 LEU A CA 1
ATOM 2564 C C . LEU A 1 331 ? -1.385 9.012 28.103 1.00 92.00 331 LEU A C 1
ATOM 2566 O O . LEU A 1 331 ? -2.588 8.759 28.045 1.00 92.00 331 LEU A O 1
ATOM 2570 N N . GLN A 1 332 ? -0.506 8.510 27.234 1.00 90.81 332 GLN A N 1
ATOM 2571 C CA . GLN A 1 332 ? -0.873 7.545 26.200 1.00 90.81 332 GLN A CA 1
ATOM 2572 C C . GLN A 1 332 ? -1.390 6.243 26.822 1.00 90.81 332 GLN A C 1
ATOM 2574 O O . GLN A 1 332 ? -2.469 5.788 26.450 1.00 90.81 332 GLN A O 1
ATOM 2579 N N . LEU A 1 333 ? -0.695 5.716 27.835 1.00 93.62 333 LEU A N 1
ATOM 2580 C CA . LEU A 1 333 ? -1.128 4.551 28.604 1.00 93.62 333 LEU A CA 1
ATOM 2581 C C . LEU A 1 333 ? -2.520 4.750 29.219 1.00 93.62 333 LEU A C 1
ATOM 2583 O O . LEU A 1 333 ? -3.392 3.897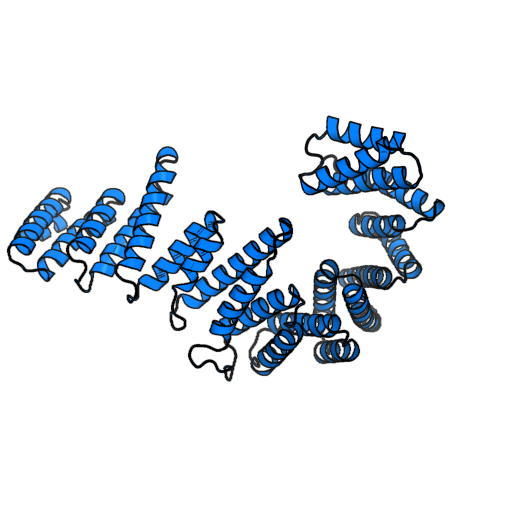 29.048 1.00 93.62 333 LEU A O 1
ATOM 2587 N N . ASP A 1 334 ? -2.754 5.880 29.896 1.00 94.19 334 ASP A N 1
ATOM 2588 C CA . ASP A 1 334 ? -4.054 6.184 30.505 1.00 94.19 334 ASP A CA 1
ATOM 2589 C C . ASP A 1 334 ? -5.176 6.201 29.441 1.00 94.19 334 ASP A C 1
ATOM 2591 O O . ASP A 1 334 ? -6.256 5.645 29.659 1.00 94.19 334 ASP A O 1
ATOM 2595 N N . ARG A 1 335 ? -4.929 6.804 28.267 1.00 92.94 335 ARG A N 1
ATOM 2596 C CA . ARG A 1 335 ? -5.912 6.854 27.167 1.00 92.94 335 ARG A CA 1
ATOM 2597 C C . ARG A 1 335 ? -6.233 5.467 26.617 1.00 92.94 335 ARG A C 1
ATOM 2599 O O . ARG A 1 335 ? -7.404 5.113 26.512 1.00 92.94 335 ARG A O 1
ATOM 2606 N N . MET A 1 336 ? -5.209 4.672 26.326 1.00 91.56 336 MET A N 1
ATOM 2607 C CA . MET A 1 336 ? -5.372 3.325 25.770 1.00 91.56 336 MET A CA 1
ATOM 2608 C C . MET A 1 336 ? -6.033 2.369 26.758 1.00 91.56 336 MET A C 1
ATOM 2610 O O . MET A 1 336 ? -6.844 1.530 26.366 1.00 91.56 336 MET A O 1
ATOM 2614 N N . THR A 1 337 ? -5.753 2.541 28.051 1.00 94.75 337 THR A N 1
ATOM 2615 C CA . THR A 1 337 ? -6.429 1.798 29.119 1.00 94.75 337 THR A CA 1
ATOM 2616 C C . THR A 1 337 ? -7.924 2.106 29.114 1.00 94.75 337 THR A C 1
ATOM 2618 O O . THR A 1 337 ? -8.738 1.187 29.143 1.00 94.75 337 THR A O 1
ATOM 2621 N N . ALA A 1 338 ? -8.310 3.383 29.025 1.00 93.75 338 ALA A N 1
ATOM 2622 C CA . ALA A 1 338 ? -9.718 3.766 28.975 1.00 93.75 338 ALA A CA 1
ATOM 2623 C C . ALA A 1 338 ? -10.432 3.250 27.714 1.00 93.75 338 ALA A C 1
ATOM 2625 O O . ALA A 1 338 ? -11.551 2.748 27.809 1.00 93.75 338 ALA A O 1
ATOM 2626 N N . GLU A 1 339 ? -9.791 3.338 26.547 1.00 90.69 339 GLU A N 1
ATOM 2627 C CA . GLU A 1 339 ? -10.324 2.794 25.290 1.00 90.69 339 GLU A CA 1
ATOM 2628 C C . GLU A 1 339 ? -10.539 1.280 25.375 1.00 90.69 339 GLU A C 1
ATOM 2630 O O . GLU A 1 339 ? -11.619 0.785 25.047 1.00 90.69 339 GLU A O 1
ATOM 2635 N N . SER A 1 340 ? -9.547 0.552 25.888 1.00 92.19 340 SER A N 1
ATOM 2636 C CA . SER A 1 340 ? -9.614 -0.903 26.015 1.00 92.19 340 SER A CA 1
ATOM 2637 C C . SER A 1 340 ? -10.664 -1.329 27.047 1.00 92.19 340 SER A C 1
ATOM 2639 O O . SER A 1 340 ? -11.450 -2.233 26.780 1.00 92.19 340 SER A O 1
ATOM 2641 N N . LEU A 1 341 ? -10.765 -0.629 28.188 1.00 92.94 341 LEU A N 1
ATOM 2642 C CA . LEU A 1 341 ? -11.829 -0.840 29.181 1.00 92.94 341 LEU A CA 1
ATOM 2643 C C . LEU A 1 341 ? -13.221 -0.627 28.573 1.00 92.94 341 LEU A C 1
ATOM 2645 O O . LEU A 1 341 ? -14.124 -1.427 28.813 1.00 92.94 341 LEU A O 1
ATOM 2649 N N . ALA A 1 342 ? -13.400 0.424 27.769 1.00 90.38 342 ALA A N 1
ATOM 2650 C CA . ALA A 1 342 ? -14.666 0.682 27.094 1.00 90.38 342 ALA A CA 1
ATOM 2651 C C . ALA A 1 342 ? -15.017 -0.427 26.089 1.00 90.38 342 ALA A C 1
ATOM 2653 O O . ALA A 1 342 ? -16.164 -0.870 26.053 1.00 90.38 342 ALA A O 1
ATOM 2654 N N . ALA A 1 343 ? -14.039 -0.906 25.315 1.00 87.44 343 ALA A N 1
ATOM 2655 C CA . ALA A 1 343 ? -14.237 -1.953 24.315 1.00 87.44 343 ALA A CA 1
ATOM 2656 C C . ALA A 1 343 ? -14.616 -3.317 24.922 1.00 87.44 343 ALA A C 1
ATOM 2658 O O . ALA A 1 343 ? -15.395 -4.043 24.311 1.00 87.44 343 ALA A O 1
ATOM 2659 N N . VAL A 1 344 ? -14.151 -3.630 26.137 1.00 90.19 344 VAL A N 1
ATOM 2660 C CA . VAL A 1 344 ? -14.548 -4.847 26.881 1.00 90.19 344 VAL A CA 1
ATOM 2661 C C . VAL A 1 344 ? -15.808 -4.655 27.741 1.00 90.19 344 VAL A C 1
ATOM 2663 O O . VAL A 1 344 ? -16.133 -5.494 28.578 1.00 90.19 344 VAL A O 1
ATOM 2666 N N . GLY A 1 345 ? -16.504 -3.521 27.602 1.00 88.69 345 GLY A N 1
ATOM 2667 C CA . GLY A 1 345 ? -17.743 -3.223 28.329 1.00 88.69 345 GLY A CA 1
ATOM 2668 C C . GLY A 1 345 ? -17.568 -2.681 29.755 1.00 88.69 345 GLY A C 1
ATOM 2669 O O . GLY A 1 345 ? -18.562 -2.391 30.419 1.00 88.69 345 GLY A O 1
ATOM 2670 N N . LYS A 1 346 ? -16.337 -2.456 30.237 1.00 91.44 346 LYS A N 1
ATOM 2671 C CA . LYS A 1 346 ? -16.037 -1.848 31.554 1.00 91.44 346 LYS A CA 1
ATOM 2672 C C . LYS A 1 346 ? -16.135 -0.321 31.505 1.00 91.44 346 LYS A C 1
ATOM 2674 O O . LYS A 1 346 ? -15.180 0.417 31.760 1.00 91.44 346 LYS A O 1
ATOM 2679 N N . ARG A 1 347 ? -17.325 0.152 31.147 1.00 90.69 347 ARG A N 1
ATOM 2680 C CA . ARG A 1 347 ? -17.624 1.553 30.842 1.00 90.69 347 ARG A CA 1
ATOM 2681 C C . ARG A 1 347 ? -17.339 2.513 31.997 1.00 90.69 347 ARG A C 1
ATOM 2683 O O . ARG A 1 347 ? -16.766 3.574 31.758 1.00 90.69 347 ARG A O 1
ATOM 2690 N N . ASP A 1 348 ? -17.729 2.163 33.218 1.00 91.25 348 ASP A N 1
ATOM 2691 C CA . ASP A 1 348 ? -17.601 3.070 34.364 1.00 91.25 348 ASP A CA 1
ATOM 2692 C C . ASP A 1 348 ? -16.130 3.339 34.691 1.00 91.25 348 ASP A C 1
ATOM 2694 O O . ASP A 1 348 ? -15.717 4.494 34.779 1.00 91.25 348 ASP A O 1
ATOM 2698 N N . SER A 1 349 ? -15.304 2.290 34.714 1.00 94.00 349 SER A N 1
ATOM 2699 C CA . SER A 1 349 ? -13.852 2.413 34.889 1.00 94.00 349 SER A CA 1
ATOM 2700 C C . SER A 1 349 ? -13.198 3.233 33.768 1.00 94.00 349 SER A C 1
ATOM 2702 O O . SER A 1 349 ? -12.325 4.062 34.027 1.00 94.00 349 SER A O 1
ATOM 2704 N N . ALA A 1 350 ? -13.641 3.065 32.516 1.00 94.88 350 ALA A N 1
ATOM 2705 C CA . ALA A 1 350 ? -13.168 3.893 31.406 1.00 94.88 350 ALA A CA 1
ATOM 2706 C C . ALA A 1 350 ? -13.536 5.379 31.594 1.00 94.88 350 ALA A C 1
ATOM 2708 O O . ALA A 1 350 ? -12.702 6.266 31.383 1.00 94.88 350 ALA A O 1
ATOM 2709 N N . LEU A 1 351 ? -14.767 5.669 32.034 1.00 93.31 351 LEU A N 1
ATOM 2710 C CA . LEU A 1 351 ? -15.221 7.031 32.318 1.00 93.31 351 LEU A CA 1
ATOM 2711 C C . LEU A 1 351 ? -14.473 7.662 33.494 1.00 93.31 351 LEU A C 1
ATOM 2713 O O . LEU A 1 351 ? -14.173 8.853 33.432 1.00 93.31 351 LEU A O 1
ATOM 2717 N N . GLU A 1 352 ? -14.140 6.907 34.539 1.00 95.06 352 GLU A N 1
ATOM 2718 C CA . GLU A 1 352 ? -13.328 7.392 35.662 1.00 95.06 352 GLU A CA 1
ATOM 2719 C C . GLU A 1 352 ? -11.962 7.906 35.191 1.00 95.06 352 GLU A C 1
ATOM 2721 O O . GLU A 1 352 ? -11.580 9.042 35.506 1.00 95.06 352 GLU A O 1
ATOM 2726 N N . ILE A 1 353 ? -11.263 7.122 34.363 1.00 95.31 353 ILE A N 1
ATOM 2727 C CA . ILE A 1 353 ? -9.974 7.520 33.782 1.00 95.31 353 ILE A CA 1
ATOM 2728 C C . ILE A 1 353 ? -10.144 8.768 32.908 1.00 95.31 353 ILE A C 1
ATOM 2730 O O . ILE A 1 353 ? -9.448 9.766 33.111 1.00 95.31 353 ILE A O 1
ATOM 2734 N N . LEU A 1 354 ? -11.103 8.765 31.979 1.00 94.19 354 LEU A N 1
ATOM 2735 C CA . LEU A 1 354 ? -11.331 9.894 31.070 1.00 94.19 354 LEU A CA 1
ATOM 2736 C C . LEU A 1 354 ? -11.777 11.167 31.803 1.00 94.19 354 LEU A C 1
ATOM 2738 O O . LEU A 1 354 ? -11.446 12.277 31.375 1.00 94.19 354 LEU A O 1
ATOM 2742 N N . ASN A 1 355 ? -12.491 11.040 32.923 1.00 93.31 355 ASN A N 1
ATOM 2743 C CA . ASN A 1 355 ? -12.860 12.158 33.787 1.00 93.31 355 ASN A CA 1
ATOM 2744 C C . ASN A 1 355 ? -11.641 12.773 34.472 1.00 93.31 355 ASN A C 1
ATOM 2746 O O . ASN A 1 355 ? -11.504 14.000 34.469 1.00 93.31 355 ASN A O 1
ATOM 2750 N N . ARG A 1 356 ? -10.744 11.943 35.018 1.00 95.38 356 ARG A N 1
ATOM 2751 C CA . ARG A 1 356 ? -9.467 12.398 35.582 1.00 95.38 356 ARG A CA 1
ATOM 2752 C C . ARG A 1 356 ? -8.621 13.097 34.517 1.00 95.38 356 ARG A C 1
ATOM 2754 O O . ARG A 1 356 ? -8.193 14.230 34.737 1.00 95.38 356 ARG A O 1
ATOM 2761 N N . LEU A 1 357 ? -8.449 12.475 33.350 1.00 94.06 357 LEU A N 1
ATOM 2762 C CA . LEU A 1 357 ? -7.668 13.038 32.246 1.00 94.06 357 LEU A CA 1
ATOM 2763 C C . LEU A 1 357 ? -8.242 14.366 31.742 1.00 94.06 357 LEU A C 1
ATOM 2765 O O . LEU A 1 357 ? -7.505 15.331 31.570 1.00 94.06 357 LEU A O 1
ATOM 2769 N N . SER A 1 358 ? -9.560 14.454 31.567 1.00 91.81 358 SER A N 1
ATOM 2770 C CA . SER A 1 358 ? -10.218 15.685 31.109 1.00 91.81 358 SER A CA 1
ATOM 2771 C C . SER A 1 358 ? -10.074 16.852 32.095 1.00 91.81 358 SER A C 1
ATOM 2773 O O . SER A 1 358 ? -10.120 18.006 31.677 1.00 91.81 358 SER A O 1
ATOM 2775 N N . LYS A 1 359 ? -9.941 16.576 33.402 1.00 92.38 359 LYS A N 1
ATOM 2776 C CA . LYS A 1 359 ? -9.667 17.604 34.422 1.00 92.38 359 LYS A CA 1
ATOM 2777 C C . LYS A 1 359 ? -8.202 18.039 34.399 1.00 92.38 359 LYS A C 1
ATOM 2779 O O . LYS A 1 359 ? -7.928 19.228 34.508 1.00 92.38 359 LYS A O 1
ATOM 2784 N N . ALA A 1 360 ? -7.283 17.085 34.247 1.00 92.00 360 ALA A N 1
ATOM 2785 C CA . ALA A 1 360 ? -5.846 17.347 34.204 1.00 92.00 360 ALA A CA 1
ATOM 2786 C C . ALA A 1 360 ? -5.405 18.058 32.913 1.00 92.00 360 ALA A C 1
ATOM 2788 O O . ALA A 1 360 ? -4.483 18.869 32.944 1.00 92.00 360 ALA A O 1
ATOM 2789 N N . PHE A 1 361 ? -6.091 17.810 31.791 1.00 91.12 361 PHE A N 1
ATOM 2790 C CA . PHE A 1 361 ? -5.748 18.370 30.482 1.00 91.12 361 PHE A CA 1
ATOM 2791 C C . PHE A 1 361 ? -6.933 19.089 29.802 1.00 91.12 361 PHE A C 1
ATOM 2793 O O . PHE A 1 361 ? -7.395 18.645 28.751 1.00 91.12 361 PHE A O 1
ATOM 2800 N N . PRO A 1 362 ? -7.402 20.245 30.320 1.00 86.81 362 PRO A N 1
ATOM 2801 C CA . PRO A 1 362 ? -8.611 20.921 29.819 1.00 86.81 362 PRO A CA 1
ATOM 2802 C C . PRO A 1 362 ? -8.546 21.426 28.368 1.00 86.81 362 PRO A C 1
ATOM 2804 O O . PRO A 1 362 ? -9.565 21.815 27.800 1.00 86.81 362 PRO A O 1
ATOM 2807 N N . GLN A 1 363 ? -7.345 21.493 27.786 1.00 86.06 363 GLN A N 1
ATOM 2808 C CA . GLN A 1 363 ? -7.116 21.954 26.410 1.00 86.06 363 GLN A CA 1
ATOM 2809 C C . GLN A 1 363 ? -6.990 20.798 25.408 1.00 86.06 363 GLN A C 1
ATOM 2811 O O . GLN A 1 363 ? -6.963 21.015 24.197 1.00 86.06 363 GLN A O 1
ATOM 2816 N N . ARG A 1 364 ? -6.915 19.553 25.892 1.00 86.56 364 ARG A N 1
ATOM 2817 C CA . ARG A 1 364 ? -6.774 18.361 25.054 1.00 86.56 364 ARG A CA 1
ATOM 2818 C C . ARG A 1 364 ? -8.143 17.912 24.570 1.00 86.56 364 ARG A C 1
ATOM 2820 O O . ARG A 1 364 ? -8.820 17.094 25.190 1.00 86.56 364 ARG A O 1
ATOM 2827 N N . GLY A 1 365 ? -8.569 18.493 23.450 1.00 84.81 365 GLY A N 1
ATOM 2828 C CA . GLY A 1 365 ? -9.876 18.201 22.869 1.00 84.81 365 GLY A CA 1
ATOM 2829 C C . GLY A 1 365 ? -10.086 16.712 22.581 1.00 84.81 365 GLY A C 1
ATOM 2830 O O . GLY A 1 365 ? -11.203 16.233 22.713 1.00 84.81 365 GLY A O 1
ATOM 2831 N N . ASP A 1 366 ? -9.036 15.982 22.184 1.00 86.62 366 ASP A N 1
ATOM 2832 C CA . ASP A 1 366 ? -9.066 14.537 21.896 1.00 86.62 366 ASP A CA 1
ATOM 2833 C C . ASP A 1 366 ? -9.578 13.721 23.091 1.00 86.62 366 ASP A C 1
ATOM 2835 O O . ASP A 1 366 ? -10.457 12.877 22.937 1.00 86.62 366 ASP A O 1
ATOM 2839 N N . ILE A 1 367 ? -9.115 14.044 24.299 1.00 90.25 367 ILE A N 1
ATOM 2840 C CA . ILE A 1 367 ? -9.548 13.390 25.542 1.00 90.25 367 ILE A CA 1
ATOM 2841 C C . ILE A 1 367 ? -11.016 13.712 25.842 1.00 90.25 367 ILE A C 1
ATOM 2843 O O . ILE A 1 367 ? -11.795 12.833 26.219 1.00 90.25 367 ILE A O 1
ATOM 2847 N N . HIS A 1 368 ? -11.417 14.972 25.649 1.00 89.75 368 HIS A N 1
ATOM 2848 C CA . HIS A 1 368 ? -12.815 15.364 25.810 1.00 89.75 368 HIS A CA 1
ATOM 2849 C C . HIS A 1 368 ? -13.721 14.629 24.823 1.00 89.75 368 HIS A C 1
ATOM 2851 O O . HIS A 1 368 ? -14.810 14.212 25.202 1.00 89.75 368 HIS A O 1
ATOM 2857 N N . GLU A 1 369 ? -13.274 14.448 23.585 1.00 90.56 369 GLU A N 1
ATOM 2858 C CA . GLU A 1 369 ? -14.038 13.791 22.527 1.00 90.56 369 GLU A CA 1
ATOM 2859 C C . GLU A 1 369 ? -14.230 12.307 22.825 1.00 90.56 369 GLU A C 1
ATOM 2861 O O . GLU A 1 369 ? -15.356 11.822 22.789 1.00 90.56 369 GLU A O 1
ATOM 2866 N N . GLN A 1 370 ? -13.172 11.609 23.246 1.00 89.38 370 GLN A N 1
ATOM 2867 C CA . GLN A 1 370 ? -13.262 10.217 23.699 1.00 89.38 370 GLN A CA 1
ATOM 2868 C C . GLN A 1 370 ? -14.251 10.051 24.851 1.00 89.38 370 GLN A C 1
ATOM 2870 O O . GLN A 1 370 ? -15.118 9.177 24.814 1.00 89.38 370 GLN A O 1
ATOM 2875 N N . ARG A 1 371 ? -14.180 10.937 25.851 1.00 93.94 371 ARG A N 1
ATOM 2876 C CA . ARG A 1 371 ? -15.121 10.930 26.973 1.00 93.94 371 ARG A CA 1
ATOM 2877 C C . ARG A 1 371 ? -16.558 11.143 26.515 1.00 93.94 371 ARG A C 1
ATOM 2879 O O . ARG A 1 371 ? -17.451 10.446 26.985 1.00 93.94 371 ARG A O 1
ATOM 2886 N N . LEU A 1 372 ? -16.799 12.118 25.641 1.00 93.31 372 LEU A N 1
ATOM 2887 C CA . LEU A 1 372 ? -18.146 12.440 25.174 1.00 93.31 372 LEU A CA 1
ATOM 2888 C C . LEU A 1 372 ? -18.711 11.355 24.259 1.00 93.31 372 LEU A C 1
ATOM 2890 O O . LEU A 1 372 ? -19.889 11.031 24.388 1.00 93.31 372 LEU A O 1
ATOM 2894 N N . ASN A 1 373 ? -17.883 10.744 23.411 1.00 90.75 373 ASN A N 1
ATOM 2895 C CA . ASN A 1 373 ? -18.251 9.565 22.630 1.00 90.75 373 ASN A CA 1
ATOM 2896 C C . ASN A 1 373 ? -18.688 8.434 23.554 1.00 90.75 373 ASN A C 1
ATOM 2898 O O . ASN A 1 373 ? -19.774 7.886 23.371 1.00 90.75 373 ASN A O 1
ATOM 2902 N N . LEU A 1 374 ? -17.899 8.151 24.598 1.00 90.31 374 LEU A N 1
ATOM 2903 C CA . LEU A 1 374 ? -18.267 7.144 25.579 1.00 90.31 374 LEU A CA 1
ATOM 2904 C C . LEU A 1 374 ? -19.588 7.528 26.246 1.00 90.31 374 LEU A C 1
ATOM 2906 O O . LEU A 1 374 ? -20.546 6.779 26.106 1.00 90.31 374 LEU A O 1
ATOM 2910 N N . LEU A 1 375 ? -19.716 8.714 26.856 1.00 92.38 375 LEU A N 1
ATOM 2911 C CA . LEU A 1 375 ? -20.967 9.191 27.475 1.00 92.38 375 LEU A CA 1
ATOM 2912 C C . LEU A 1 375 ? -22.178 9.070 26.539 1.00 92.38 375 LEU A C 1
ATOM 2914 O O . LEU A 1 375 ? -23.245 8.665 26.988 1.00 92.38 375 LEU A O 1
ATOM 2918 N N . SER A 1 376 ? -21.995 9.314 25.243 1.00 90.88 376 SER A N 1
ATOM 2919 C CA . SER A 1 376 ? -23.062 9.229 24.246 1.00 90.88 376 SER A CA 1
ATOM 2920 C C . SER A 1 376 ? -23.539 7.803 23.986 1.00 90.88 376 SER A C 1
ATOM 2922 O O . SER A 1 376 ? -24.670 7.643 23.575 1.00 90.88 376 SER A O 1
ATOM 2924 N N . GLN A 1 377 ? -22.771 6.745 24.244 1.00 87.75 377 GLN A N 1
ATOM 2925 C CA . GLN A 1 377 ? -23.187 5.359 23.941 1.00 87.75 377 GLN A CA 1
ATOM 2926 C C . GLN A 1 377 ? -24.243 4.762 24.899 1.00 87.75 377 GLN A C 1
ATOM 2928 O O . GLN A 1 377 ? -24.673 3.634 24.697 1.00 87.75 377 GLN A O 1
ATOM 2933 N N . THR A 1 378 ? -24.676 5.484 25.934 1.00 85.88 378 THR A N 1
ATOM 2934 C CA . THR A 1 378 ? -25.702 5.014 26.890 1.00 85.88 378 THR A CA 1
ATOM 2935 C C . THR A 1 378 ? -27.117 5.396 26.464 1.00 85.88 378 THR A C 1
ATOM 2937 O O . THR A 1 378 ? -27.289 6.366 25.730 1.00 85.88 378 THR A O 1
ATOM 2940 N N . GLU A 1 379 ? -28.130 4.682 26.948 1.00 85.81 379 GLU A N 1
ATOM 2941 C CA . GLU A 1 379 ? -29.543 5.083 26.852 1.00 85.81 379 GLU A CA 1
ATOM 2942 C C . GLU A 1 379 ? -30.021 5.884 28.072 1.00 85.81 379 GLU A C 1
ATOM 2944 O O . GLU A 1 379 ? -31.097 6.482 28.040 1.00 85.81 379 GLU A O 1
ATOM 2949 N N . ASP A 1 380 ? -29.212 5.949 29.135 1.00 90.56 380 ASP A N 1
ATOM 2950 C CA . ASP A 1 380 ? -29.538 6.726 30.325 1.00 90.56 380 ASP A CA 1
ATOM 2951 C C . ASP A 1 380 ? -29.683 8.221 29.995 1.00 90.56 380 ASP A C 1
ATOM 2953 O O . ASP A 1 380 ? -28.760 8.886 29.508 1.00 90.56 380 ASP A O 1
ATOM 2957 N N . ARG A 1 381 ? -30.859 8.765 30.316 1.00 90.38 381 ARG A N 1
ATOM 2958 C CA . ARG A 1 381 ? -31.234 10.144 29.999 1.00 90.38 381 ARG A CA 1
ATOM 2959 C C . ARG A 1 381 ? -30.325 11.157 30.696 1.00 90.38 381 ARG A C 1
ATOM 2961 O O . ARG A 1 381 ? -29.991 12.170 30.084 1.00 90.38 381 ARG A O 1
ATOM 2968 N N . ALA A 1 382 ? -29.910 10.902 31.940 1.00 91.19 382 ALA A N 1
ATOM 2969 C CA . ALA A 1 382 ? -29.048 11.821 32.686 1.00 91.19 382 ALA A CA 1
ATOM 2970 C C . ALA A 1 382 ? -27.645 11.900 32.062 1.00 91.19 382 ALA A C 1
ATOM 2972 O O . ALA A 1 382 ? -27.114 12.985 31.816 1.00 91.19 382 ALA A O 1
ATOM 2973 N N . THR A 1 383 ? -27.072 10.754 31.706 1.00 90.69 383 THR A N 1
ATOM 2974 C CA . THR A 1 383 ? -25.762 10.681 31.056 1.00 90.69 383 THR A CA 1
ATOM 2975 C C . THR A 1 383 ? -25.792 11.258 29.636 1.00 90.69 383 THR A C 1
ATOM 2977 O O . THR A 1 383 ? -24.863 11.967 29.239 1.00 90.69 383 THR A O 1
ATOM 2980 N N . LEU A 1 384 ? -26.880 11.056 28.885 1.00 90.81 384 LEU A N 1
ATOM 2981 C CA . LEU A 1 384 ? -27.076 11.696 27.579 1.00 90.81 384 LEU A CA 1
ATOM 2982 C C . LEU A 1 384 ? -27.174 13.226 27.680 1.00 90.81 384 LEU A C 1
ATOM 2984 O O . LEU A 1 384 ? -26.659 13.929 26.811 1.00 90.81 384 LEU A O 1
ATOM 2988 N N . GLN A 1 385 ? -27.770 13.769 28.747 1.00 93.00 385 GLN A N 1
ATOM 2989 C CA . GLN A 1 385 ? -27.763 15.217 28.994 1.00 93.00 385 GLN A CA 1
ATOM 2990 C C . GLN A 1 385 ? -26.348 15.751 29.260 1.00 93.00 385 GLN A C 1
ATOM 2992 O O . GLN A 1 385 ? -25.994 16.823 28.761 1.00 93.00 385 GLN A O 1
ATOM 2997 N N . LEU A 1 386 ? -25.517 14.998 29.989 1.00 92.00 386 LEU A N 1
ATOM 2998 C CA . LEU A 1 386 ? -24.106 15.344 30.188 1.00 92.00 386 LEU A CA 1
ATOM 2999 C C . LEU A 1 386 ? -23.327 15.319 28.867 1.00 92.00 386 LEU A C 1
ATOM 3001 O O . LEU A 1 386 ? -22.561 16.247 28.590 1.00 92.00 386 LEU A O 1
ATOM 3005 N N . ALA A 1 387 ? -23.553 14.300 28.031 1.00 93.19 387 ALA A N 1
ATOM 3006 C CA . ALA A 1 387 ? -22.964 14.221 26.697 1.00 93.19 387 ALA A CA 1
ATOM 3007 C C . ALA A 1 387 ? -23.373 15.427 25.836 1.00 93.19 387 ALA A C 1
ATOM 3009 O O . ALA A 1 387 ? -22.511 16.103 25.277 1.00 93.19 387 ALA A O 1
ATOM 3010 N N . LEU A 1 388 ? -24.669 15.755 25.799 1.00 93.69 388 LEU A N 1
ATOM 3011 C CA . LEU A 1 388 ? -25.216 16.900 25.068 1.00 93.69 388 LEU A CA 1
ATOM 3012 C C . LEU A 1 388 ? -24.551 18.224 25.480 1.00 93.69 388 LEU A C 1
ATOM 3014 O O . LEU A 1 388 ? -24.092 18.986 24.626 1.00 93.69 388 LEU A O 1
ATOM 3018 N N . ALA A 1 389 ? -24.472 18.502 26.785 1.00 94.00 389 ALA A N 1
ATOM 3019 C CA . ALA A 1 389 ? -23.845 19.721 27.297 1.00 94.00 389 ALA A CA 1
ATOM 3020 C C . ALA A 1 389 ? -22.358 19.810 26.910 1.00 94.00 389 ALA A C 1
ATOM 3022 O O . ALA A 1 389 ? -21.851 20.880 26.548 1.00 94.00 389 ALA A O 1
ATOM 3023 N N . GLY A 1 390 ? -21.661 18.674 26.945 1.00 92.12 390 GLY A N 1
ATOM 3024 C CA . GLY A 1 390 ? -20.267 18.586 26.539 1.00 92.12 390 GLY A CA 1
ATOM 3025 C C . GLY A 1 390 ? -20.057 18.799 25.041 1.00 92.12 390 GLY A C 1
ATOM 3026 O O . GLY A 1 390 ? -19.196 19.599 24.672 1.00 92.12 390 GLY A O 1
ATOM 3027 N N . TRP A 1 391 ? -20.867 18.171 24.183 1.00 94.25 391 TRP A N 1
ATOM 3028 C CA . TRP A 1 391 ? -20.800 18.368 22.730 1.00 94.25 391 TRP A CA 1
ATOM 3029 C C . TRP A 1 391 ? -21.085 19.812 22.334 1.00 94.25 391 TRP A C 1
ATOM 3031 O O . TRP A 1 391 ? -20.334 20.384 21.547 1.00 94.25 391 TRP A O 1
ATOM 3041 N N . LYS A 1 392 ? -22.078 20.454 22.962 1.00 93.31 392 LYS A N 1
ATOM 3042 C CA . LYS A 1 392 ? -22.360 21.883 22.766 1.00 93.31 392 LYS A CA 1
ATOM 3043 C C . LYS A 1 392 ? -21.158 22.761 23.128 1.00 93.31 392 LYS A C 1
ATOM 3045 O O . LYS A 1 392 ? -20.818 23.689 22.397 1.00 93.31 392 LYS A O 1
ATOM 3050 N N . THR A 1 393 ? -20.491 22.461 24.241 1.00 92.00 393 THR A N 1
ATOM 3051 C CA . THR A 1 393 ? -19.287 23.194 24.667 1.00 92.00 393 THR A CA 1
ATOM 3052 C C . THR A 1 393 ? -18.131 22.986 23.685 1.00 92.00 393 THR A C 1
ATOM 3054 O O . THR A 1 393 ? -17.418 23.932 23.354 1.00 92.00 393 THR A O 1
ATOM 3057 N N . MET A 1 394 ? -17.943 21.760 23.196 1.00 90.38 394 MET A N 1
ATOM 3058 C CA . MET A 1 394 ? -16.902 21.436 22.219 1.00 90.38 394 MET A CA 1
ATOM 3059 C C . MET A 1 394 ? -17.141 22.127 20.876 1.00 90.38 394 MET A C 1
ATOM 3061 O O . MET A 1 394 ? -16.210 22.692 20.302 1.00 90.38 394 MET A O 1
ATOM 3065 N N . GLU A 1 395 ? -18.385 22.136 20.407 1.00 91.19 395 GLU A N 1
ATOM 3066 C CA . GLU A 1 395 ? -18.796 22.826 19.188 1.00 91.19 395 GLU A CA 1
ATOM 3067 C C . GLU A 1 395 ? -18.456 24.325 19.252 1.00 91.19 395 GLU A C 1
ATOM 3069 O O . GLU A 1 395 ? -17.909 24.876 18.299 1.00 91.19 395 GLU A O 1
ATOM 3074 N N . GLN A 1 396 ? -18.711 24.977 20.392 1.00 90.00 396 GLN A N 1
ATOM 3075 C CA . GLN A 1 396 ? -18.406 26.398 20.603 1.00 90.00 396 GLN A CA 1
ATOM 3076 C C . GLN A 1 396 ? -16.903 26.700 20.630 1.00 90.00 396 GLN A C 1
ATOM 3078 O O . GLN A 1 396 ? -16.489 27.785 20.224 1.00 90.00 396 GLN A O 1
ATOM 3083 N N . LYS A 1 397 ? -16.090 25.755 21.114 1.00 88.50 397 LYS A N 1
ATOM 3084 C CA . LYS A 1 397 ? -14.631 25.903 21.242 1.00 88.50 397 LYS A CA 1
ATOM 3085 C C . LYS A 1 397 ? -13.857 25.500 19.986 1.00 88.50 397 LYS A C 1
ATOM 3087 O O . LYS A 1 397 ? -12.661 25.767 19.903 1.00 88.50 397 LYS A O 1
ATOM 3092 N N . THR A 1 398 ? -14.507 24.858 19.019 1.00 89.81 398 THR A N 1
ATOM 3093 C CA . THR A 1 398 ? -13.857 24.358 17.801 1.00 89.81 398 THR A CA 1
ATOM 3094 C C . THR A 1 398 ? -14.076 25.321 16.634 1.00 89.81 398 THR A C 1
ATOM 3096 O O . THR A 1 398 ? -15.143 25.918 16.491 1.00 89.81 398 THR A O 1
ATOM 3099 N N . ARG A 1 399 ? -13.072 25.475 15.761 1.00 90.19 399 ARG A N 1
ATOM 3100 C CA . ARG A 1 399 ? -13.173 26.328 14.565 1.00 90.19 399 ARG A CA 1
ATOM 3101 C C . ARG A 1 399 ? -14.326 25.861 13.669 1.00 90.19 399 ARG A C 1
ATOM 3103 O O . ARG A 1 399 ? -14.322 24.721 13.203 1.00 90.19 399 ARG A O 1
ATOM 3110 N N . ARG A 1 400 ? -15.276 26.757 13.387 1.00 90.62 400 ARG A N 1
ATOM 3111 C CA . ARG A 1 400 ? -16.432 26.479 12.516 1.00 90.62 400 ARG A CA 1
ATOM 3112 C C . ARG A 1 400 ? -15.991 26.003 11.131 1.00 90.62 400 ARG A C 1
ATOM 3114 O O . ARG A 1 400 ? -15.032 26.535 10.573 1.00 90.62 400 ARG A O 1
ATOM 3121 N N . GLY A 1 401 ? -16.694 25.006 10.598 1.00 86.69 401 GLY A N 1
ATOM 3122 C CA . GLY A 1 401 ? -16.402 24.400 9.296 1.00 86.69 401 GLY A CA 1
ATOM 3123 C C . GLY A 1 401 ? -15.203 23.442 9.270 1.00 86.69 401 GLY A C 1
ATOM 3124 O O . GLY A 1 401 ? -14.922 22.876 8.221 1.00 86.69 401 GLY A O 1
ATOM 3125 N N . SER A 1 402 ? -14.496 23.236 10.388 1.00 89.31 402 SER A N 1
ATOM 3126 C CA . SER A 1 402 ? -13.502 22.157 10.486 1.00 89.31 402 SER A CA 1
ATOM 3127 C C . SER A 1 402 ? -14.177 20.788 10.611 1.00 89.31 402 SER A C 1
ATOM 3129 O O . SER A 1 402 ? -15.310 20.695 11.084 1.00 89.31 402 SER A O 1
ATOM 3131 N N . GLU A 1 403 ? -13.469 19.718 10.249 1.00 87.94 403 GLU A N 1
ATOM 3132 C CA . GLU A 1 403 ? -13.952 18.336 10.393 1.00 87.94 403 GLU A CA 1
ATOM 3133 C C . GLU A 1 403 ? -14.418 18.040 11.825 1.00 87.94 403 GLU A C 1
ATOM 3135 O O . GLU A 1 403 ? -15.544 17.602 12.053 1.00 87.94 403 GLU A O 1
ATOM 3140 N N . ARG A 1 404 ? -13.596 18.410 12.810 1.00 87.31 404 ARG A N 1
ATOM 3141 C CA . ARG A 1 404 ? -13.915 18.253 14.230 1.00 87.31 404 ARG A CA 1
ATOM 3142 C C . ARG A 1 404 ? -15.187 18.998 14.645 1.00 87.31 404 ARG A C 1
ATOM 3144 O O . ARG A 1 404 ? -15.950 18.509 15.475 1.00 87.31 404 ARG A O 1
ATOM 3151 N N . TRP A 1 405 ? -15.430 20.177 14.071 1.00 93.44 405 TRP A N 1
ATOM 3152 C CA . TRP A 1 405 ? -16.660 20.925 14.325 1.00 93.44 405 TRP A CA 1
ATOM 3153 C C . TRP A 1 405 ? -17.887 20.199 13.765 1.00 93.44 405 TRP A C 1
ATOM 3155 O O . TRP A 1 405 ? -18.898 20.116 14.459 1.00 93.44 405 TRP A O 1
ATOM 3165 N N . PHE A 1 406 ? -17.795 19.618 12.563 1.00 93.19 406 PHE A N 1
ATOM 3166 C CA . PHE A 1 406 ? -18.879 18.800 12.010 1.00 93.19 406 PHE A CA 1
ATOM 3167 C C . PHE A 1 406 ? -19.149 17.554 12.857 1.00 93.19 406 PHE A C 1
ATOM 3169 O O . PHE A 1 406 ? -20.312 17.273 13.139 1.00 93.19 406 PHE A O 1
ATOM 3176 N N . THR A 1 407 ? -18.109 16.865 13.335 1.00 91.00 407 THR A N 1
ATOM 3177 C CA . THR A 1 407 ? -18.253 15.715 14.245 1.00 91.00 407 THR A CA 1
ATOM 3178 C C . THR A 1 407 ? -18.970 16.103 15.539 1.00 91.00 407 THR A C 1
ATOM 3180 O O . THR A 1 407 ? -19.966 15.476 15.900 1.00 91.00 407 THR A O 1
ATOM 3183 N N . ALA A 1 408 ? -18.537 17.180 16.206 1.00 92.88 408 ALA A N 1
ATOM 3184 C CA . ALA A 1 408 ? -19.180 17.654 17.434 1.00 92.88 408 ALA A CA 1
ATOM 3185 C C . ALA A 1 408 ? -20.643 18.070 17.201 1.00 92.88 408 ALA A C 1
ATOM 3187 O O . ALA A 1 408 ? -21.513 17.792 18.026 1.00 92.88 408 ALA A O 1
ATOM 3188 N N . ARG A 1 409 ? -20.929 18.709 16.061 1.00 94.38 409 ARG A N 1
ATOM 3189 C CA . ARG A 1 409 ? -22.275 19.170 15.709 1.00 94.38 409 ARG A CA 1
ATOM 3190 C C . ARG A 1 409 ? -23.214 18.027 15.322 1.00 94.38 409 ARG A C 1
ATOM 3192 O O . ARG A 1 409 ? -24.396 18.081 15.654 1.00 94.38 409 ARG A O 1
ATOM 3199 N N . TYR A 1 410 ? -22.694 16.981 14.681 1.00 94.88 410 TYR A N 1
ATOM 3200 C CA . TYR A 1 410 ? -23.433 15.741 14.450 1.00 94.88 410 TYR A CA 1
ATOM 3201 C C . TYR A 1 410 ? -23.781 15.061 15.778 1.00 94.88 410 TYR A C 1
ATOM 3203 O O . TYR A 1 410 ? -24.951 14.792 16.035 1.00 94.88 410 TYR A O 1
ATOM 3211 N N . ALA A 1 411 ? -22.796 14.869 16.660 1.00 93.56 411 ALA A N 1
ATOM 3212 C CA . ALA A 1 411 ? -23.012 14.230 17.958 1.00 93.56 411 ALA A CA 1
ATOM 3213 C C . ALA A 1 411 ? -23.972 15.033 18.861 1.00 93.56 411 ALA A C 1
ATOM 3215 O O . ALA A 1 411 ? -24.785 14.459 19.584 1.00 93.56 411 ALA A O 1
ATOM 3216 N N . HIS A 1 412 ? -23.946 16.367 18.772 1.00 94.75 412 HIS A N 1
ATOM 3217 C CA . HIS A 1 412 ? -24.943 17.246 19.388 1.00 94.75 412 HIS A CA 1
ATOM 3218 C C . HIS A 1 412 ? -26.358 16.947 18.857 1.00 94.75 412 HIS A C 1
ATOM 3220 O O . HIS A 1 412 ? -27.274 16.705 19.646 1.00 94.75 412 HIS A O 1
ATOM 3226 N N . ALA A 1 413 ? -26.541 16.916 17.533 1.00 95.19 413 ALA A N 1
ATOM 3227 C CA . ALA A 1 413 ? -27.830 16.616 16.909 1.00 95.19 413 ALA A CA 1
ATOM 3228 C C . ALA A 1 413 ? -28.352 15.216 17.284 1.00 95.19 413 ALA A C 1
ATOM 3230 O O . ALA A 1 413 ? -29.540 15.049 17.573 1.00 95.19 413 ALA A O 1
ATOM 3231 N N . GLU A 1 414 ? -27.461 14.226 17.318 1.00 94.56 414 GLU A N 1
ATOM 3232 C CA . GLU A 1 414 ? -27.771 12.845 17.688 1.00 94.56 414 GLU A CA 1
ATOM 3233 C C . GLU A 1 414 ? -28.184 12.730 19.160 1.00 94.56 414 GLU A C 1
ATOM 3235 O O . GLU A 1 414 ? -29.188 12.088 19.474 1.00 94.56 414 GLU A O 1
ATOM 3240 N N . ALA A 1 415 ? -27.478 13.408 20.070 1.00 93.62 415 ALA A N 1
ATOM 3241 C CA . ALA A 1 415 ? -27.844 13.447 21.482 1.00 93.62 415 ALA A CA 1
ATOM 3242 C C . ALA A 1 415 ? -29.223 14.098 21.701 1.00 93.62 415 ALA A C 1
ATOM 3244 O O . ALA A 1 415 ? -30.022 13.585 22.485 1.00 93.62 415 ALA A O 1
ATOM 3245 N N . LEU A 1 416 ? -29.542 15.185 20.983 1.00 94.31 416 LEU A N 1
ATOM 3246 C CA . LEU A 1 416 ? -30.880 15.798 21.006 1.00 94.31 416 LEU A CA 1
ATOM 3247 C C . LEU A 1 416 ? -31.959 14.810 20.550 1.00 94.31 416 LEU A C 1
ATOM 3249 O O . LEU A 1 416 ? -32.974 14.650 21.231 1.00 94.31 416 LEU A O 1
ATOM 3253 N N . TYR A 1 417 ? -31.709 14.105 19.446 1.00 94.38 417 TYR A N 1
ATOM 3254 C CA . TYR A 1 417 ? -32.656 13.149 18.878 1.00 94.38 417 TYR A CA 1
ATOM 3255 C C . TYR A 1 417 ? -32.949 12.018 19.865 1.00 94.38 417 TYR A C 1
ATOM 3257 O O . TYR A 1 417 ? -34.107 11.712 20.150 1.00 94.38 417 TYR A O 1
ATOM 3265 N N . ARG A 1 418 ? -31.902 11.454 20.473 1.00 92.69 418 ARG A N 1
ATOM 3266 C CA . ARG A 1 418 ? -32.021 10.366 21.455 1.00 92.69 418 ARG A CA 1
ATOM 3267 C C . ARG A 1 418 ? -32.660 10.799 22.773 1.00 92.69 418 ARG A C 1
ATOM 3269 O O . ARG A 1 418 ? -33.266 9.980 23.453 1.00 92.69 418 ARG A O 1
ATOM 3276 N N . LEU A 1 419 ? -32.605 12.088 23.110 1.00 93.19 419 LEU A N 1
ATOM 3277 C CA . LEU A 1 419 ? -33.354 12.672 24.228 1.00 93.19 419 LEU A CA 1
ATOM 3278 C C . LEU A 1 419 ? -34.832 12.964 23.892 1.00 93.19 419 LEU A C 1
ATOM 3280 O O . LEU A 1 419 ? -35.568 13.427 24.773 1.00 93.19 419 LEU A O 1
ATOM 3284 N N . GLY A 1 420 ? -35.271 12.679 22.661 1.00 92.50 420 GLY A N 1
ATOM 3285 C CA . GLY A 1 420 ? -36.638 12.884 22.174 1.00 92.50 420 GLY A CA 1
ATOM 3286 C C . GLY A 1 420 ? -36.910 14.293 21.644 1.00 92.50 420 GLY A C 1
ATOM 3287 O O . GLY A 1 420 ? -38.064 14.685 21.523 1.00 92.50 420 GLY A O 1
ATOM 3288 N N . LYS A 1 421 ? -35.870 15.084 21.356 1.00 94.06 421 LYS A N 1
ATOM 3289 C CA . LYS A 1 421 ? -35.992 16.475 20.896 1.00 94.06 421 LYS A CA 1
ATOM 3290 C C . LYS A 1 421 ? -35.896 16.583 19.371 1.00 94.06 421 LYS A C 1
ATOM 3292 O O . LYS A 1 421 ? -35.059 17.320 18.850 1.00 94.06 421 LYS A O 1
ATOM 3297 N N . SER A 1 422 ? -36.749 15.847 18.660 1.00 93.06 422 SER A N 1
ATOM 3298 C CA . SER A 1 422 ? -36.701 15.711 17.196 1.00 93.06 422 SER A CA 1
ATOM 3299 C C . SER A 1 422 ? -36.744 17.051 16.451 1.00 93.06 422 SER A C 1
ATOM 3301 O O . SER A 1 422 ? -35.959 17.266 15.528 1.00 93.06 422 SER A O 1
ATOM 3303 N N . GLU A 1 423 ? -37.573 18.001 16.897 1.00 92.69 423 GLU A N 1
ATOM 3304 C CA . GLU A 1 423 ? -37.621 19.336 16.288 1.00 92.69 423 GLU A CA 1
ATOM 3305 C C . GLU A 1 423 ? -36.300 20.107 16.419 1.00 92.69 423 GLU A C 1
ATOM 3307 O O . GLU A 1 423 ? -35.867 20.764 15.471 1.00 92.69 423 GLU A O 1
ATOM 3312 N N . GLU A 1 424 ? -35.665 20.066 17.597 1.00 93.62 424 GLU A N 1
ATOM 3313 C CA . GLU A 1 424 ? -34.386 20.747 17.836 1.00 93.62 424 GLU A CA 1
ATOM 3314 C C . GLU A 1 424 ? -33.280 20.113 16.978 1.00 93.62 424 GLU A C 1
ATOM 3316 O O . GLU A 1 424 ? -32.470 20.836 16.394 1.00 93.62 424 GLU A O 1
ATOM 3321 N N . THR A 1 425 ? -33.286 18.781 16.835 1.00 94.69 425 THR A N 1
ATOM 3322 C CA . THR A 1 425 ? -32.391 18.052 15.926 1.00 94.69 425 THR A CA 1
ATOM 3323 C C . THR A 1 425 ? -32.566 18.517 14.484 1.00 94.69 425 THR A C 1
ATOM 3325 O O . THR A 1 425 ? -31.585 18.924 13.859 1.00 94.69 425 THR A O 1
ATOM 3328 N N . ALA A 1 426 ? -33.793 18.500 13.953 1.00 93.88 426 ALA A N 1
ATOM 3329 C CA . ALA A 1 426 ? -34.056 18.875 12.565 1.00 93.88 426 ALA A CA 1
ATOM 3330 C C . ALA A 1 426 ? -33.632 20.325 12.285 1.00 93.88 426 ALA A C 1
ATOM 3332 O O . ALA A 1 426 ? -32.893 20.583 11.334 1.00 93.88 426 ALA A O 1
ATOM 3333 N N . LYS A 1 427 ? -33.999 21.260 13.176 1.00 94.75 427 LYS A N 1
ATOM 3334 C CA . LYS A 1 427 ? -33.596 22.676 13.099 1.00 94.75 427 LYS A CA 1
ATOM 3335 C C . LYS A 1 427 ? -32.072 22.834 13.077 1.00 94.75 427 LYS A C 1
ATOM 3337 O O . LYS A 1 427 ? -31.548 23.624 12.290 1.00 94.75 427 LYS A O 1
ATOM 3342 N N . LEU A 1 428 ? -31.349 22.085 13.914 1.00 93.88 428 LEU A N 1
ATOM 3343 C CA . LEU A 1 428 ? -29.888 22.145 13.973 1.00 93.88 428 LEU A CA 1
ATOM 3344 C C . LEU A 1 428 ? -29.244 21.660 12.667 1.00 93.88 428 LEU A C 1
ATOM 3346 O O . LEU A 1 428 ? -28.333 22.320 12.159 1.00 93.88 428 LEU A O 1
ATOM 3350 N N . ILE A 1 429 ? -29.710 20.537 12.113 1.00 93.88 429 ILE A N 1
ATOM 3351 C CA . ILE A 1 429 ? -29.163 19.960 10.875 1.00 93.88 429 ILE A CA 1
ATOM 3352 C C . ILE A 1 429 ? -29.474 20.861 9.674 1.00 93.88 429 ILE A C 1
ATOM 3354 O O . ILE A 1 429 ? -28.563 21.181 8.910 1.00 93.88 429 ILE A O 1
ATOM 3358 N N . GLU A 1 430 ? -30.711 21.349 9.555 1.00 93.31 430 GLU A N 1
ATOM 3359 C CA . GLU A 1 430 ? -31.131 22.294 8.511 1.00 93.31 430 GLU A CA 1
ATOM 3360 C C . GLU A 1 430 ? -30.278 23.567 8.520 1.00 93.31 430 GLU A C 1
ATOM 3362 O O . GLU A 1 430 ? -29.691 23.939 7.502 1.00 93.31 430 GLU A O 1
ATOM 3367 N N . LEU A 1 431 ? -30.093 24.182 9.693 1.00 93.31 431 LEU A N 1
ATOM 3368 C CA . LEU A 1 431 ? -29.224 25.351 9.839 1.00 93.31 431 LEU A CA 1
ATOM 3369 C C . LEU A 1 431 ? -27.777 25.048 9.417 1.00 93.31 431 LEU A C 1
ATOM 3371 O O . LEU A 1 431 ? -27.106 25.887 8.819 1.00 93.31 431 LEU A O 1
ATOM 3375 N N . THR A 1 432 ? -27.285 23.846 9.720 1.00 92.94 432 THR A N 1
ATOM 3376 C CA . THR A 1 432 ? -25.936 23.418 9.316 1.00 92.94 432 THR A CA 1
ATOM 3377 C C . THR A 1 432 ? -25.827 23.305 7.802 1.00 92.94 432 THR A C 1
ATOM 3379 O O . THR A 1 432 ? -24.837 23.761 7.240 1.00 92.94 432 THR A O 1
ATOM 3382 N N . ARG A 1 433 ? -26.852 22.757 7.143 1.00 93.38 433 ARG A N 1
ATOM 3383 C CA . ARG A 1 433 ? -26.911 22.595 5.686 1.00 93.38 433 ARG A CA 1
ATOM 3384 C C . ARG A 1 433 ? -26.968 23.938 4.962 1.00 93.38 433 ARG A C 1
ATOM 3386 O O . ARG A 1 433 ? -26.311 24.092 3.939 1.00 93.38 433 ARG A O 1
ATOM 3393 N N . VAL A 1 434 ? -27.697 24.913 5.510 1.00 93.06 434 VAL A N 1
ATOM 3394 C CA . VAL A 1 434 ? -27.753 26.282 4.966 1.00 93.06 434 VAL A CA 1
ATOM 3395 C C . VAL A 1 434 ? -26.379 26.951 5.013 1.00 93.06 434 VAL A C 1
ATOM 3397 O O . VAL A 1 434 ? -25.954 27.555 4.033 1.00 93.06 434 VAL A O 1
ATOM 3400 N N . LEU A 1 435 ? -25.669 26.835 6.138 1.00 89.06 435 LEU A N 1
ATOM 3401 C CA . LEU A 1 435 ? -24.352 27.460 6.305 1.00 89.06 435 LEU A CA 1
ATOM 3402 C C . LEU A 1 435 ? -23.234 26.699 5.576 1.00 89.06 435 LEU A C 1
ATOM 3404 O O . LEU A 1 435 ? -22.262 27.308 5.136 1.00 89.06 435 LEU A O 1
ATOM 3408 N N . TYR A 1 436 ? -23.364 25.377 5.460 1.00 91.56 436 TYR A N 1
ATOM 3409 C CA . TYR A 1 436 ? -22.369 24.483 4.875 1.00 91.56 436 TYR A CA 1
ATOM 3410 C C . TYR A 1 436 ? -23.055 23.380 4.048 1.00 91.56 436 TYR A C 1
ATOM 3412 O O . TYR A 1 436 ? -23.282 22.282 4.566 1.00 91.56 436 TYR A O 1
ATOM 3420 N N . PRO A 1 437 ? -23.340 23.620 2.752 1.00 88.56 437 PRO A N 1
ATOM 3421 C CA . PRO A 1 437 ? -24.084 22.673 1.913 1.00 88.56 437 PRO A CA 1
ATOM 3422 C C . PRO A 1 437 ? -23.452 21.278 1.814 1.00 88.56 437 PRO A C 1
ATOM 3424 O O . PRO A 1 437 ? -24.164 20.280 1.744 1.00 88.56 437 PRO A O 1
ATOM 3427 N N . GLY A 1 438 ? -22.118 21.202 1.864 1.00 84.75 438 GLY A N 1
ATOM 3428 C CA . GLY A 1 438 ? -21.378 19.938 1.842 1.00 84.75 438 GLY A CA 1
ATOM 3429 C C . GLY A 1 438 ? -21.349 19.174 3.171 1.00 84.75 438 GLY A C 1
ATOM 3430 O O . GLY A 1 438 ? -20.807 18.079 3.198 1.00 84.75 438 GLY A O 1
ATOM 3431 N N . LEU A 1 439 ? -21.871 19.732 4.276 1.00 87.88 439 LEU A N 1
ATOM 3432 C CA . LEU A 1 439 ? -21.983 19.089 5.603 1.00 87.88 439 LEU A CA 1
ATOM 3433 C C . LEU A 1 439 ? -20.721 18.348 6.107 1.00 87.88 439 LEU A C 1
ATOM 3435 O O . LEU A 1 439 ? -20.824 17.381 6.860 1.00 87.88 439 LEU A O 1
ATOM 3439 N N . GLY A 1 440 ? -19.529 18.808 5.718 1.00 83.00 440 GLY A N 1
ATOM 3440 C CA . GLY A 1 440 ? -18.259 18.183 6.105 1.00 83.00 440 GLY A CA 1
ATOM 3441 C C . GLY A 1 440 ? -17.805 17.022 5.209 1.00 83.00 440 GLY A C 1
ATOM 3442 O O . GLY A 1 440 ? -16.962 16.240 5.635 1.00 83.00 440 GLY A O 1
ATOM 3443 N N . GLY A 1 441 ? -18.336 16.908 3.988 1.00 85.81 441 GLY A N 1
ATOM 3444 C CA . GLY A 1 441 ? -17.967 15.904 2.983 1.00 85.81 441 GLY A CA 1
ATOM 3445 C C . GLY A 1 441 ? -18.934 14.717 2.914 1.00 85.81 441 GLY A C 1
ATOM 3446 O O . GLY A 1 441 ? -19.780 14.532 3.789 1.00 85.81 441 GLY A O 1
ATOM 3447 N N . ASP A 1 442 ? -18.787 13.880 1.883 1.00 84.56 442 ASP A N 1
ATOM 3448 C CA . ASP A 1 442 ? -19.762 12.843 1.497 1.00 84.56 442 ASP A CA 1
ATOM 3449 C C . ASP A 1 442 ? -20.118 11.853 2.619 1.00 84.56 442 ASP A C 1
ATOM 3451 O O . ASP A 1 442 ? -21.256 11.393 2.740 1.00 84.56 442 ASP A O 1
ATOM 3455 N N . SER A 1 443 ? -19.145 11.486 3.458 1.00 83.25 443 SER A N 1
ATOM 3456 C CA . SER A 1 443 ? -19.373 10.578 4.592 1.00 83.25 443 SER A CA 1
ATOM 3457 C C . SER A 1 443 ? -20.258 11.224 5.662 1.00 83.25 443 SER A C 1
ATOM 3459 O O . SER A 1 443 ? -21.261 10.648 6.089 1.00 83.25 443 SER A O 1
ATOM 3461 N N . MET A 1 444 ? -19.925 12.451 6.064 1.00 88.00 444 MET A N 1
ATOM 3462 C CA . MET A 1 444 ? -20.633 13.157 7.128 1.00 88.00 444 MET A CA 1
ATOM 3463 C C . MET A 1 444 ? -22.002 13.660 6.661 1.00 88.00 444 MET A C 1
ATOM 3465 O O . MET A 1 444 ? -22.986 13.554 7.394 1.00 88.00 444 MET A O 1
ATOM 3469 N N . GLN A 1 445 ? -22.101 14.108 5.407 1.00 89.88 445 GLN A N 1
ATOM 3470 C CA . GLN A 1 445 ? -23.362 14.482 4.776 1.00 89.88 445 GLN A CA 1
ATOM 3471 C C . GLN A 1 445 ? -24.376 13.334 4.832 1.00 89.88 445 GLN A C 1
ATOM 3473 O O . GLN A 1 445 ? -25.513 13.544 5.256 1.00 89.88 445 GLN A O 1
ATOM 3478 N N . ARG A 1 446 ? -23.961 12.103 4.496 1.00 90.56 446 ARG A N 1
ATOM 3479 C CA . ARG A 1 446 ? -24.822 10.913 4.607 1.00 90.56 446 ARG A CA 1
ATOM 3480 C C . ARG A 1 446 ? -25.331 10.694 6.033 1.00 90.56 446 ARG A C 1
ATOM 3482 O O . ARG A 1 446 ? -26.518 10.427 6.210 1.00 90.56 446 ARG A O 1
ATOM 3489 N N . LYS A 1 447 ? -24.471 10.844 7.047 1.00 92.12 447 LYS A N 1
ATOM 3490 C CA . LYS A 1 447 ? -24.867 10.707 8.461 1.00 92.12 447 LYS A CA 1
ATOM 3491 C C . LYS A 1 447 ? -25.911 11.751 8.862 1.00 92.12 447 LYS A C 1
ATOM 3493 O O . LYS A 1 447 ? -26.956 11.389 9.399 1.00 92.12 447 LYS A O 1
ATOM 3498 N N . PHE A 1 448 ? -25.668 13.025 8.556 1.00 94.12 448 PHE A N 1
ATOM 3499 C CA . PHE A 1 448 ? -26.605 14.108 8.860 1.00 94.12 448 PHE A CA 1
ATOM 3500 C C . PHE A 1 448 ? -27.962 13.925 8.182 1.00 94.12 448 PHE A C 1
ATOM 3502 O O . PHE A 1 448 ? -28.990 14.089 8.831 1.00 94.12 448 PHE A O 1
ATOM 3509 N N . LEU A 1 449 ? -27.980 13.569 6.895 1.00 92.88 449 LEU A N 1
ATOM 3510 C CA . LEU A 1 449 ? -29.228 13.375 6.157 1.00 92.88 449 LEU A CA 1
ATOM 3511 C C . LEU A 1 449 ? -30.028 12.183 6.693 1.00 92.88 449 LEU A C 1
ATOM 3513 O O . LEU A 1 449 ? -31.246 12.279 6.821 1.00 92.88 449 LEU A O 1
ATOM 3517 N N . ARG A 1 450 ? -29.351 11.093 7.076 1.00 93.56 450 ARG A N 1
ATOM 3518 C CA . ARG A 1 450 ? -29.999 9.936 7.708 1.00 93.56 450 ARG A CA 1
ATOM 3519 C C . ARG A 1 450 ? -30.638 10.304 9.048 1.00 93.56 450 ARG A C 1
ATOM 3521 O O . ARG A 1 450 ? -31.762 9.896 9.321 1.00 93.56 450 ARG A O 1
ATOM 3528 N N . LEU A 1 451 ? -29.935 11.089 9.865 1.00 93.56 451 LEU A N 1
ATOM 3529 C CA . LEU A 1 451 ? -30.451 11.560 11.149 1.00 93.56 451 LEU A CA 1
ATOM 3530 C C . LEU A 1 451 ? -31.611 12.553 10.978 1.00 93.56 451 LEU A C 1
ATOM 3532 O O . LEU A 1 451 ? -32.573 12.493 11.738 1.00 93.56 451 LEU A O 1
ATOM 3536 N N . LEU A 1 452 ? -31.545 13.435 9.974 1.00 93.88 452 LEU A N 1
ATOM 3537 C CA . LEU A 1 452 ? -32.627 14.366 9.651 1.00 93.88 452 LEU A CA 1
ATOM 3538 C C . LEU A 1 452 ? -33.905 13.617 9.269 1.00 93.88 452 LEU A C 1
ATOM 3540 O O . LEU A 1 452 ? -34.950 13.912 9.838 1.00 93.88 452 LEU A O 1
ATOM 3544 N N . ALA A 1 453 ? -33.806 12.624 8.379 1.00 92.62 453 ALA A N 1
ATOM 3545 C CA . ALA A 1 453 ? -34.946 11.797 7.986 1.00 92.62 453 ALA A CA 1
ATOM 3546 C C . ALA A 1 453 ? -35.602 11.125 9.207 1.00 92.62 453 ALA A C 1
ATOM 3548 O O . ALA A 1 453 ? -36.805 11.266 9.420 1.00 92.62 453 ALA A O 1
ATOM 3549 N N . ALA A 1 454 ? -34.795 10.503 10.076 1.00 91.19 454 ALA A N 1
ATOM 3550 C CA . ALA A 1 454 ? -35.283 9.865 11.300 1.00 91.19 454 ALA A CA 1
ATOM 3551 C C . ALA A 1 454 ? -35.944 10.849 12.286 1.00 91.19 454 ALA A C 1
ATOM 3553 O O . ALA A 1 454 ? -36.867 10.478 13.009 1.00 9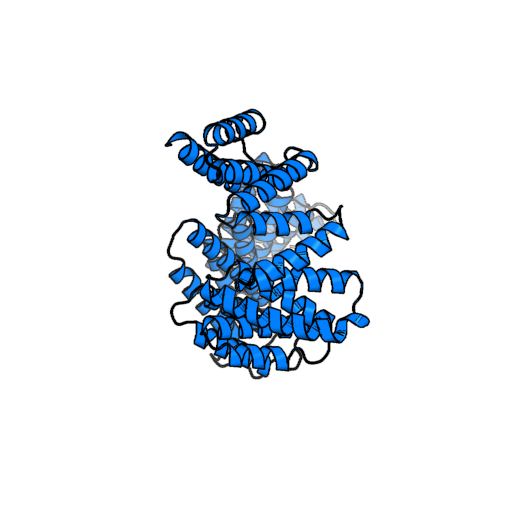1.19 454 ALA A O 1
ATOM 3554 N N . ALA A 1 455 ? -35.481 12.101 12.333 1.00 91.31 455 ALA A N 1
ATOM 3555 C CA . ALA A 1 455 ? -36.066 13.140 13.176 1.00 91.31 455 ALA A CA 1
ATOM 3556 C C . ALA A 1 455 ? -37.377 13.715 12.610 1.00 91.31 455 ALA A C 1
ATOM 3558 O O . ALA A 1 455 ? -38.163 14.249 13.382 1.00 91.31 455 ALA A O 1
ATOM 3559 N N . THR A 1 456 ? -37.614 13.627 11.299 1.00 88.81 456 THR A N 1
ATOM 3560 C CA . THR A 1 456 ? -38.840 14.133 10.651 1.00 88.81 456 THR A CA 1
ATOM 3561 C C . THR A 1 456 ? -39.956 13.095 10.513 1.00 88.81 456 THR A C 1
ATOM 3563 O O . THR A 1 456 ? -41.090 13.470 10.238 1.00 88.81 456 THR A O 1
ATOM 3566 N N . GLU A 1 457 ? -39.652 11.803 10.674 1.00 79.12 457 GLU A N 1
ATOM 3567 C CA . GLU A 1 457 ? -40.633 10.703 10.602 1.00 79.12 457 GLU A CA 1
ATOM 3568 C C . GLU A 1 457 ? -41.386 10.444 11.924 1.00 79.12 457 GLU A C 1
ATOM 3570 O O . GLU A 1 457 ? -42.379 9.716 11.927 1.00 79.12 457 GLU A O 1
ATOM 3575 N N . LYS A 1 458 ? -40.924 11.023 13.038 1.00 57.00 458 LYS A N 1
ATOM 3576 C CA . LYS A 1 458 ? -41.581 10.997 14.357 1.00 57.00 458 LYS A CA 1
ATOM 3577 C C . LYS A 1 458 ? -42.272 12.318 14.633 1.00 57.00 458 LYS A C 1
ATOM 3579 O O . LYS A 1 458 ? -43.361 12.264 15.245 1.00 57.00 458 LYS A O 1
#